Protein 3DED (pdb70)

Nearest PDB structures (foldseek):
  3ded-assembly2_C  TM=1.003E+00  e=7.741E-15  Chromobacterium violaceum
  3ded-assembly3_F  TM=9.986E-01  e=8.746E-15  Chromobacterium violaceum
  2pls-assembly1_A  TM=8.512E-01  e=6.417E-08  Chlorobaculum tepidum TLS
  3llb-assembly1_A  TM=8.630E-01  e=1.299E-05  Pseudomonas aeruginosa
  2nqw-assembly1_A  TM=8.214E-01  e=1.873E-05  Porphyromonas gingivalis W83

Secondary structure (DSSP, 8-state):
--EEE-TTS-EEEE--BHHHHHHHTT--SPPTTGGGT---BTTT--TTT-SS--TT-EEEETTEEEEE---TTS--EEEEEE--/--EEE-TTS-EEEE--BHHHHHHHHT--SPPTTGGGS---BTTT--TTT-SS--TT-EEEETTEEEEE---TTS--EEEEEE-/-----SEEE-TTS-EEEE--BHHHHHHHTT--SPPTTTTTS---BTTT--TTT-SS--TT-EEEETTEEEEE---TTS--EEEEEE--/--EEE-TTS-EEEE--BHHHHHHHHT--SPPTTGGGSS--BTTT--TTT-SS--TT-EEEETTEEEEE---TT---EEEEEE-/--EEE-TTS-EEEE--BHHHHHHHTT--SPPTTGGGS---BTTT--TTT-SS--TT-EEEETTEEEEE---TTS--EEEEEE--/--EEE-TTS-EEEE--BHHHHHHHHT--SPPTTTTTSS--BTTT--TTT-SS--TT-EEEETTEEEEE---TTS--EEEEEE-

Solvent-accessible surface area: 27146 Å² total

Organism: Chromobacterium violaceum (strain ATCC 12472 / DSM 30191 / JCM 1249 / CCUG 213 / NBRC 12614 / NCIMB 9131 / NCTC 9757 / MK) (NCBI:txid243365)

InterPro domains:
  IPR000644 CBS domain [PF00571] (214-269)
  IPR000644 CBS domain [PF00571] (281-330)
  IPR000644 CBS domain [PS51371] (215-274)
  IPR000644 CBS domain [PS51371] (279-335)
  IPR002550 CNNM, transmembrane domain [PF01595] (5-196)
  IPR002550 CNNM, transmembrane domain [PS51846] (1-196)
  IPR005170 Transporter-associated domain [PF03471] (345-425)
  IPR005170 Transporter-associated domain [SM01091] (344-427)
  IPR016169 FAD-binding, type PCMH, subdomain 2 [G3DSA:3.30.465.10] (345-426)
  IPR036318 FAD-binding, type PCMH-like superfamily [SSF56176] (342-425)
  IPR044751 Ion transporter-like, CBS domain [cd04590] (210-327)
  IPR046342 CBS domain superfamily [G3DSA:3.10.580.10] (192-344)
  IPR046342 CBS domain superfamily [SSF54631] (199-333)

Radius of gyration: 34.16 Å; Cα contacts (8 Å, |Δi|>4): 956; chains: 6; bounding box: 72×60×102 Å

Sequence (505 aa):
DEIVQREDGSWLVDDGVVSLDRFREFFELEAPLPGEAGGNIHTLAGVLYQLGRVPSVTDRFEWNGFSFEVVDDRTRVDKILVQRHHDEEIVQREDGSWLVDGVVSLDRFREFFELEAPLPGEAGGNIHTLAGVLYQLGRVPSVVTDRFEWNGFSFEVVDDRTRVDKILVQRHDGEEDEIVQREDGSWLVDGVSLDRFREFFELEAPLPGEAGGNIHTLAGVLYQLGRVPSVTDRFEWNGFSFEVVDDRTRVDKILVQRHHDEIVQREDGSWLVDGVSLDRFREFFELEAPLPGEAGGNIHTLAGVLYQLGRVPSVTDRFEWNGFSFEVVDDRTRVDKILVQRHDEIVQREDGSWLVDGVSLDRFREFFELEAPLPGEAGGNIHTLAGVLYQLGRRVPSVVTDRFEWNGFSFEVVDDRTRVDKILVQRHHDEIVQREEDGSWLVDGVSLDRFREFFELEAPLPGEAGGNIHTLAGVLYQLGRVPSVTDRFEWNGFSFEVVDDRTRVDKILVQRH

B-factor: mean 31.19, std 7.65, range [14.49, 78.08]

Foldseek 3Di:
DCWDADPVGKIKHFLAFQVVVCVVVVHDDRQVPVVVPPGTGNQRNCNVQPQAHDFQDWDDDDQKIWGQHDDVRTSTIITIDGHD/DQWDADPVGKIKHFQAFPVVVCVVVVHDDDQPPVVVVPDTGNQRSCNVAPQAHDFQDWDDDDQKIWTQHDDVRTSTIIIIGGD/DDDDQQWDADPVGKIKHFLGFQVRVCVVVVHDDRQPPCVVPPATGNQSSCNPQPQAHDFQDWDDDDQKIWGQHDPVRTSTIIIIHGHD/DQWDADPVGKIKHFLAFVVRVCVVVVHDDDQPPVVVVPDTGNQSSCNVQPQAHDFQDWDDDDQKIWGQHDDGRTSTIIIMDGD/DQWDADPVGKIKHFLDFPVVVCVVVVPPDDQQPCVVVPATGNQSSCNVAPQAHDFQDWDADPQKIWTQHDDVRGSTIIIIHGND/DQWDADPVGKIKHFLAFQVVVCVVVVPPDGQQCVVVPPDTGNQVSCNVQPQAHDAQDWDDDPQKIWGQNDDVRTRTIIIIHGD

CATH classification: 3.30.465.10

Structure (mmCIF, N/CA/C/O backbone):
data_3DED
#
_entry.id   3DED
#
_cell.length_a   66.144
_cell.length_b   55.312
_cell.length_c   93.734
_cell.angle_alpha   90.00
_cell.angle_beta   94.34
_cell.angle_gamma   90.00
#
_symmetry.space_group_name_H-M   'P 1 21 1'
#
loop_
_entity.id
_entity.type
_entity.pdbx_description
1 polymer 'Probable hemolysin'
2 non-polymer 'CALCIUM ION'
3 water water
#
loop_
_atom_site.group_PDB
_atom_site.id
_atom_site.type_symbol
_atom_site.label_atom_id
_atom_site.label_alt_id
_atom_site.label_comp_id
_atom_site.label_asym_id
_atom_site.label_entity_id
_atom_site.label_seq_id
_atom_site.pdbx_PDB_ins_code
_atom_site.Cartn_x
_atom_site.Cartn_y
_atom_site.Cartn_z
_atom_site.occupancy
_atom_site.B_iso_or_equiv
_atom_site.auth_seq_id
_atom_site.auth_comp_id
_atom_site.auth_asym_id
_atom_site.auth_atom_id
_atom_site.pdbx_PDB_model_num
ATOM 1 N N . ASP A 1 27 ? 11.119 32.201 -15.817 1.00 39.71 341 ASP A N 1
ATOM 2 C CA . ASP A 1 27 ? 11.590 30.967 -15.121 1.00 39.55 341 ASP A CA 1
ATOM 3 C C . ASP A 1 27 ? 13.060 30.750 -15.524 1.00 38.68 341 ASP A C 1
ATOM 4 O O . ASP A 1 27 ? 13.419 30.841 -16.693 1.00 38.19 341 ASP A O 1
ATOM 9 N N . GLU A 1 28 ? 13.915 30.490 -14.544 1.00 38.43 342 GLU A N 1
ATOM 10 C CA . GLU A 1 28 ? 15.237 29.928 -14.825 1.00 37.73 342 GLU A CA 1
ATOM 11 C C . GLU A 1 28 ? 15.124 28.419 -15.168 1.00 36.07 342 GLU A C 1
ATOM 12 O O . GLU A 1 28 ? 15.745 27.568 -14.504 1.00 35.10 342 GLU A O 1
ATOM 18 N N . ILE A 1 29 ? 14.301 28.119 -16.194 1.00 33.86 343 ILE A N 1
ATOM 19 C CA . ILE A 1 29 ? 14.016 26.744 -16.643 1.00 30.68 343 ILE A CA 1
ATOM 20 C C . ILE A 1 29 ? 13.860 26.634 -18.168 1.00 29.35 343 ILE A C 1
ATOM 21 O O . ILE A 1 29 ? 13.354 27.551 -18.828 1.00 27.65 343 ILE A O 1
ATOM 22 N N . VAL A 1 30 ? 14.306 25.511 -18.730 1.00 27.63 344 VAL A N 1
ATOM 23 C CA . VAL A 1 30 ? 14.258 25.302 -20.186 1.00 27.56 344 VAL A CA 1
ATOM 24 C C . VAL A 1 30 ? 13.586 23.973 -20.442 1.00 26.84 344 VAL A C 1
ATOM 25 O O . VAL A 1 30 ? 13.853 22.992 -19.718 1.00 25.14 344 VAL A O 1
ATOM 29 N N . GLN A 1 31 ? 12.716 23.944 -21.455 1.00 25.53 345 GLN A N 1
ATOM 30 C CA . GLN A 1 31 ? 11.915 22.764 -21.703 1.00 26.07 345 GLN A CA 1
ATOM 31 C C . GLN A 1 31 ? 12.612 21.825 -22.675 1.00 25.86 345 GLN A C 1
ATOM 32 O O . GLN A 1 31 ? 13.129 22.243 -23.705 1.00 25.87 345 GLN A O 1
ATOM 38 N N . ARG A 1 32 ? 12.645 20.550 -22.310 1.00 25.97 346 ARG A N 1
ATOM 39 C CA . ARG A 1 32 ? 13.206 19.511 -23.148 1.00 25.79 346 ARG A CA 1
ATOM 40 C C . ARG A 1 32 ? 12.171 19.072 -24.165 1.00 27.09 346 ARG A C 1
ATOM 41 O O . ARG A 1 32 ? 11.001 19.447 -24.078 1.00 26.14 346 ARG A O 1
ATOM 49 N N . GLU A 1 33 ? 12.635 18.270 -25.118 1.00 28.11 347 GLU A N 1
ATOM 50 C CA . GLU A 1 33 ? 11.846 17.753 -26.234 1.00 30.17 347 GLU A CA 1
ATOM 51 C C . GLU A 1 33 ? 10.627 16.942 -25.748 1.00 29.35 347 GLU A C 1
ATOM 52 O O . GLU A 1 33 ? 9.559 17.021 -26.339 1.00 29.31 347 GLU A O 1
ATOM 58 N N . ASP A 1 34 ? 10.771 16.205 -24.652 1.00 29.24 348 ASP A N 1
ATOM 59 C CA . ASP A 1 34 ? 9.640 15.408 -24.149 1.00 29.67 348 ASP A CA 1
ATOM 60 C C . ASP A 1 34 ? 8.679 16.204 -23.252 1.00 28.57 348 ASP A C 1
ATOM 61 O O . ASP A 1 34 ? 7.774 15.642 -22.656 1.00 28.57 348 ASP A O 1
ATOM 66 N N . GLY A 1 35 ? 8.889 17.515 -23.153 1.00 27.87 349 GLY A N 1
ATOM 67 C CA . GLY A 1 35 ? 8.011 18.361 -22.356 1.00 26.71 349 GLY A CA 1
ATOM 68 C C . GLY A 1 35 ? 8.471 18.543 -20.914 1.00 25.88 349 GLY A C 1
ATOM 69 O O . GLY A 1 35 ? 7.911 19.378 -20.204 1.00 26.39 349 GLY A O 1
ATOM 70 N N . SER A 1 36 ? 9.450 17.764 -20.453 1.00 25.11 350 SER A N 1
ATOM 71 C CA . SER A 1 36 ? 10.018 18.005 -19.107 1.00 25.62 350 SER A CA 1
ATOM 72 C C . SER A 1 36 ? 10.877 19.277 -19.090 1.00 25.51 350 SER A C 1
ATOM 73 O O . SER A 1 36 ? 11.268 19.796 -20.155 1.00 25.47 350 SER A O 1
ATOM 76 N N . TRP A 1 37 ? 11.211 19.741 -17.887 1.00 25.55 351 TRP A N 1
ATOM 77 C CA . TRP A 1 37 ? 11.934 20.993 -17.694 1.00 24.47 351 TRP A CA 1
ATOM 78 C C . TRP A 1 37 ? 13.203 20.812 -16.868 1.00 24.90 351 TRP A C 1
ATOM 79 O O . TRP A 1 37 ? 13.180 20.138 -15.815 1.00 25.29 351 TRP A O 1
ATOM 90 N N . LEU A 1 38 ? 14.294 21.433 -17.330 1.00 23.88 352 LEU A N 1
ATOM 91 C CA . LEU A 1 38 ? 15.518 21.560 -16.535 1.00 24.11 352 LEU A CA 1
ATOM 92 C C . LEU A 1 38 ? 15.492 22.904 -15.800 1.00 23.78 352 LEU A C 1
ATOM 93 O O . LEU A 1 38 ? 15.479 23.965 -16.420 1.00 23.84 352 LEU A O 1
ATOM 98 N N . VAL A 1 39 ? 15.472 22.839 -14.473 1.00 23.66 353 VAL A N 1
ATOM 99 C CA . VAL A 1 39 ? 15.251 24.005 -13.623 1.00 22.68 353 VAL A CA 1
ATOM 100 C C . VAL A 1 39 ? 16.383 24.124 -12.599 1.00 22.17 353 VAL A C 1
ATOM 101 O O . VAL A 1 39 ? 16.711 23.141 -11.898 1.00 22.73 353 VAL A O 1
ATOM 105 N N . ASP A 1 40 ? 16.931 25.337 -12.490 1.00 20.97 354 ASP A N 1
ATOM 106 C CA A ASP A 1 40 ? 17.961 25.675 -11.513 0.50 21.00 354 ASP A CA 1
ATOM 107 C CA B ASP A 1 40 ? 17.963 25.628 -11.512 0.50 20.72 354 ASP A CA 1
ATOM 108 C C . ASP A 1 40 ? 17.422 25.494 -10.082 1.00 20.87 354 ASP A C 1
ATOM 109 O O . ASP A 1 40 ? 16.305 25.905 -9.782 1.00 20.39 354 ASP A O 1
ATOM 118 N N . GLY A 1 41 ? 18.231 24.922 -9.195 1.00 21.40 355 GLY A N 1
ATOM 119 C CA . GLY A 1 41 ? 17.869 24.793 -7.789 1.00 22.14 355 GLY A CA 1
ATOM 120 C C . GLY A 1 41 ? 17.603 26.120 -7.124 1.00 23.42 355 GLY A C 1
ATOM 121 O O . GLY A 1 41 ? 16.859 26.186 -6.152 1.00 23.70 355 GLY A O 1
ATOM 130 N N . VAL A 1 43 ? 15.840 28.655 -8.243 1.00 25.93 357 VAL A N 1
ATOM 131 C CA A VAL A 1 43 ? 14.573 29.317 -8.578 0.50 26.62 357 VAL A CA 1
ATOM 132 C CA B VAL A 1 43 ? 14.595 29.365 -8.560 0.50 26.22 357 VAL A CA 1
ATOM 133 C C . VAL A 1 43 ? 13.760 29.468 -7.290 1.00 26.52 357 VAL A C 1
ATOM 134 O O . VAL A 1 43 ? 13.701 28.535 -6.502 1.00 26.45 357 VAL A O 1
ATOM 141 N N . SER A 1 44 ? 13.158 30.638 -7.074 1.00 26.28 358 SER A N 1
ATOM 142 C CA . SER A 1 44 ? 12.318 30.816 -5.900 1.00 26.67 358 SER A CA 1
ATOM 143 C C . SER A 1 44 ? 11.020 30.051 -6.111 1.00 27.19 358 SER A C 1
ATOM 144 O O . SER A 1 44 ? 10.594 29.805 -7.257 1.00 27.84 358 SER A O 1
ATOM 147 N N . LEU A 1 45 ? 10.391 29.663 -5.007 1.00 26.93 359 LEU A N 1
ATOM 148 C CA . LEU A 1 45 ? 9.164 28.895 -5.083 1.00 27.32 359 LEU A CA 1
ATOM 149 C C . LEU A 1 45 ? 8.021 29.765 -5.572 1.00 27.45 359 LEU A C 1
ATOM 150 O O . LEU A 1 45 ? 7.069 29.260 -6.160 1.00 27.34 359 LEU A O 1
ATOM 155 N N . ASP A 1 46 ? 8.133 31.069 -5.345 1.00 28.13 360 ASP A N 1
ATOM 156 C CA . ASP A 1 46 ? 7.155 32.005 -5.855 1.00 29.01 360 ASP A CA 1
ATOM 157 C C . ASP A 1 46 ? 7.099 31.953 -7.367 1.00 28.42 360 ASP A C 1
ATOM 158 O O . ASP A 1 46 ? 6.034 31.799 -7.960 1.00 26.67 360 ASP A O 1
ATOM 163 N N . ARG A 1 47 ? 8.277 32.079 -7.968 1.00 29.00 361 ARG A N 1
ATOM 164 C CA . ARG A 1 47 ? 8.419 32.119 -9.410 1.00 30.27 361 ARG A CA 1
ATOM 165 C C . ARG A 1 47 ? 8.081 30.771 -10.022 1.00 28.79 361 ARG A C 1
ATOM 166 O O . ARG A 1 47 ? 7.444 30.704 -11.068 1.00 27.89 361 ARG A O 1
ATOM 174 N N . PHE A 1 48 ? 8.497 29.698 -9.359 1.00 28.66 362 PHE A N 1
ATOM 175 C CA . PHE A 1 48 ? 8.139 28.357 -9.804 1.00 28.85 362 PHE A CA 1
ATOM 176 C C . PHE A 1 48 ? 6.609 28.177 -9.873 1.00 28.55 362 PHE A C 1
ATOM 177 O O . PHE A 1 48 ? 6.079 27.722 -10.896 1.00 27.69 362 PHE A O 1
ATOM 185 N N . ARG A 1 49 ? 5.923 28.527 -8.783 1.00 28.69 363 ARG A N 1
ATOM 186 C CA . ARG A 1 49 ? 4.459 28.417 -8.696 1.00 30.65 363 ARG A CA 1
ATOM 187 C C . ARG A 1 49 ? 3.744 29.378 -9.645 1.00 31.08 363 ARG A C 1
ATOM 188 O O . ARG A 1 49 ? 2.789 28.994 -10.289 1.00 31.35 363 ARG A O 1
ATOM 196 N N . GLU A 1 50 ? 4.222 30.615 -9.739 1.00 32.16 364 GLU A N 1
ATOM 197 C CA . GLU A 1 50 ? 3.772 31.544 -10.778 1.00 33.35 364 GLU A CA 1
ATOM 198 C C . GLU A 1 50 ? 3.875 30.930 -12.162 1.00 33.44 364 GLU A C 1
ATOM 199 O O . GLU A 1 50 ? 2.930 30.996 -12.936 1.00 33.00 364 GLU A O 1
ATOM 205 N N . PHE A 1 51 ? 5.049 30.380 -12.483 1.00 34.09 365 PHE A N 1
ATOM 206 C CA . PHE A 1 51 ? 5.309 29.854 -13.822 1.00 34.64 365 PHE A CA 1
ATOM 207 C C . PHE A 1 51 ? 4.421 28.661 -14.186 1.00 35.01 365 PHE A C 1
ATOM 208 O O . PHE A 1 51 ? 3.929 28.579 -15.303 1.00 34.42 365 PHE A O 1
ATOM 216 N N . PHE A 1 52 ? 4.241 27.731 -13.252 1.00 35.34 366 PHE A N 1
ATOM 217 C CA . PHE A 1 52 ? 3.425 26.542 -13.507 1.00 36.17 366 PHE A CA 1
ATOM 218 C C . PHE A 1 52 ? 1.978 26.746 -13.076 1.00 36.81 366 PHE A C 1
ATOM 219 O O . PHE A 1 52 ? 1.190 25.802 -13.092 1.00 36.81 366 PHE A O 1
ATOM 227 N N . GLU A 1 53 ? 1.651 27.997 -12.727 1.00 37.61 367 GLU A N 1
ATOM 228 C CA . GLU A 1 53 ? 0.352 28.405 -12.157 1.00 38.61 367 GLU A CA 1
ATOM 229 C C . GLU A 1 53 ? -0.212 27.433 -11.113 1.00 38.46 367 GLU A C 1
ATOM 230 O O . GLU A 1 53 ? -1.325 26.914 -11.233 1.00 38.24 367 GLU A O 1
ATOM 236 N N . LEU A 1 54 ? 0.583 27.224 -10.070 1.00 38.26 368 LEU A N 1
ATOM 237 C CA . LEU A 1 54 ? 0.253 26.279 -9.027 1.00 38.25 368 LEU A CA 1
ATOM 238 C C . LEU A 1 54 ? -0.334 26.991 -7.825 1.00 38.23 368 LEU A C 1
ATOM 239 O O . LEU A 1 54 ? 0.129 28.051 -7.407 1.00 38.12 368 LEU A O 1
ATOM 244 N N . GLU A 1 55 ? -1.363 26.387 -7.265 1.00 38.17 369 GLU A N 1
ATOM 245 C CA . GLU A 1 55 ? -2.016 26.968 -6.121 1.00 38.08 369 GLU A CA 1
ATOM 246 C C . GLU A 1 55 ? -1.562 26.289 -4.827 1.00 37.47 369 GLU A C 1
ATOM 247 O O . GLU A 1 55 ? -1.616 26.895 -3.761 1.00 38.78 369 GLU A O 1
ATOM 253 N N . ALA A 1 56 ? -1.101 25.044 -4.915 1.00 36.10 370 ALA A N 1
ATOM 254 C CA . ALA A 1 56 ? -0.680 24.290 -3.721 1.00 34.79 370 ALA A CA 1
ATOM 255 C C . ALA A 1 56 ? 0.795 24.547 -3.400 1.00 34.15 370 ALA A C 1
ATOM 256 O O . ALA A 1 56 ? 1.631 24.560 -4.303 1.00 34.07 370 ALA A O 1
ATOM 258 N N . PRO A 1 57 ? 1.122 24.785 -2.122 1.00 33.35 371 PRO A N 1
ATOM 259 C CA . PRO A 1 57 ? 2.529 24.899 -1.734 1.00 32.73 371 PRO A CA 1
ATOM 260 C C . PRO A 1 57 ? 3.273 23.583 -1.970 1.00 31.95 371 PRO A C 1
ATOM 261 O O . PRO A 1 57 ? 2.690 22.502 -1.803 1.00 32.04 371 PRO A O 1
ATOM 265 N N . LEU A 1 58 ? 4.539 23.672 -2.374 1.00 30.52 372 LEU A N 1
ATOM 266 C CA . LEU A 1 58 ? 5.345 22.479 -2.574 1.00 29.65 372 LEU A CA 1
ATOM 267 C C . LEU A 1 58 ? 5.654 21.819 -1.206 1.00 29.81 372 LEU A C 1
ATOM 268 O O . LEU A 1 58 ? 5.448 22.446 -0.164 1.00 29.59 372 LEU A O 1
ATOM 273 N N . PRO A 1 59 ? 6.127 20.553 -1.214 1.00 29.26 373 PRO A N 1
ATOM 274 C CA . PRO A 1 59 ? 6.496 19.875 0.034 1.00 29.06 373 PRO A CA 1
ATOM 275 C C . PRO A 1 59 ? 7.358 20.766 0.927 1.00 29.32 373 PRO A C 1
ATOM 276 O O . PRO A 1 59 ? 8.382 21.316 0.471 1.00 28.98 373 PRO A O 1
ATOM 280 N N . GLY A 1 60 ? 6.925 20.927 2.174 1.00 28.07 374 GLY A N 1
ATOM 281 C CA . GLY A 1 60 ? 7.682 21.699 3.154 1.00 29.31 374 GLY A CA 1
ATOM 282 C C . GLY A 1 60 ? 7.549 23.209 3.072 1.00 28.99 374 GLY A C 1
ATOM 283 O O . GLY A 1 60 ? 7.882 23.905 4.030 1.00 29.61 374 GLY A O 1
ATOM 284 N N . GLU A 1 61 ? 7.034 23.721 1.955 1.00 28.46 375 GLU A N 1
ATOM 285 C CA . GLU A 1 61 ? 6.830 25.178 1.812 1.00 28.19 375 GLU A CA 1
ATOM 286 C C . GLU A 1 61 ? 5.901 25.796 2.862 1.00 28.39 375 GLU A C 1
ATOM 287 O O . GLU A 1 61 ? 6.211 26.876 3.387 1.00 28.07 375 GLU A O 1
ATOM 293 N N . ALA A 1 62 ? 4.795 25.108 3.192 1.00 28.79 376 ALA A N 1
ATOM 294 C CA . ALA A 1 62 ? 3.780 25.641 4.117 1.00 29.20 376 ALA A CA 1
ATOM 295 C C . ALA A 1 62 ? 4.395 26.070 5.434 1.00 29.37 376 ALA A C 1
ATOM 296 O O . ALA A 1 62 ? 3.936 27.033 6.043 1.00 29.46 376 ALA A O 1
ATOM 298 N N . GLY A 1 63 ? 5.447 25.356 5.845 1.00 29.46 377 GLY A N 1
ATOM 299 C CA . GLY A 1 63 ? 6.118 25.572 7.123 1.00 29.50 377 GLY A CA 1
ATOM 300 C C . GLY A 1 63 ? 6.899 26.878 7.186 1.00 29.32 377 GLY A C 1
ATOM 301 O O . GLY A 1 63 ? 7.211 27.350 8.279 1.00 29.66 377 GLY A O 1
ATOM 302 N N . GLY A 1 64 ? 7.229 27.455 6.024 1.00 28.77 378 GLY A N 1
ATOM 303 C CA . GLY A 1 64 ? 7.819 28.807 5.973 1.00 28.69 378 GLY A CA 1
ATOM 304 C C . GLY A 1 64 ? 9.355 28.881 5.968 1.00 28.39 378 GLY A C 1
ATOM 305 O O . GLY A 1 64 ? 9.941 29.975 5.932 1.00 27.42 378 GLY A O 1
ATOM 306 N N . ASN A 1 65 ? 9.992 27.712 5.999 1.00 27.62 379 ASN A N 1
ATOM 307 C CA . ASN A 1 65 ? 11.440 27.600 6.041 1.00 27.23 379 ASN A CA 1
ATOM 308 C C . ASN A 1 65 ? 12.057 27.390 4.662 1.00 27.41 379 ASN A C 1
ATOM 309 O O . ASN A 1 65 ? 13.275 27.245 4.545 1.00 27.41 379 ASN A O 1
ATOM 314 N N . ILE A 1 66 ? 11.224 27.355 3.622 1.00 26.63 380 ILE A N 1
ATOM 315 C CA . ILE A 1 66 ? 11.703 26.926 2.306 1.00 27.26 380 ILE A CA 1
ATOM 316 C C . ILE A 1 66 ? 11.367 27.950 1.233 1.00 25.84 380 ILE A C 1
ATOM 317 O O . ILE A 1 66 ? 10.231 28.367 1.137 1.00 26.06 380 ILE A O 1
ATOM 322 N N . HIS A 1 67 ? 12.354 28.347 0.432 1.00 24.84 381 HIS A N 1
ATOM 323 C CA . HIS A 1 67 ? 12.185 29.512 -0.437 1.00 24.93 381 HIS A CA 1
ATOM 324 C C . HIS A 1 67 ? 12.616 29.266 -1.869 1.00 25.11 381 HIS A C 1
ATOM 325 O O . HIS A 1 67 ? 12.364 30.108 -2.740 1.00 25.12 381 HIS A O 1
ATOM 332 N N . THR A 1 68 ? 13.242 28.112 -2.119 1.00 24.41 382 THR A N 1
ATOM 333 C CA . THR A 1 68 ? 13.834 27.798 -3.447 1.00 23.98 382 THR A CA 1
ATOM 334 C C . THR A 1 68 ? 13.533 26.355 -3.786 1.00 23.20 382 THR A C 1
ATOM 335 O O . THR A 1 68 ? 13.237 25.579 -2.894 1.00 22.42 382 THR A O 1
ATOM 339 N N . LEU A 1 69 ? 13.576 26.007 -5.063 1.00 22.93 383 LEU A N 1
ATOM 340 C CA . LEU A 1 69 ? 13.368 24.609 -5.449 1.00 23.56 383 LEU A CA 1
ATOM 341 C C . LEU A 1 69 ? 14.407 23.684 -4.808 1.00 22.93 383 LEU A C 1
ATOM 342 O O . LEU A 1 69 ? 14.071 22.587 -4.383 1.00 23.85 383 LEU A O 1
ATOM 347 N N . ALA A 1 70 ? 15.659 24.131 -4.704 1.00 23.07 384 ALA A N 1
ATOM 348 C CA . ALA A 1 70 ? 16.702 23.311 -4.066 1.00 24.10 384 ALA A CA 1
ATOM 349 C C . ALA A 1 70 ? 16.293 22.960 -2.626 1.00 24.63 384 ALA A C 1
ATOM 350 O O . ALA A 1 70 ? 16.501 21.821 -2.172 1.00 24.98 384 ALA A O 1
ATOM 352 N N . GLY A 1 71 ? 15.722 23.941 -1.907 1.00 24.40 385 GLY A N 1
ATOM 353 C CA . GLY A 1 71 ? 15.264 23.711 -0.526 1.00 24.30 385 GLY A CA 1
ATOM 354 C C . GLY A 1 71 ? 14.198 22.632 -0.366 1.00 23.50 385 GLY A C 1
ATOM 355 O O . GLY A 1 71 ? 14.173 21.917 0.645 1.00 22.41 385 GLY A O 1
ATOM 356 N N . VAL A 1 72 ? 13.320 22.524 -1.358 1.00 23.16 386 VAL A N 1
ATOM 357 C CA . VAL A 1 72 ? 12.347 21.422 -1.423 1.00 23.48 386 VAL A CA 1
ATOM 358 C C . VAL A 1 72 ? 13.050 20.088 -1.609 1.00 23.46 386 VAL A C 1
ATOM 359 O O . VAL A 1 72 ? 12.698 19.094 -0.983 1.00 23.77 386 VAL A O 1
ATOM 371 N N . LEU A 1 74 ? 16.037 19.332 -0.643 1.00 24.20 388 LEU A N 1
ATOM 372 C CA . LEU A 1 74 ? 16.698 19.018 0.606 1.00 25.12 388 LEU A CA 1
ATOM 373 C C . LEU A 1 74 ? 15.708 18.597 1.716 1.00 24.86 388 LEU A C 1
ATOM 374 O O . LEU A 1 74 ? 15.970 17.664 2.467 1.00 25.00 388 LEU A O 1
ATOM 379 N N . TYR A 1 75 ? 14.591 19.307 1.819 1.00 24.67 389 TYR A N 1
ATOM 380 C CA . TYR A 1 75 ? 13.502 18.914 2.728 1.00 24.69 389 TYR A CA 1
ATOM 381 C C . TYR A 1 75 ? 13.029 17.475 2.471 1.00 24.84 389 TYR A C 1
ATOM 382 O O . TYR A 1 75 ? 12.899 16.667 3.394 1.00 25.13 389 TYR A O 1
ATOM 391 N N . GLN A 1 76 ? 12.790 17.172 1.205 1.00 24.80 390 GLN A N 1
ATOM 392 C CA . GLN A 1 76 ? 12.241 15.905 0.786 1.00 24.73 390 GLN A CA 1
ATOM 393 C C . GLN A 1 76 ? 13.279 14.793 0.760 1.00 24.40 390 GLN A C 1
ATOM 394 O O . GLN A 1 76 ? 13.013 13.665 1.207 1.00 23.77 390 GLN A O 1
ATOM 400 N N . LEU A 1 77 ? 14.470 15.104 0.254 1.00 24.22 391 LEU A N 1
ATOM 401 C CA . LEU A 1 77 ? 15.459 14.069 0.032 1.00 25.15 391 LEU A CA 1
ATOM 402 C C . LEU A 1 77 ? 16.585 13.991 1.065 1.00 25.87 391 LEU A C 1
ATOM 403 O O . LEU A 1 77 ? 17.328 13.012 1.054 1.00 25.44 391 LEU A O 1
ATOM 408 N N . GLY A 1 78 ? 16.688 14.982 1.963 1.00 25.92 392 GLY A N 1
ATOM 409 C CA . GLY A 1 78 ? 17.789 15.036 2.936 1.00 26.23 392 GLY A CA 1
ATOM 410 C C . GLY A 1 78 ? 18.874 16.018 2.561 1.00 26.99 392 GLY A C 1
ATOM 411 O O . GLY A 1 78 ? 18.899 16.515 1.424 1.00 26.55 392 GLY A O 1
ATOM 412 N N . ARG A 1 79 ? 19.776 16.303 3.496 1.00 27.92 393 ARG A N 1
ATOM 413 C CA . ARG A 1 79 ? 20.806 17.347 3.291 1.00 29.81 393 ARG A CA 1
ATOM 414 C C . ARG A 1 79 ? 21.792 17.078 2.149 1.00 31.11 393 ARG A C 1
ATOM 415 O O . ARG A 1 79 ? 22.296 18.015 1.535 1.00 31.24 393 ARG A O 1
ATOM 423 N N . VAL A 1 80 ? 22.098 15.812 1.880 1.00 32.86 394 VAL A N 1
ATOM 424 C CA . VAL A 1 80 ? 22.962 15.516 0.725 1.00 34.14 394 VAL A CA 1
ATOM 425 C C . VAL A 1 80 ? 22.309 14.421 -0.129 1.00 33.70 394 VAL A C 1
ATOM 426 O O . VAL A 1 80 ? 22.533 13.220 0.082 1.00 34.99 394 VAL A O 1
ATOM 430 N N . PRO A 1 81 ? 21.432 14.843 -1.036 1.00 32.82 395 PRO A N 1
ATOM 431 C CA . PRO A 1 81 ? 20.780 13.918 -1.958 1.00 32.25 395 PRO A CA 1
ATOM 432 C C . PRO A 1 81 ? 21.784 13.557 -3.051 1.00 31.75 395 PRO A C 1
ATOM 433 O O . PRO A 1 81 ? 22.861 14.144 -3.112 1.00 32.35 395 PRO A O 1
ATOM 437 N N . SER A 1 82 ? 21.454 12.565 -3.860 1.00 30.46 396 SER A N 1
ATOM 438 C CA . SER A 1 82 ? 22.341 12.121 -4.903 1.00 29.12 396 SER A CA 1
ATOM 439 C C . SER A 1 82 ? 21.669 12.386 -6.217 1.00 28.31 396 SER A C 1
ATOM 440 O O . SER A 1 82 ? 20.442 12.409 -6.312 1.00 27.00 396 SER A O 1
ATOM 443 N N . VAL A 1 83 ? 22.479 12.550 -7.243 1.00 28.72 397 VAL A N 1
ATOM 444 C CA . VAL A 1 83 ? 21.985 12.568 -8.621 1.00 29.24 397 VAL A CA 1
ATOM 445 C C . VAL A 1 83 ? 21.076 11.337 -8.850 1.00 28.51 397 VAL A C 1
ATOM 446 O O . VAL A 1 83 ? 21.393 10.234 -8.413 1.00 28.67 397 VAL A O 1
ATOM 450 N N . THR A 1 84 ? 19.938 11.564 -9.502 1.00 28.08 398 THR A N 1
ATOM 451 C CA . THR A 1 84 ? 18.861 10.593 -9.728 1.00 28.03 398 THR A CA 1
ATOM 452 C C . THR A 1 84 ? 17.826 10.458 -8.591 1.00 28.63 398 THR A C 1
ATOM 453 O O . THR A 1 84 ? 16.754 9.932 -8.844 1.00 28.66 398 THR A O 1
ATOM 457 N N . ASP A 1 85 ? 18.112 10.903 -7.363 1.00 28.29 399 ASP A N 1
ATOM 458 C CA . ASP A 1 85 ? 17.051 10.898 -6.332 1.00 28.54 399 ASP A CA 1
ATOM 459 C C . ASP A 1 85 ? 15.827 11.632 -6.923 1.00 28.98 399 ASP A C 1
ATOM 460 O O . ASP A 1 85 ? 15.955 12.695 -7.553 1.00 28.89 399 ASP A O 1
ATOM 465 N N . ARG A 1 86 ? 14.656 11.076 -6.702 1.00 29.30 400 ARG A N 1
ATOM 466 C CA . ARG A 1 86 ? 13.436 11.515 -7.379 1.00 30.28 400 ARG A CA 1
ATOM 467 C C . ARG A 1 86 ? 12.300 11.380 -6.395 1.00 29.61 400 ARG A C 1
ATOM 468 O O . ARG A 1 86 ? 12.330 10.513 -5.517 1.00 28.64 400 ARG A O 1
ATOM 476 N N . PHE A 1 87 ? 11.294 12.241 -6.539 1.00 29.03 401 PHE A N 1
ATOM 477 C CA . PHE A 1 87 ? 10.023 12.039 -5.875 1.00 27.42 401 PHE A CA 1
ATOM 478 C C . PHE A 1 87 ? 8.920 12.648 -6.714 1.00 27.32 401 PHE A C 1
ATOM 479 O O . PHE A 1 87 ? 9.165 13.321 -7.708 1.00 25.06 401 PHE A O 1
ATOM 487 N N . GLU A 1 88 ? 7.688 12.383 -6.294 1.00 27.41 402 GLU A N 1
ATOM 488 C CA . GLU A 1 88 ? 6.522 12.858 -7.006 1.00 28.39 402 GLU A CA 1
ATOM 489 C C . GLU A 1 88 ? 5.687 13.642 -6.050 1.00 28.36 402 GLU A C 1
ATOM 490 O O . GLU A 1 88 ? 5.701 13.378 -4.841 1.00 28.65 402 GLU A O 1
ATOM 496 N N . TRP A 1 89 ? 4.946 14.602 -6.589 1.00 28.68 403 TRP A N 1
ATOM 497 C CA . TRP A 1 89 ? 4.091 15.464 -5.779 1.00 28.95 403 TRP A CA 1
ATOM 498 C C . TRP A 1 89 ? 3.079 16.102 -6.693 1.00 29.02 403 TRP A C 1
ATOM 499 O O . TRP A 1 89 ? 3.461 16.753 -7.666 1.00 29.00 403 TRP A O 1
ATOM 510 N N . ASN A 1 90 ? 1.795 15.874 -6.414 1.00 29.93 404 ASN A N 1
ATOM 511 C CA . ASN A 1 90 ? 0.714 16.605 -7.075 1.00 30.79 404 ASN A CA 1
ATOM 512 C C . ASN A 1 90 ? 0.816 16.599 -8.607 1.00 30.50 404 ASN A C 1
ATOM 513 O O . ASN A 1 90 ? 0.639 17.641 -9.258 1.00 30.67 404 ASN A O 1
ATOM 518 N N . GLY A 1 91 ? 1.162 15.451 -9.185 1.00 29.41 405 GLY A N 1
ATOM 519 C CA . GLY A 1 91 ? 1.248 15.351 -10.641 1.00 29.33 405 GLY A CA 1
ATOM 520 C C . GLY A 1 91 ? 2.549 15.799 -11.288 1.00 29.73 405 GLY A C 1
ATOM 521 O O . GLY A 1 91 ? 2.624 15.876 -12.519 1.00 30.74 405 GLY A O 1
ATOM 522 N N . PHE A 1 92 ? 3.558 16.100 -10.462 1.00 28.85 406 PHE A N 1
ATOM 523 C CA . PHE A 1 92 ? 4.911 16.415 -10.902 1.00 28.42 406 PHE A CA 1
ATOM 524 C C . PHE A 1 92 ? 5.906 15.382 -10.384 1.00 28.05 406 PHE A C 1
ATOM 525 O O . PHE A 1 92 ? 5.722 14.790 -9.303 1.00 27.67 406 PHE A O 1
ATOM 533 N N . SER A 1 93 ? 6.976 15.184 -11.139 1.00 27.20 407 SER A N 1
ATOM 534 C CA . SER A 1 93 ? 8.154 14.522 -10.607 1.00 27.04 407 SER A CA 1
ATOM 535 C C . SER A 1 93 ? 9.291 15.539 -10.564 1.00 27.92 407 SER A C 1
ATOM 536 O O . SER A 1 93 ? 9.293 16.507 -11.345 1.00 28.44 407 SER A O 1
ATOM 539 N N . PHE A 1 94 ? 10.222 15.315 -9.634 1.00 27.08 408 PHE A N 1
ATOM 540 C CA . PHE A 1 94 ? 11.399 16.121 -9.432 1.00 27.69 408 PHE A CA 1
ATOM 541 C C . PHE A 1 94 ? 12.554 15.149 -9.267 1.00 27.96 408 PHE A C 1
ATOM 542 O O . PHE A 1 94 ? 12.535 14.291 -8.366 1.00 28.97 408 PHE A O 1
ATOM 550 N N . GLU A 1 95 ? 13.542 15.278 -10.133 1.00 27.69 409 GLU A N 1
ATOM 551 C CA . GLU A 1 95 ? 14.719 14.441 -10.095 1.00 28.27 409 GLU A CA 1
ATOM 552 C C . GLU A 1 95 ? 15.969 15.320 -10.072 1.00 28.37 409 GLU A C 1
ATOM 553 O O . GLU A 1 95 ? 16.097 16.258 -10.886 1.00 26.73 409 GLU A O 1
ATOM 559 N N . VAL A 1 96 ? 16.872 15.020 -9.125 1.00 27.40 410 VAL A N 1
ATOM 560 C CA . VAL A 1 96 ? 18.161 15.705 -9.022 1.00 25.90 410 VAL A CA 1
ATOM 561 C C . VAL A 1 96 ? 19.044 15.302 -10.192 1.00 26.07 410 VAL A C 1
ATOM 562 O O . VAL A 1 96 ? 19.325 14.131 -10.363 1.00 25.78 410 VAL A O 1
ATOM 566 N N . VAL A 1 97 ? 19.439 16.258 -11.031 1.00 25.35 411 VAL A N 1
ATOM 567 C CA . VAL A 1 97 ? 20.252 15.887 -12.190 1.00 25.57 411 VAL A CA 1
ATOM 568 C C . VAL A 1 97 ? 21.696 16.409 -12.102 1.00 23.55 411 VAL A C 1
ATOM 569 O O . VAL A 1 97 ? 22.580 15.925 -12.799 1.00 22.33 411 VAL A O 1
ATOM 573 N N . ASP A 1 98 ? 21.900 17.412 -11.260 1.00 22.30 412 ASP A N 1
ATOM 574 C CA . ASP A 1 98 ? 23.241 17.871 -10.954 1.00 22.22 412 ASP A CA 1
ATOM 575 C C . ASP A 1 98 ? 23.370 18.426 -9.582 1.00 22.32 412 ASP A C 1
ATOM 576 O O . ASP A 1 98 ? 22.568 19.247 -9.153 1.00 22.53 412 ASP A O 1
ATOM 589 N N . ASP A 1 100 ? 26.490 20.338 -7.228 1.00 23.97 414 ASP A N 1
ATOM 590 C CA . ASP A 1 100 ? 27.800 20.946 -7.229 1.00 24.85 414 ASP A CA 1
ATOM 591 C C . ASP A 1 100 ? 28.251 20.969 -5.781 1.00 25.76 414 ASP A C 1
ATOM 592 O O . ASP A 1 100 ? 27.847 21.834 -5.003 1.00 24.56 414 ASP A O 1
ATOM 597 N N . ARG A 1 101 ? 29.062 19.974 -5.429 1.00 26.76 415 ARG A N 1
ATOM 598 C CA . ARG A 1 101 ? 29.352 19.653 -4.029 1.00 27.94 415 ARG A CA 1
ATOM 599 C C . ARG A 1 101 ? 28.037 19.471 -3.262 1.00 27.34 415 ARG A C 1
ATOM 600 O O . ARG A 1 101 ? 27.241 18.632 -3.642 1.00 27.79 415 ARG A O 1
ATOM 608 N N . THR A 1 102 ? 27.785 20.271 -2.227 1.00 27.89 416 THR A N 1
ATOM 609 C CA . THR A 1 102 ? 26.555 20.109 -1.437 1.00 28.29 416 THR A CA 1
ATOM 610 C C . THR A 1 102 ? 25.322 20.779 -2.054 1.00 28.42 416 THR A C 1
ATOM 611 O O . THR A 1 102 ? 24.232 20.603 -1.532 1.00 28.54 416 THR A O 1
ATOM 615 N N . ARG A 1 103 ? 25.486 21.549 -3.134 1.00 27.98 417 ARG A N 1
ATOM 616 C CA . ARG A 1 103 ? 24.369 22.318 -3.689 1.00 28.52 417 ARG A CA 1
ATOM 617 C C . ARG A 1 103 ? 23.601 21.515 -4.737 1.00 27.56 417 ARG A C 1
ATOM 618 O O . ARG A 1 103 ? 24.207 20.908 -5.628 1.00 27.09 417 ARG A O 1
ATOM 626 N N . VAL A 1 104 ? 22.269 21.505 -4.617 1.00 26.94 418 VAL A N 1
ATOM 627 C CA . VAL A 1 104 ? 21.406 20.938 -5.641 1.00 26.45 418 VAL A CA 1
ATOM 628 C C . VAL A 1 104 ? 21.339 21.994 -6.758 1.00 26.91 418 VAL A C 1
ATOM 629 O O . VAL A 1 104 ? 20.677 23.033 -6.609 1.00 27.26 418 VAL A O 1
ATOM 633 N N . ASP A 1 105 ? 22.037 21.736 -7.864 1.00 25.83 419 ASP A N 1
ATOM 634 C CA . ASP A 1 105 ? 22.233 22.757 -8.891 1.00 24.98 419 ASP A CA 1
ATOM 635 C C . ASP A 1 105 ? 21.223 22.672 -10.032 1.00 25.02 419 ASP A C 1
ATOM 636 O O . ASP A 1 105 ? 20.868 23.677 -10.614 1.00 25.35 419 ASP A O 1
ATOM 641 N N . LYS A 1 106 ? 20.761 21.475 -10.371 1.00 25.55 420 LYS A N 1
ATOM 642 C CA . LYS A 1 106 ? 19.775 21.337 -11.449 1.00 24.86 420 LYS A CA 1
ATOM 643 C C . LYS A 1 106 ? 18.771 20.232 -11.139 1.00 25.26 420 LYS A C 1
ATOM 644 O O . LYS A 1 106 ? 19.134 19.162 -10.612 1.00 25.08 420 LYS A O 1
ATOM 650 N N . ILE A 1 107 ? 17.503 20.516 -11.435 1.00 25.56 421 ILE A N 1
ATOM 651 C CA . ILE A 1 107 ? 16.398 19.591 -11.176 1.00 25.80 421 ILE A CA 1
ATOM 652 C C . ILE A 1 107 ? 15.622 19.367 -12.485 1.00 26.97 421 ILE A C 1
ATOM 653 O O . ILE A 1 107 ? 15.389 20.325 -13.246 1.00 26.05 421 ILE A O 1
ATOM 658 N N . LEU A 1 108 ? 15.325 18.095 -12.779 1.00 27.64 422 LEU A N 1
ATOM 659 C CA . LEU A 1 108 ? 14.439 17.711 -13.871 1.00 28.41 422 LEU A CA 1
ATOM 660 C C . LEU A 1 108 ? 13.007 17.713 -13.300 1.00 29.46 422 LEU A C 1
ATOM 661 O O . LEU A 1 108 ? 12.684 16.976 -12.366 1.00 30.33 422 LEU A O 1
ATOM 666 N N . VAL A 1 109 ? 12.174 18.596 -13.829 1.00 29.35 423 VAL A N 1
ATOM 667 C CA . VAL A 1 109 ? 10.810 18.729 -13.375 1.00 29.43 423 VAL A CA 1
ATOM 668 C C . VAL A 1 109 ? 9.910 18.246 -14.513 1.00 29.68 423 VAL A C 1
ATOM 669 O O . VAL A 1 109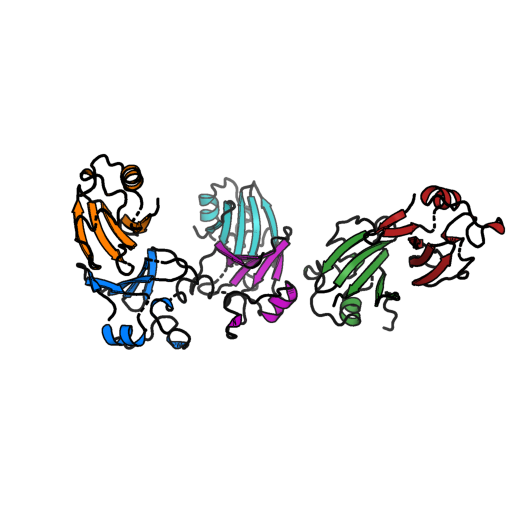 ? 10.114 18.601 -15.659 1.00 30.25 423 VAL A O 1
ATOM 673 N N . GLN A 1 110 ? 8.925 17.425 -14.200 1.00 29.81 424 GLN A N 1
ATOM 674 C CA . GLN A 1 110 ? 8.035 16.953 -15.245 1.00 30.59 424 GLN A CA 1
ATOM 675 C C . GLN A 1 110 ? 6.634 16.796 -14.709 1.00 30.29 424 GLN A C 1
ATOM 676 O O . GLN A 1 110 ? 6.446 16.321 -13.592 1.00 28.86 424 GLN A O 1
ATOM 682 N N . ARG A 1 111 ? 5.677 17.247 -15.517 1.00 29.96 425 ARG A N 1
ATOM 683 C CA . ARG A 1 111 ? 4.273 17.087 -15.236 1.00 30.03 425 ARG A CA 1
ATOM 684 C C . ARG A 1 111 ? 3.799 15.760 -15.831 1.00 28.81 425 ARG A C 1
ATOM 685 O O . ARG A 1 111 ? 4.180 15.400 -16.933 1.00 29.53 425 ARG A O 1
ATOM 693 N N . HIS A 1 112 ? 2.993 15.028 -15.079 1.00 27.89 426 HIS A N 1
ATOM 694 C CA . HIS A 1 112 ? 2.488 13.719 -15.501 1.00 27.69 426 HIS A CA 1
ATOM 695 C C . HIS A 1 112 ? 0.957 13.697 -15.593 1.00 26.93 426 HIS A C 1
ATOM 696 O O . HIS A 1 112 ? 0.297 14.159 -14.692 1.00 27.59 426 HIS A O 1
ATOM 703 N N . HIS A 1 113 ? 0.399 13.151 -16.666 1.00 26.95 427 HIS A N 1
ATOM 704 C CA . HIS A 1 113 ? -1.062 12.958 -16.749 1.00 26.97 427 HIS A CA 1
ATOM 705 C C . HIS A 1 113 ? -1.674 11.946 -15.757 1.00 26.18 427 HIS A C 1
ATOM 706 O O . HIS A 1 113 ? -2.883 11.990 -15.518 1.00 25.33 427 HIS A O 1
ATOM 714 N N . ASP B 1 27 ? 33.779 5.342 -12.593 1.00 42.88 341 ASP B N 1
ATOM 715 C CA . ASP B 1 27 ? 33.131 6.184 -13.653 1.00 41.90 341 ASP B CA 1
ATOM 716 C C . ASP B 1 27 ? 32.430 7.396 -13.036 1.00 40.77 341 ASP B C 1
ATOM 717 O O . ASP B 1 27 ? 31.657 7.279 -12.085 1.00 40.39 341 ASP B O 1
ATOM 722 N N . GLU B 1 28 ? 32.724 8.563 -13.601 1.00 39.83 342 GLU B N 1
ATOM 723 C CA A GLU B 1 28 ? 32.134 9.818 -13.123 0.50 38.99 342 GLU B CA 1
ATOM 724 C CA B GLU B 1 28 ? 32.166 9.831 -13.179 0.50 38.98 342 GLU B CA 1
ATOM 725 C C . GLU B 1 28 ? 30.706 10.005 -13.690 1.00 38.63 342 GLU B C 1
ATOM 726 O O . GLU B 1 28 ? 30.316 11.107 -14.143 1.00 37.88 342 GLU B O 1
ATOM 737 N N . ILE B 1 29 ? 29.911 8.918 -13.629 1.00 37.27 343 ILE B N 1
ATOM 738 C CA . ILE B 1 29 ? 28.558 8.859 -14.242 1.00 35.35 343 ILE B CA 1
ATOM 739 C C . ILE B 1 29 ? 27.526 8.009 -13.496 1.00 33.42 343 ILE B C 1
ATOM 740 O O . ILE B 1 29 ? 27.868 6.986 -12.893 1.00 34.60 343 ILE B O 1
ATOM 741 N N . VAL B 1 30 ? 26.261 8.419 -13.523 1.00 31.09 344 VAL B N 1
ATOM 742 C CA . VAL B 1 30 ? 25.230 7.726 -12.721 1.00 29.44 344 VAL B CA 1
ATOM 743 C C . VAL B 1 30 ? 24.032 7.346 -13.574 1.00 27.65 344 VAL B C 1
ATOM 744 O O . VAL B 1 30 ? 23.541 8.166 -14.346 1.00 26.17 344 VAL B O 1
ATOM 748 N N . GLN B 1 31 ? 23.527 6.124 -13.391 1.00 25.95 345 GLN B N 1
ATOM 749 C CA . GLN B 1 31 ? 22.505 5.599 -14.273 1.00 24.33 345 GLN B CA 1
ATOM 750 C C . GLN B 1 31 ? 21.091 5.905 -13.762 1.00 24.61 345 GLN B C 1
ATOM 751 O O . GLN B 1 31 ? 20.756 5.633 -12.605 1.00 23.89 345 GLN B O 1
ATOM 757 N N . ARG B 1 32 ? 20.280 6.474 -14.657 1.00 24.76 346 ARG B N 1
ATOM 758 C CA . ARG B 1 32 ? 18.867 6.770 -14.414 1.00 24.98 346 ARG B CA 1
ATOM 759 C C . ARG B 1 32 ? 17.983 5.530 -14.622 1.00 26.40 346 ARG B C 1
ATOM 760 O O . ARG B 1 32 ? 18.438 4.531 -15.187 1.00 25.35 346 ARG B O 1
ATOM 768 N N . GLU B 1 33 ? 16.726 5.621 -14.160 1.00 27.98 347 GLU B N 1
ATOM 769 C CA . GLU B 1 33 ? 15.743 4.532 -14.228 1.00 30.19 347 GLU B CA 1
ATOM 770 C C . GLU B 1 33 ? 15.510 4.059 -15.676 1.00 29.29 347 GLU B C 1
ATOM 771 O O . GLU B 1 33 ? 15.248 2.881 -15.906 1.00 29.51 347 GLU B O 1
ATOM 777 N N . ASP B 1 34 ? 15.648 4.961 -16.653 1.00 29.05 348 ASP B N 1
ATOM 778 C CA . ASP B 1 34 ? 15.401 4.591 -18.060 1.00 28.37 348 ASP B CA 1
ATOM 779 C C . ASP B 1 34 ? 16.649 4.090 -18.809 1.00 27.61 348 ASP B C 1
ATOM 780 O O . ASP B 1 34 ? 16.620 3.892 -20.020 1.00 28.07 348 ASP B O 1
ATOM 785 N N . GLY B 1 35 ? 17.753 3.919 -18.085 1.00 26.83 349 GLY B N 1
ATOM 786 C CA . GLY B 1 35 ? 18.966 3.371 -18.643 1.00 25.54 349 GLY B CA 1
ATOM 787 C C . GLY B 1 35 ? 19.998 4.410 -19.033 1.00 25.06 349 GLY B C 1
ATOM 788 O O . GLY B 1 35 ? 21.153 4.067 -19.228 1.00 24.48 349 GLY B O 1
ATOM 789 N N . SER B 1 36 ? 19.578 5.668 -19.156 1.00 24.86 350 SER B N 1
ATOM 790 C CA . SER B 1 36 ? 20.478 6.774 -19.531 1.00 24.87 350 SER B CA 1
ATOM 791 C C . SER B 1 36 ? 21.402 7.137 -18.363 1.00 24.69 350 SER B C 1
ATOM 792 O O . SER B 1 36 ? 21.184 6.703 -17.226 1.00 24.79 350 SER B O 1
ATOM 795 N N . TRP B 1 37 ? 22.430 7.926 -18.658 1.00 24.45 351 TRP B N 1
ATOM 796 C CA . TRP B 1 37 ? 23.470 8.265 -17.680 1.00 24.26 351 TRP B CA 1
ATOM 797 C C . TRP B 1 37 ? 23.634 9.768 -17.573 1.00 23.93 351 TRP B C 1
ATOM 798 O O . TRP B 1 37 ? 23.673 10.457 -18.583 1.00 23.51 351 TRP B O 1
ATOM 809 N N . LEU B 1 38 ? 23.708 10.270 -16.344 1.00 24.56 352 LEU B N 1
ATOM 810 C CA . LEU B 1 38 ? 24.160 11.642 -16.092 1.00 24.34 352 LEU B CA 1
ATOM 811 C C . LEU B 1 38 ? 25.661 11.625 -15.871 1.00 24.82 352 LEU B C 1
ATOM 812 O O . LEU B 1 38 ? 26.167 11.053 -14.875 1.00 24.66 352 LEU B O 1
ATOM 817 N N . VAL B 1 39 ? 26.371 12.240 -16.815 1.00 23.84 353 VAL B N 1
ATOM 818 C CA . VAL B 1 39 ? 27.806 12.149 -16.875 1.00 22.47 353 VAL B CA 1
ATOM 819 C C . VAL B 1 39 ? 28.432 13.528 -16.730 1.00 22.43 353 VAL B C 1
ATOM 820 O O . VAL B 1 39 ? 28.051 14.480 -17.397 1.00 20.22 353 VAL B O 1
ATOM 824 N N . ASP B 1 40 ? 29.389 13.608 -15.817 1.00 22.44 354 ASP B N 1
ATOM 825 C CA . ASP B 1 40 ? 30.155 14.829 -15.608 1.00 23.09 354 ASP B CA 1
ATOM 826 C C . ASP B 1 40 ? 30.981 15.132 -16.868 1.00 22.76 354 ASP B C 1
ATOM 827 O O . ASP B 1 40 ? 31.571 14.229 -17.480 1.00 22.95 354 ASP B O 1
ATOM 832 N N . GLY B 1 41 ? 31.026 16.385 -17.278 1.00 22.84 355 GLY B N 1
ATOM 833 C CA . GLY B 1 41 ? 31.816 16.732 -18.451 1.00 22.65 355 GLY B CA 1
ATOM 834 C C . GLY B 1 41 ? 33.313 16.564 -18.316 1.00 22.90 355 GLY B C 1
ATOM 835 O O . GLY B 1 41 ? 34.008 16.503 -19.324 1.00 23.28 355 GLY B O 1
ATOM 844 N N . VAL B 1 43 ? 34.763 13.914 -17.339 1.00 22.10 357 VAL B N 1
ATOM 845 C CA A VAL B 1 43 ? 35.099 12.510 -17.592 0.50 22.62 357 VAL B CA 1
ATOM 846 C CA B VAL B 1 43 ? 35.069 12.511 -17.609 0.50 22.38 357 VAL B CA 1
ATOM 847 C C . VAL B 1 43 ? 36.006 12.427 -18.813 1.00 22.97 357 VAL B C 1
ATOM 848 O O . VAL B 1 43 ? 35.764 13.077 -19.840 1.00 23.40 357 VAL B O 1
ATOM 855 N N . SER B 1 44 ? 37.083 11.658 -18.683 1.00 23.16 358 SER B N 1
ATOM 856 C CA . SER B 1 44 ? 37.976 11.499 -19.809 1.00 24.02 358 SER B CA 1
ATOM 857 C C . SER B 1 44 ? 37.332 10.608 -20.880 1.00 24.00 358 SER B C 1
ATOM 858 O O . SER B 1 44 ? 36.585 9.691 -20.565 1.00 23.53 358 SER B O 1
ATOM 861 N N . LEU B 1 45 ? 37.658 10.876 -22.144 1.00 24.02 359 LEU B N 1
ATOM 862 C CA . LEU B 1 45 ? 37.197 10.052 -23.266 1.00 23.98 359 LEU B CA 1
ATOM 863 C C . LEU B 1 45 ? 37.737 8.611 -23.207 1.00 23.65 359 LEU B C 1
ATOM 864 O O . LEU B 1 45 ? 37.004 7.682 -23.507 1.00 23.50 359 LEU B O 1
ATOM 869 N N . ASP B 1 46 ? 38.998 8.434 -22.802 1.00 23.42 360 ASP B N 1
ATOM 870 C CA . ASP B 1 46 ? 39.577 7.089 -22.603 1.00 23.39 360 ASP B CA 1
ATOM 871 C C . ASP B 1 46 ? 38.687 6.285 -21.643 1.00 23.50 360 ASP B C 1
ATOM 872 O O . ASP B 1 46 ? 38.341 5.149 -21.911 1.00 21.67 360 ASP B O 1
ATOM 877 N N . ARG B 1 47 ? 38.323 6.894 -20.513 1.00 24.26 361 ARG B N 1
ATOM 878 C CA . ARG B 1 47 ? 37.476 6.220 -19.537 1.00 25.74 361 ARG B CA 1
ATOM 879 C C . ARG B 1 47 ? 36.042 6.016 -20.047 1.00 25.44 361 ARG B C 1
ATOM 880 O O . ARG B 1 47 ? 35.430 4.960 -19.811 1.00 25.48 361 ARG B O 1
ATOM 888 N N . PHE B 1 48 ? 35.515 7.021 -20.734 1.00 25.35 362 PHE B N 1
ATOM 889 C CA . PHE B 1 48 ? 34.208 6.925 -21.376 1.00 26.85 362 PHE B CA 1
ATOM 890 C C . PHE B 1 48 ? 34.149 5.723 -22.340 1.00 27.31 362 PHE B C 1
ATOM 891 O O . PHE B 1 48 ? 33.206 4.942 -22.299 1.00 26.68 362 PHE B O 1
ATOM 899 N N . ARG B 1 49 ? 35.158 5.599 -23.201 1.00 28.69 363 ARG B N 1
ATOM 900 C CA . ARG B 1 49 ? 35.220 4.514 -24.195 1.00 31.25 363 ARG B CA 1
ATOM 901 C C . ARG B 1 49 ? 35.424 3.145 -23.525 1.00 32.11 363 ARG B C 1
ATOM 902 O O . ARG B 1 49 ? 34.788 2.169 -23.885 1.00 31.91 363 ARG B O 1
ATOM 910 N N . GLU B 1 50 ? 36.263 3.094 -22.502 1.00 33.67 364 GLU B N 1
ATOM 911 C CA . GLU B 1 50 ? 36.419 1.888 -21.694 1.00 35.45 364 GLU B CA 1
ATOM 912 C C . GLU B 1 50 ? 35.108 1.442 -21.002 1.00 35.77 364 GLU B C 1
ATOM 913 O O . GLU B 1 50 ? 34.763 0.257 -21.005 1.00 35.64 364 GLU B O 1
ATOM 919 N N . PHE B 1 51 ? 34.381 2.391 -20.422 1.00 36.59 365 PHE B N 1
ATOM 920 C CA . PHE B 1 51 ? 33.098 2.097 -19.793 1.00 37.24 365 PHE B CA 1
ATOM 921 C C . PHE B 1 51 ? 32.093 1.518 -20.797 1.00 37.34 365 PHE B C 1
ATOM 922 O O . PHE B 1 51 ? 31.556 0.422 -20.590 1.00 37.67 365 PHE B O 1
ATOM 930 N N . PHE B 1 52 ? 31.865 2.230 -21.895 1.00 37.39 366 PHE B N 1
ATOM 931 C CA . PHE B 1 52 ? 30.841 1.828 -22.861 1.00 37.52 366 PHE B CA 1
ATOM 932 C C . PHE B 1 52 ? 31.338 0.835 -23.907 1.00 37.96 366 PHE B C 1
ATOM 933 O O . PHE B 1 52 ? 30.590 0.440 -24.812 1.00 37.29 366 PHE B O 1
ATOM 941 N N . GLU B 1 53 ? 32.594 0.419 -23.742 1.00 38.49 367 GLU B N 1
ATOM 942 C CA . GLU B 1 53 ? 33.235 -0.560 -24.612 1.00 39.45 367 GLU B CA 1
ATOM 943 C C . GLU B 1 53 ? 33.181 -0.096 -26.068 1.00 39.20 367 GLU B C 1
ATOM 944 O O . GLU B 1 53 ? 32.564 -0.732 -26.925 1.00 39.43 367 GLU B O 1
ATOM 950 N N . LEU B 1 54 ? 33.819 1.043 -26.315 1.00 38.83 368 LEU B N 1
ATOM 951 C CA . LEU B 1 54 ? 33.947 1.615 -27.655 1.00 38.71 368 LEU B CA 1
ATOM 952 C C . LEU B 1 54 ? 35.415 1.750 -28.050 1.00 38.65 368 LEU B C 1
ATOM 953 O O . LEU B 1 54 ? 36.311 1.658 -27.207 1.00 38.26 368 LEU B O 1
ATOM 958 N N . GLU B 1 55 ? 35.639 1.962 -29.343 1.00 38.85 369 GLU B N 1
ATOM 959 C CA . GLU B 1 55 ? 36.981 2.120 -29.910 1.00 38.94 369 GLU B CA 1
ATOM 960 C C . GLU B 1 55 ? 37.076 3.426 -30.686 1.00 38.24 369 GLU B C 1
ATOM 961 O O . GLU B 1 55 ? 38.096 4.110 -30.625 1.00 38.72 369 GLU B O 1
ATOM 967 N N . ALA B 1 56 ? 35.993 3.749 -31.398 1.00 37.20 370 ALA B N 1
ATOM 968 C CA . ALA B 1 56 ? 35.849 4.961 -32.200 1.00 36.12 370 ALA B CA 1
ATOM 969 C C . ALA B 1 56 ? 36.126 6.257 -31.434 1.00 35.19 370 ALA B C 1
ATOM 970 O O . ALA B 1 56 ? 35.627 6.448 -30.323 1.00 35.70 370 ALA B O 1
ATOM 972 N N . PRO B 1 57 ? 36.925 7.173 -32.027 1.00 34.05 371 PRO B N 1
ATOM 973 C CA . PRO B 1 57 ? 37.085 8.470 -31.346 1.00 32.26 371 PRO B CA 1
ATOM 974 C C . PRO B 1 57 ? 35.766 9.271 -31.349 1.00 30.91 371 PRO B C 1
ATOM 975 O O . PRO B 1 57 ? 35.012 9.193 -32.304 1.00 30.29 371 PRO B O 1
ATOM 979 N N . LEU B 1 58 ? 35.486 10.016 -30.278 1.00 29.62 372 LEU B N 1
ATOM 980 C CA . LEU B 1 58 ? 34.314 10.902 -30.261 1.00 28.56 372 LEU B CA 1
ATOM 981 C C . LEU B 1 58 ? 34.571 12.134 -31.150 1.00 28.11 372 LEU B C 1
ATOM 982 O O . LEU B 1 58 ? 35.723 12.428 -31.479 1.00 27.18 372 LEU B O 1
ATOM 987 N N . PRO B 1 59 ? 33.496 12.839 -31.574 1.00 27.98 373 PRO B N 1
ATOM 988 C CA . PRO B 1 59 ? 33.696 14.012 -32.452 1.00 27.60 373 PRO B CA 1
ATOM 989 C C . PRO B 1 59 ? 34.732 15.008 -31.903 1.00 27.44 373 PRO B C 1
ATOM 990 O O . PRO B 1 59 ? 34.673 15.421 -30.743 1.00 26.91 373 PRO B O 1
ATOM 994 N N . GLY B 1 60 ? 35.691 15.369 -32.743 1.00 27.35 374 GLY B N 1
ATOM 995 C CA . GLY B 1 60 ? 36.681 16.367 -32.383 1.00 27.52 374 GLY B CA 1
ATOM 996 C C . GLY B 1 60 ? 37.932 15.808 -31.731 1.00 28.02 374 GLY B C 1
ATOM 997 O O . GLY B 1 60 ? 38.963 16.481 -31.671 1.00 27.26 374 GLY B O 1
ATOM 998 N N . GLU B 1 61 ? 37.853 14.574 -31.255 1.00 28.38 375 GLU B N 1
ATOM 999 C CA . GLU B 1 61 ? 39.003 13.929 -30.642 1.00 30.05 375 GLU B CA 1
ATOM 1000 C C . GLU B 1 61 ? 40.230 13.757 -31.582 1.00 30.98 375 GLU B C 1
ATOM 1001 O O . GLU B 1 61 ? 41.368 13.880 -31.124 1.00 31.21 375 GLU B O 1
ATOM 1007 N N . ALA B 1 62 ? 39.998 13.504 -32.877 1.00 31.44 376 ALA B N 1
ATOM 1008 C CA . ALA B 1 62 ? 41.072 13.429 -33.892 1.00 32.96 376 ALA B CA 1
ATOM 1009 C C . ALA B 1 62 ? 41.925 14.691 -34.033 1.00 33.61 376 ALA B C 1
ATOM 1010 O O . ALA B 1 62 ? 43.112 14.604 -34.309 1.00 34.23 376 ALA B O 1
ATOM 1012 N N . GLY B 1 63 ? 41.318 15.858 -33.845 1.00 35.13 377 GLY B N 1
ATOM 1013 C CA . GLY B 1 63 ? 42.040 17.144 -33.844 1.00 36.43 377 GLY B CA 1
ATOM 1014 C C . GLY B 1 63 ? 43.195 17.201 -32.848 1.00 37.22 377 GLY B C 1
ATOM 1015 O O . GLY B 1 63 ? 44.119 17.984 -33.013 1.00 37.67 377 GLY B O 1
ATOM 1016 N N . GLY B 1 64 ? 43.127 16.368 -31.811 1.00 37.78 378 GLY B N 1
ATOM 1017 C CA . GLY B 1 64 ? 44.239 16.171 -30.874 1.00 38.19 378 GLY B CA 1
ATOM 1018 C C . GLY B 1 64 ? 44.209 17.030 -29.622 1.00 37.70 378 GLY B C 1
ATOM 1019 O O . GLY B 1 64 ? 44.976 16.794 -28.695 1.00 38.98 378 GLY B O 1
ATOM 1020 N N . ASN B 1 65 ? 43.318 18.015 -29.610 1.00 36.79 379 ASN B N 1
ATOM 1021 C CA . ASN B 1 65 ? 43.160 18.982 -28.533 1.00 35.50 379 ASN B CA 1
ATOM 1022 C C . ASN B 1 65 ? 42.164 18.574 -27.411 1.00 33.57 379 ASN B C 1
ATOM 1023 O O . ASN B 1 65 ? 42.115 19.213 -26.353 1.00 33.30 379 ASN B O 1
ATOM 1028 N N . ILE B 1 66 ? 41.388 17.513 -27.628 1.00 30.72 380 ILE B N 1
ATOM 1029 C CA . ILE B 1 66 ? 40.247 17.206 -26.764 1.00 29.04 380 ILE B CA 1
ATOM 1030 C C . ILE B 1 66 ? 40.362 15.872 -26.009 1.00 27.65 380 ILE B C 1
ATOM 1031 O O . ILE B 1 66 ? 40.612 14.837 -26.614 1.00 27.35 380 ILE B O 1
ATOM 1036 N N . HIS B 1 67 ? 40.121 15.896 -24.692 1.00 26.08 381 HIS B N 1
ATOM 1037 C CA . HIS B 1 67 ? 40.332 14.721 -23.847 1.00 24.19 381 HIS B CA 1
ATOM 1038 C C . HIS B 1 67 ? 39.181 14.367 -22.919 1.00 24.16 381 HIS B C 1
ATOM 1039 O O . HIS B 1 67 ? 39.227 13.333 -22.236 1.00 23.32 381 HIS B O 1
ATOM 1046 N N . THR B 1 68 ? 38.169 15.243 -22.886 1.00 23.69 382 THR B N 1
ATOM 1047 C CA . THR B 1 68 ? 37.035 15.123 -21.988 1.00 22.43 382 THR B CA 1
ATOM 1048 C C . THR B 1 68 ? 35.697 15.159 -22.738 1.00 23.15 382 THR B C 1
ATOM 1049 O O . THR B 1 68 ? 35.626 15.550 -23.912 1.00 23.32 382 THR B O 1
ATOM 1053 N N . LEU B 1 69 ? 34.637 14.720 -22.067 1.00 23.27 383 LEU B N 1
ATOM 1054 C CA . LEU B 1 69 ? 33.307 14.769 -22.645 1.00 23.77 383 LEU B CA 1
ATOM 1055 C C . LEU B 1 69 ? 32.868 16.205 -22.891 1.00 23.31 383 LEU B C 1
ATOM 1056 O O . LEU B 1 69 ? 32.307 16.501 -23.954 1.00 23.06 383 LEU B O 1
ATOM 1061 N N . ALA B 1 70 ? 33.108 17.101 -21.929 1.00 23.19 384 ALA B N 1
ATOM 1062 C CA . ALA B 1 70 ? 32.750 18.540 -22.131 1.00 23.84 384 ALA B CA 1
ATOM 1063 C C . ALA B 1 70 ? 33.442 19.096 -23.370 1.00 23.66 384 ALA B C 1
ATOM 1064 O O . ALA B 1 70 ? 32.848 19.869 -24.095 1.00 25.25 384 ALA B O 1
ATOM 1066 N N . GLY B 1 71 ? 34.696 18.695 -23.613 1.00 23.26 385 GLY B N 1
ATOM 1067 C CA . GLY B 1 71 ? 35.451 19.169 -24.765 1.00 23.96 385 GLY B CA 1
ATOM 1068 C C . GLY B 1 71 ? 34.785 18.807 -26.069 1.00 23.53 385 GLY B C 1
ATOM 1069 O O . GLY B 1 71 ? 34.758 19.592 -27.018 1.00 23.93 385 GLY B O 1
ATOM 1070 N N . VAL B 1 72 ? 34.262 17.594 -26.113 1.00 24.18 386 VAL B N 1
ATOM 1071 C CA . VAL B 1 72 ? 33.514 17.116 -27.246 1.00 24.47 386 VAL B CA 1
ATOM 1072 C C . VAL B 1 72 ? 32.216 17.915 -27.434 1.00 25.04 386 VAL B C 1
ATOM 1073 O O . VAL B 1 72 ? 31.838 18.225 -28.568 1.00 24.62 386 VAL B O 1
ATOM 1085 N N . LEU B 1 74 ? 31.593 21.050 -26.716 1.00 26.67 388 LEU B N 1
ATOM 1086 C CA . LEU B 1 74 ? 31.901 22.374 -27.222 1.00 26.11 388 LEU B CA 1
ATOM 1087 C C . LEU B 1 74 ? 32.344 22.310 -28.690 1.00 26.44 388 LEU B C 1
ATOM 1088 O O . LEU B 1 74 ? 32.032 23.186 -29.482 1.00 26.76 388 LEU B O 1
ATOM 1093 N N . TYR B 1 75 ? 33.052 21.252 -29.049 1.00 26.55 389 TYR B N 1
ATOM 1094 C CA . TYR B 1 75 ? 33.428 21.016 -30.439 1.00 26.21 389 TYR B CA 1
ATOM 1095 C C . TYR B 1 75 ? 32.167 20.798 -31.275 1.00 25.67 389 TYR B C 1
ATOM 1096 O O . TYR B 1 75 ? 31.995 21.376 -32.349 1.00 25.07 389 TYR B O 1
ATOM 1105 N N . GLN B 1 76 ? 31.272 19.963 -30.774 1.00 25.72 390 GLN B N 1
ATOM 1106 C CA . GLN B 1 76 ? 30.109 19.569 -31.567 1.00 24.49 390 GLN B CA 1
ATOM 1107 C C . GLN B 1 76 ? 29.029 20.638 -31.574 1.00 24.35 390 GLN B C 1
ATOM 1108 O O . GLN B 1 76 ? 28.337 20.808 -32.560 1.00 25.23 390 GLN B O 1
ATOM 1114 N N . LEU B 1 77 ? 28.891 21.360 -30.469 1.00 24.59 391 LEU B N 1
ATOM 1115 C CA . LEU B 1 77 ? 27.783 22.267 -30.284 1.00 23.60 391 LEU B CA 1
ATOM 1116 C C . LEU B 1 77 ? 28.177 23.731 -30.182 1.00 23.78 391 LEU B C 1
ATOM 1117 O O . LEU B 1 77 ? 27.302 24.593 -30.057 1.00 23.19 391 LEU B O 1
ATOM 1122 N N . GLY B 1 78 ? 29.468 24.046 -30.266 1.00 23.86 392 GLY B N 1
ATOM 1123 C CA . GLY B 1 78 ? 29.878 25.454 -30.211 1.00 24.75 392 GLY B CA 1
ATOM 1124 C C . GLY B 1 78 ? 30.348 25.890 -28.838 1.00 25.87 392 GLY B C 1
ATOM 1125 O O . GLY B 1 78 ? 30.178 25.132 -27.858 1.00 25.97 392 GLY B O 1
ATOM 1126 N N . ARG B 1 79 ? 30.968 27.082 -28.756 1.00 26.14 393 ARG B N 1
ATOM 1127 C CA . ARG B 1 79 ? 31.725 27.481 -27.537 1.00 27.31 393 ARG B CA 1
ATOM 1128 C C . ARG B 1 79 ? 30.859 27.779 -26.321 1.00 28.26 393 ARG B C 1
ATOM 1129 O O . ARG B 1 79 ? 31.287 27.584 -25.169 1.00 29.84 393 ARG B O 1
ATOM 1137 N N . VAL B 1 80 ? 29.660 28.275 -26.540 1.00 28.37 394 VAL B N 1
ATOM 1138 C CA . VAL B 1 80 ? 28.731 28.301 -25.429 1.00 29.93 394 VAL B CA 1
ATOM 1139 C C . VAL B 1 80 ? 27.397 27.595 -25.797 1.00 28.65 394 VAL B C 1
ATOM 1140 O O . VAL B 1 80 ? 26.459 28.204 -26.274 1.00 29.55 394 VAL B O 1
ATOM 1144 N N . PRO B 1 81 ? 27.335 26.289 -25.586 1.00 28.10 395 PRO B N 1
ATOM 1145 C CA . PRO B 1 81 ? 26.064 25.593 -25.841 1.00 27.84 395 PRO B CA 1
ATOM 1146 C C . PRO B 1 81 ? 25.006 25.972 -24.793 1.00 27.53 395 PRO B C 1
ATOM 1147 O O . PRO B 1 81 ? 25.329 26.628 -23.770 1.00 26.65 395 PRO B O 1
ATOM 1151 N N . SER B 1 82 ? 23.768 25.538 -25.047 1.00 27.01 396 SER B N 1
ATOM 1152 C CA . SER B 1 82 ? 22.653 25.805 -24.174 1.00 26.71 396 SER B CA 1
ATOM 1153 C C . SER B 1 82 ? 22.161 24.470 -23.681 1.00 26.25 396 SER B C 1
ATOM 1154 O O . SER B 1 82 ? 22.270 23.478 -24.380 1.00 25.88 396 SER B O 1
ATOM 1157 N N . VAL B 1 83 ? 21.631 24.471 -22.459 1.00 25.91 397 VAL B N 1
ATOM 1158 C CA A VAL B 1 83 ? 20.895 23.350 -21.873 0.50 25.60 397 VAL B CA 1
ATOM 1159 C CA B VAL B 1 83 ? 20.942 23.314 -21.902 0.50 25.63 397 VAL B CA 1
ATOM 1160 C C . VAL B 1 83 ? 19.855 22.833 -22.888 1.00 25.61 397 VAL B C 1
ATOM 1161 O O . VAL B 1 83 ? 19.155 23.632 -23.491 1.00 25.30 397 VAL B O 1
ATOM 1168 N N . THR B 1 84 ? 19.782 21.513 -23.074 1.00 25.48 398 THR B N 1
ATOM 1169 C CA . THR B 1 84 ? 18.904 20.784 -24.045 1.00 25.11 398 THR B CA 1
ATOM 1170 C C . THR B 1 84 ? 19.526 20.611 -25.439 1.00 25.10 398 THR B C 1
ATOM 1171 O O . THR B 1 84 ? 19.033 19.823 -26.246 1.00 25.02 398 THR B O 1
ATOM 1175 N N . ASP B 1 85 ? 20.595 21.349 -25.728 1.00 25.45 399 ASP B N 1
ATOM 1176 C CA . ASP B 1 85 ? 21.334 21.146 -26.975 1.00 25.89 399 ASP B CA 1
ATOM 1177 C C . ASP B 1 85 ? 21.802 19.686 -26.965 1.00 26.29 399 ASP B C 1
ATOM 1178 O O . ASP B 1 85 ? 22.299 19.203 -25.950 1.00 25.51 399 ASP B O 1
ATOM 1183 N N . ARG B 1 86 ? 21.699 19.020 -28.112 1.00 26.84 400 ARG B N 1
ATOM 1184 C CA . ARG B 1 86 ? 21.713 17.555 -28.173 1.00 28.15 400 ARG B CA 1
ATOM 1185 C C . ARG B 1 86 ? 22.260 17.130 -29.526 1.00 26.92 400 ARG B C 1
ATOM 1186 O O . ARG B 1 86 ? 22.039 17.815 -30.518 1.00 26.90 400 ARG B O 1
ATOM 1194 N N . PHE B 1 87 ? 22.963 16.007 -29.574 1.00 26.80 401 PHE B N 1
ATOM 1195 C CA . PHE B 1 87 ? 23.274 15.347 -30.857 1.00 26.84 401 PHE B CA 1
ATOM 1196 C C . PHE B 1 87 ? 23.401 13.834 -30.709 1.00 27.04 401 PHE B C 1
ATOM 1197 O O . PHE B 1 87 ? 23.397 13.299 -29.596 1.00 26.50 401 PHE B O 1
ATOM 1205 N N . GLU B 1 88 ? 23.525 13.163 -31.848 1.00 27.04 402 GLU B N 1
ATOM 1206 C CA . GLU B 1 88 ? 23.705 11.729 -31.920 1.00 28.34 402 GLU B CA 1
ATOM 1207 C C . GLU B 1 88 ? 25.096 11.408 -32.451 1.00 27.24 402 GLU B C 1
ATOM 1208 O O . GLU B 1 88 ? 25.618 12.100 -33.337 1.00 26.39 402 GLU B O 1
ATOM 1214 N N . TRP B 1 89 ? 25.668 10.334 -31.926 1.00 26.96 403 TRP B N 1
ATOM 1215 C CA . TRP B 1 89 ? 26.962 9.864 -32.362 1.00 26.83 403 TRP B CA 1
ATOM 1216 C C . TRP B 1 89 ? 27.054 8.387 -32.067 1.00 27.18 403 TRP B C 1
ATOM 1217 O O . TRP B 1 89 ? 26.909 7.989 -30.907 1.00 27.46 403 TRP B O 1
ATOM 1228 N N . ASN B 1 90 ? 27.307 7.589 -33.113 1.00 27.09 404 ASN B N 1
ATOM 1229 C CA . ASN B 1 90 ? 27.682 6.193 -32.976 1.00 26.79 404 ASN B CA 1
ATOM 1230 C C . ASN B 1 90 ? 26.705 5.452 -32.071 1.00 26.95 404 ASN B C 1
ATOM 1231 O O . ASN B 1 90 ? 27.129 4.736 -31.171 1.00 27.82 404 ASN B O 1
ATOM 1236 N N . GLY B 1 91 ? 25.403 5.648 -32.287 1.00 26.53 405 GLY B N 1
ATOM 1237 C CA . GLY B 1 91 ? 24.374 4.926 -31.532 1.00 25.87 405 GLY B CA 1
ATOM 1238 C C . GLY B 1 91 ? 24.097 5.472 -30.137 1.00 26.04 405 GLY B C 1
ATOM 1239 O O . GLY B 1 91 ? 23.375 4.848 -29.368 1.00 25.10 405 GLY B O 1
ATOM 1240 N N . PHE B 1 92 ? 24.666 6.645 -29.816 1.00 26.10 406 PHE B N 1
ATOM 1241 C CA . PHE B 1 92 ? 24.445 7.315 -28.526 1.00 26.55 406 PHE B CA 1
ATOM 1242 C C . PHE B 1 92 ? 23.802 8.697 -28.741 1.00 26.39 406 PHE B C 1
ATOM 1243 O O . PHE B 1 92 ? 24.062 9.361 -29.754 1.00 25.63 406 PHE B O 1
ATOM 1251 N N . SER B 1 93 ? 22.998 9.154 -27.789 1.00 25.94 407 SER B N 1
ATOM 1252 C CA . SER B 1 93 ? 22.641 10.573 -27.787 1.00 26.42 407 SER B CA 1
ATOM 1253 C C . SER B 1 93 ? 23.311 11.282 -26.629 1.00 26.58 407 SER B C 1
ATOM 1254 O O . SER B 1 93 ? 23.494 10.667 -25.576 1.00 26.56 407 SER B O 1
ATOM 1257 N N . PHE B 1 94 ? 23.695 12.549 -26.844 1.00 26.29 408 PHE B N 1
ATOM 1258 C CA . PHE B 1 94 ? 24.343 13.401 -25.831 1.00 27.19 408 PHE B CA 1
ATOM 1259 C C . PHE B 1 94 ? 23.566 14.690 -25.745 1.00 27.69 408 PHE B C 1
ATOM 1260 O O . PHE B 1 94 ? 23.385 15.357 -26.778 1.00 28.35 408 PHE B O 1
ATOM 1268 N N . GLU B 1 95 ? 23.125 15.043 -24.533 1.00 26.93 409 GLU B N 1
ATOM 1269 C CA . GLU B 1 95 ? 22.355 16.256 -24.310 1.00 27.00 409 GLU B CA 1
ATOM 1270 C C . GLU B 1 95 ? 22.944 17.052 -23.151 1.00 26.98 409 GLU B C 1
ATOM 1271 O O . GLU B 1 95 ? 23.233 16.495 -22.072 1.00 28.09 409 GLU B O 1
ATOM 1277 N N . VAL B 1 96 ? 23.078 18.356 -23.361 1.00 26.22 410 VAL B N 1
ATOM 1278 C CA . VAL B 1 96 ? 23.505 19.274 -22.287 1.00 25.91 410 VAL B CA 1
ATOM 1279 C C . VAL B 1 96 ? 22.387 19.426 -21.263 1.00 25.23 410 VAL B C 1
ATOM 1280 O O . VAL B 1 96 ? 21.278 19.880 -21.592 1.00 25.87 410 VAL B O 1
ATOM 1284 N N . VAL B 1 97 ? 22.649 19.003 -20.028 1.00 24.73 411 VAL B N 1
ATOM 1285 C CA . VAL B 1 97 ? 21.618 19.181 -19.017 1.00 24.83 411 VAL B CA 1
ATOM 1286 C C . VAL B 1 97 ? 21.980 20.177 -17.941 1.00 23.73 41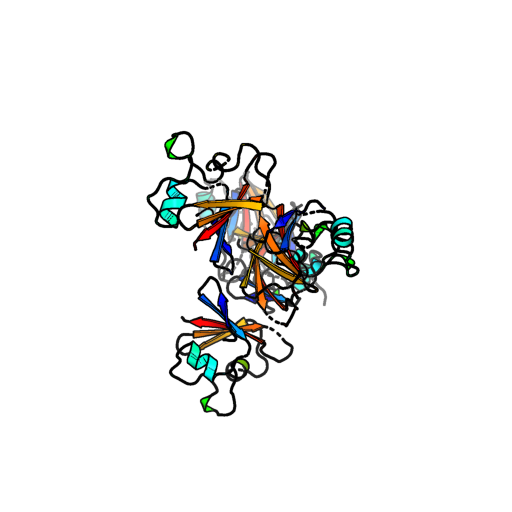1 VAL B C 1
ATOM 1287 O O . VAL B 1 97 ? 21.113 20.633 -17.214 1.00 23.01 411 VAL B O 1
ATOM 1291 N N . ASP B 1 98 ? 23.260 20.535 -17.864 1.00 23.37 412 ASP B N 1
ATOM 1292 C CA . ASP B 1 98 ? 23.677 21.608 -16.988 1.00 23.45 412 ASP B CA 1
ATOM 1293 C C . ASP B 1 98 ? 24.957 22.335 -17.439 1.00 22.96 412 ASP B C 1
ATOM 1294 O O . ASP B 1 98 ? 25.947 21.720 -17.815 1.00 22.26 412 ASP B O 1
ATOM 1307 N N . ASP B 1 100 ? 27.540 25.398 -16.064 1.00 22.05 414 ASP B N 1
ATOM 1308 C CA . ASP B 1 100 ? 27.977 26.285 -14.992 1.00 21.95 414 ASP B CA 1
ATOM 1309 C C . ASP B 1 100 ? 28.800 27.409 -15.599 1.00 21.97 414 ASP B C 1
ATOM 1310 O O . ASP B 1 100 ? 30.001 27.226 -15.878 1.00 21.39 414 ASP B O 1
ATOM 1315 N N . ARG B 1 101 ? 28.153 28.554 -15.833 1.00 21.62 415 ARG B N 1
ATOM 1316 C CA . ARG B 1 101 ? 28.724 29.572 -16.718 1.00 22.37 415 ARG B CA 1
ATOM 1317 C C . ARG B 1 101 ? 29.119 28.954 -18.081 1.00 21.75 415 ARG B C 1
ATOM 1318 O O . ARG B 1 101 ? 28.244 28.493 -18.799 1.00 22.67 415 ARG B O 1
ATOM 1326 N N . THR B 1 102 ? 30.407 28.937 -18.445 1.00 21.60 416 THR B N 1
ATOM 1327 C CA . THR B 1 102 ? 30.833 28.344 -19.732 1.00 20.65 416 THR B CA 1
ATOM 1328 C C . THR B 1 102 ? 31.195 26.856 -19.624 1.00 20.29 416 THR B C 1
ATOM 1329 O O . THR B 1 102 ? 31.570 26.225 -20.615 1.00 20.70 416 THR B O 1
ATOM 1333 N N . ARG B 1 103 ? 31.127 26.296 -18.434 1.00 19.25 417 ARG B N 1
ATOM 1334 C CA . ARG B 1 103 ? 31.474 24.895 -18.285 1.00 20.70 417 ARG B CA 1
ATOM 1335 C C . ARG B 1 103 ? 30.264 24.015 -18.604 1.00 21.56 417 ARG B C 1
ATOM 1336 O O . ARG B 1 103 ? 29.151 24.247 -18.097 1.00 21.57 417 ARG B O 1
ATOM 1344 N N . VAL B 1 104 ? 30.498 23.011 -19.449 1.00 21.68 418 VAL B N 1
ATOM 1345 C CA . VAL B 1 104 ? 29.503 21.997 -19.746 1.00 21.94 418 VAL B CA 1
ATOM 1346 C C . VAL B 1 104 ? 29.602 21.003 -18.584 1.00 22.25 418 VAL B C 1
ATOM 1347 O O . VAL B 1 104 ? 30.414 20.075 -18.595 1.00 21.77 418 VAL B O 1
ATOM 1351 N N . ASP B 1 105 ? 28.785 21.221 -17.566 1.00 22.63 419 ASP B N 1
ATOM 1352 C CA . ASP B 1 105 ? 28.945 20.513 -16.297 1.00 22.70 419 ASP B CA 1
ATOM 1353 C C . ASP B 1 105 ? 28.303 19.097 -16.249 1.00 23.17 419 ASP B C 1
ATOM 1354 O O . ASP B 1 105 ? 28.813 18.165 -15.602 1.00 22.32 419 ASP B O 1
ATOM 1359 N N . LYS B 1 106 ? 27.169 18.914 -16.893 1.00 23.29 420 LYS B N 1
ATOM 1360 C CA . LYS B 1 106 ? 26.554 17.582 -16.799 1.00 23.41 420 LYS B CA 1
ATOM 1361 C C . LYS B 1 106 ? 25.946 17.275 -18.142 1.00 23.47 420 LYS B C 1
ATOM 1362 O O . LYS B 1 106 ? 25.315 18.140 -18.745 1.00 23.12 420 LYS B O 1
ATOM 1368 N N . ILE B 1 107 ? 26.174 16.048 -18.618 1.00 24.07 421 ILE B N 1
ATOM 1369 C CA . ILE B 1 107 ? 25.642 15.588 -19.906 1.00 24.40 421 ILE B CA 1
ATOM 1370 C C . ILE B 1 107 ? 24.738 14.387 -19.669 1.00 25.70 421 ILE B C 1
ATOM 1371 O O . ILE B 1 107 ? 25.101 13.486 -18.900 1.00 26.32 421 ILE B O 1
ATOM 1376 N N . LEU B 1 108 ? 23.571 14.379 -20.324 1.00 25.08 422 LEU B N 1
ATOM 1377 C CA . LEU B 1 108 ? 22.744 13.186 -20.378 1.00 25.25 422 LEU B CA 1
ATOM 1378 C C . LEU B 1 108 ? 23.179 12.304 -21.558 1.00 25.35 422 LEU B C 1
ATOM 1379 O O . LEU B 1 108 ? 23.151 12.745 -22.717 1.00 24.95 422 LEU B O 1
ATOM 1384 N N . VAL B 1 109 ? 23.606 11.073 -21.248 1.00 24.62 423 VAL B N 1
ATOM 1385 C CA . VAL B 1 109 ? 24.112 10.124 -22.240 1.00 24.27 423 VAL B CA 1
ATOM 1386 C C . VAL B 1 109 ? 23.141 8.936 -22.289 1.00 25.41 423 VAL B C 1
ATOM 1387 O O . VAL B 1 109 ? 22.679 8.460 -21.241 1.00 25.83 423 VAL B O 1
ATOM 1391 N N . GLN B 1 110 ? 22.820 8.487 -23.500 1.00 25.94 424 GLN B N 1
ATOM 1392 C CA . GLN B 1 110 ? 21.836 7.438 -23.727 1.00 27.33 424 GLN B CA 1
ATOM 1393 C C . GLN B 1 110 ? 22.260 6.567 -24.909 1.00 27.39 424 GLN B C 1
ATOM 1394 O O . GLN B 1 110 ? 22.456 7.049 -26.011 1.00 27.26 424 GLN B O 1
ATOM 1400 N N . ARG B 1 111 ? 22.419 5.283 -24.658 1.00 28.12 425 ARG B N 1
ATOM 1401 C CA . ARG B 1 111 ? 22.733 4.331 -25.703 1.00 29.62 425 ARG B CA 1
ATOM 1402 C C . ARG B 1 111 ? 21.427 3.825 -26.312 1.00 30.14 425 ARG B C 1
ATOM 1403 O O . ARG B 1 111 ? 20.563 3.356 -25.571 1.00 29.55 425 ARG B O 1
ATOM 1411 N N . HIS B 1 112 ? 21.256 3.942 -27.632 1.00 32.01 426 HIS B N 1
ATOM 1412 C CA . HIS B 1 112 ? 20.143 3.224 -28.308 1.00 34.52 426 HIS B CA 1
ATOM 1413 C C . HIS B 1 112 ? 20.672 1.933 -28.891 1.00 35.00 426 HIS B C 1
ATOM 1414 O O . HIS B 1 112 ? 20.233 0.854 -28.510 1.00 36.89 426 HIS B O 1
ATOM 1421 N N . ASP C 1 23 ? 17.289 9.667 56.973 1.00 55.25 337 ASP C N 1
ATOM 1422 C CA . ASP C 1 23 ? 18.369 8.675 56.629 1.00 55.63 337 ASP C CA 1
ATOM 1423 C C . ASP C 1 23 ? 19.676 9.098 57.270 1.00 55.46 337 ASP C C 1
ATOM 1424 O O . ASP C 1 23 ? 20.292 8.329 58.007 1.00 55.52 337 ASP C O 1
ATOM 1426 N N . GLY C 1 24 ? 20.103 10.330 57.007 1.00 55.32 338 GLY C N 1
ATOM 1427 C CA . GLY C 1 24 ? 21.250 10.840 57.735 1.00 55.02 338 GLY C CA 1
ATOM 1428 C C . GLY C 1 24 ? 21.864 12.102 57.200 1.00 54.66 338 GLY C C 1
ATOM 1429 O O . GLY C 1 24 ? 21.206 13.162 57.224 1.00 54.83 338 GLY C O 1
ATOM 1430 N N . GLU C 1 25 ? 23.123 12.013 56.737 1.00 53.65 339 GLU C N 1
ATOM 1431 C CA . GLU C 1 25 ? 23.963 10.775 56.736 1.00 52.39 339 GLU C CA 1
ATOM 1432 C C . GLU C 1 25 ? 25.189 10.859 55.802 1.00 51.16 339 GLU C C 1
ATOM 1433 O O . GLU C 1 25 ? 25.031 11.056 54.591 1.00 50.65 339 GLU C O 1
ATOM 1439 N N . GLU C 1 26 ? 26.376 10.626 56.376 1.00 49.31 340 GLU C N 1
ATOM 1440 C CA . GLU C 1 26 ? 27.687 10.889 55.751 1.00 47.69 340 GLU C CA 1
ATOM 1441 C C . GLU C 1 26 ? 27.897 10.387 54.310 1.00 46.24 340 GLU C C 1
ATOM 1442 O O . GLU C 1 26 ? 27.874 9.182 54.042 1.00 45.22 340 GLU C O 1
ATOM 1448 N N . ASP C 1 27 ? 28.099 11.337 53.400 1.00 45.01 341 ASP C N 1
ATOM 1449 C CA . ASP C 1 27 ? 28.634 11.047 52.072 1.00 44.15 341 ASP C CA 1
ATOM 1450 C C . ASP C 1 27 ? 30.119 10.681 52.249 1.00 42.88 341 ASP C C 1
ATOM 1451 O O . ASP C 1 27 ? 30.929 11.472 52.753 1.00 42.20 341 ASP C O 1
ATOM 1456 N N . GLU C 1 28 ? 30.461 9.461 51.864 1.00 41.82 342 GLU C N 1
ATOM 1457 C CA . GLU C 1 28 ? 31.821 8.955 52.023 1.00 41.24 342 GLU C CA 1
ATOM 1458 C C . GLU C 1 28 ? 32.816 9.588 51.041 1.00 39.80 342 GLU C C 1
ATOM 1459 O O . GLU C 1 28 ? 33.403 8.885 50.206 1.00 38.53 342 GLU C O 1
ATOM 1465 N N . ILE C 1 29 ? 32.998 10.910 51.154 1.00 38.43 343 ILE C N 1
ATOM 1466 C CA . ILE C 1 29 ? 33.932 11.664 50.297 1.00 36.85 343 ILE C CA 1
ATOM 1467 C C . ILE C 1 29 ? 34.598 12.823 51.031 1.00 36.23 343 ILE C C 1
ATOM 1468 O O . ILE C 1 29 ? 33.930 13.587 51.717 1.00 35.30 343 ILE C O 1
ATOM 1469 N N . VAL C 1 30 ? 35.919 12.928 50.893 1.00 35.31 344 VAL C N 1
ATOM 1470 C CA . VAL C 1 30 ? 36.722 13.968 51.555 1.00 35.12 344 VAL C CA 1
ATOM 1471 C C . VAL C 1 30 ? 37.494 14.778 50.508 1.00 34.15 344 VAL C C 1
ATOM 1472 O O . VAL C 1 30 ? 38.167 14.223 49.657 1.00 33.28 344 VAL C O 1
ATOM 1476 N N . GLN C 1 31 ? 37.397 16.095 50.585 1.00 33.72 345 GLN C N 1
ATOM 1477 C CA . GLN C 1 31 ? 38.034 16.948 49.596 1.00 32.95 345 GLN C CA 1
ATOM 1478 C C . GLN C 1 31 ? 39.506 17.220 49.909 1.00 33.04 345 GLN C C 1
ATOM 1479 O O . GLN C 1 31 ? 39.893 17.442 51.058 1.00 31.18 345 GLN C O 1
ATOM 1485 N N . ARG C 1 32 ? 40.323 17.176 48.859 1.00 33.44 346 ARG C N 1
ATOM 1486 C CA . ARG C 1 32 ? 41.747 17.443 48.988 1.00 33.79 346 ARG C CA 1
ATOM 1487 C C . ARG C 1 32 ? 42.019 18.928 48.801 1.00 34.20 346 ARG C C 1
ATOM 1488 O O . ARG C 1 32 ? 41.146 19.642 48.308 1.00 33.74 346 ARG C O 1
ATOM 1496 N N . GLU C 1 33 ? 43.225 19.364 49.180 1.00 34.99 347 GLU C N 1
ATOM 1497 C CA . GLU C 1 33 ? 43.675 20.758 49.051 1.00 36.67 347 GLU C CA 1
ATOM 1498 C C . GLU C 1 33 ? 43.383 21.354 47.679 1.00 36.48 347 GLU C C 1
ATOM 1499 O O . GLU C 1 33 ? 43.072 22.547 47.567 1.00 36.37 347 GLU C O 1
ATOM 1505 N N . ASP C 1 34 ? 43.503 20.518 46.647 1.00 36.49 348 ASP C N 1
ATOM 1506 C CA . ASP C 1 34 ? 43.439 20.957 45.251 1.00 36.10 348 ASP C CA 1
ATOM 1507 C C . ASP C 1 34 ? 42.015 20.899 44.683 1.00 35.72 348 ASP C C 1
ATOM 1508 O O . ASP C 1 34 ? 41.795 21.166 43.494 1.00 35.81 348 ASP C O 1
ATOM 1513 N N . GLY C 1 35 ? 41.058 20.525 45.529 1.00 35.07 349 GLY C N 1
ATOM 1514 C CA . GLY C 1 35 ? 39.650 20.530 45.157 1.00 34.27 349 GLY C CA 1
ATOM 1515 C C . GLY C 1 35 ? 39.123 19.174 44.734 1.00 33.87 349 GLY C C 1
ATOM 1516 O O . GLY C 1 35 ? 37.913 18.984 44.641 1.00 33.24 349 GLY C O 1
ATOM 1517 N N . SER C 1 36 ? 40.024 18.217 44.489 1.00 33.50 350 SER C N 1
ATOM 1518 C CA . SER C 1 36 ? 39.595 16.863 44.166 1.00 32.27 350 SER C CA 1
ATOM 1519 C C . SER C 1 36 ? 38.980 16.213 45.416 1.00 31.91 350 SER C C 1
ATOM 1520 O O . SER C 1 36 ? 39.106 16.741 46.528 1.00 31.58 350 SER C O 1
ATOM 1523 N N . TRP C 1 37 ? 38.324 15.074 45.219 1.00 31.29 351 TRP C N 1
ATOM 1524 C CA . TRP C 1 37 ? 37.618 14.350 46.279 1.00 31.25 351 TRP C CA 1
ATOM 1525 C C . TRP C 1 37 ? 38.065 12.909 46.317 1.00 30.55 351 TRP C C 1
ATOM 1526 O O . TRP C 1 37 ? 38.193 12.274 45.264 1.00 29.87 351 TRP C O 1
ATOM 1537 N N . LEU C 1 38 ? 38.284 12.392 47.526 1.00 29.74 352 LEU C N 1
ATOM 1538 C CA . LEU C 1 38 ? 38.553 10.962 47.707 1.00 29.78 352 LEU C CA 1
ATOM 1539 C C . LEU C 1 38 ? 37.254 10.321 48.133 1.00 28.82 352 LEU C C 1
ATOM 1540 O O . LEU C 1 38 ? 36.714 10.629 49.184 1.00 27.77 352 LEU C O 1
ATOM 1545 N N . VAL C 1 39 ? 36.753 9.435 47.277 1.00 29.23 353 VAL C N 1
ATOM 1546 C CA . VAL C 1 39 ? 35.413 8.898 47.423 1.00 28.42 353 VAL C CA 1
ATOM 1547 C C . VAL C 1 39 ? 35.492 7.384 47.544 1.00 28.57 353 VAL C C 1
ATOM 1548 O O . VAL C 1 39 ? 36.121 6.709 46.715 1.00 28.84 353 VAL C O 1
ATOM 1552 N N . ASP C 1 40 ? 34.815 6.861 48.549 1.00 27.37 354 ASP C N 1
ATOM 1553 C CA . ASP C 1 40 ? 34.642 5.431 48.716 1.00 28.76 354 ASP C CA 1
ATOM 1554 C C . ASP C 1 40 ? 33.851 4.777 47.566 1.00 28.23 354 ASP C C 1
ATOM 1555 O O . ASP C 1 40 ? 32.830 5.307 47.113 1.00 27.25 354 ASP C O 1
ATOM 1560 N N . GLY C 1 41 ? 34.312 3.611 47.129 1.00 28.69 355 GLY C N 1
ATOM 1561 C CA . GLY C 1 41 ? 33.638 2.839 46.066 1.00 28.61 355 GLY C CA 1
ATOM 1562 C C . GLY C 1 41 ? 32.179 2.537 46.348 1.00 28.58 355 GLY C C 1
ATOM 1563 O O . GLY C 1 41 ? 31.390 2.442 45.418 1.00 27.33 355 GLY C O 1
ATOM 1572 N N . VAL C 1 43 ? 29.839 4.452 47.860 1.00 31.78 357 VAL C N 1
ATOM 1573 C CA . VAL C 1 43 ? 28.874 5.544 47.783 1.00 32.71 357 VAL C CA 1
ATOM 1574 C C . VAL C 1 43 ? 27.810 5.246 46.689 1.00 32.82 357 VAL C C 1
ATOM 1575 O O . VAL C 1 43 ? 28.149 4.820 45.564 1.00 33.36 357 VAL C O 1
ATOM 1579 N N . SER C 1 44 ? 26.530 5.418 47.023 1.00 32.43 358 SER C N 1
ATOM 1580 C CA . SER C 1 44 ? 25.479 5.174 46.048 1.00 32.26 358 SER C CA 1
ATOM 1581 C C . SER C 1 44 ? 25.547 6.208 44.926 1.00 32.13 358 SER C C 1
ATOM 1582 O O . SER C 1 44 ? 26.119 7.293 45.094 1.00 31.70 358 SER C O 1
ATOM 1585 N N . LEU C 1 45 ? 24.996 5.854 43.768 1.00 31.95 359 LEU C N 1
ATOM 1586 C CA . LEU C 1 45 ? 25.017 6.764 42.624 1.00 31.55 359 LEU C CA 1
ATOM 1587 C C . LEU C 1 45 ? 24.003 7.919 42.777 1.00 31.66 359 LEU C C 1
ATOM 1588 O O . LEU C 1 45 ? 24.194 8.999 42.208 1.00 31.35 359 LEU C O 1
ATOM 1593 N N . ASP C 1 46 ? 22.946 7.686 43.558 1.00 31.56 360 ASP C N 1
ATOM 1594 C CA . ASP C 1 46 ? 21.975 8.740 43.916 1.00 32.21 360 ASP C CA 1
ATOM 1595 C C . ASP C 1 46 ? 22.640 9.825 44.775 1.00 31.93 360 ASP C C 1
ATOM 1596 O O . ASP C 1 46 ? 22.494 11.018 44.520 1.00 31.55 360 ASP C O 1
ATOM 1601 N N . ARG C 1 47 ? 23.388 9.389 45.783 1.00 32.68 361 ARG C N 1
ATOM 1602 C CA . ARG C 1 47 ? 24.175 10.280 46.641 1.00 33.21 361 ARG C CA 1
ATOM 1603 C C . ARG C 1 47 ? 25.205 11.086 45.863 1.00 33.29 361 ARG C C 1
ATOM 1604 O O . ARG C 1 47 ? 25.390 12.276 46.114 1.00 33.22 361 ARG C O 1
ATOM 1612 N N . PHE C 1 48 ? 25.879 10.414 44.935 1.00 33.70 362 PHE C N 1
ATOM 1613 C CA . PHE C 1 48 ? 26.895 11.024 44.096 1.00 34.25 362 PHE C CA 1
ATOM 1614 C C . PHE C 1 48 ? 26.286 12.152 43.257 1.00 34.93 362 PHE C C 1
ATOM 1615 O O . PHE C 1 48 ? 26.777 13.286 43.269 1.00 33.96 362 PHE C O 1
ATOM 1623 N N . ARG C 1 49 ? 25.219 11.820 42.529 1.00 36.00 363 ARG C N 1
ATOM 1624 C CA . ARG C 1 49 ? 24.570 12.772 41.640 1.00 37.73 363 ARG C CA 1
ATOM 1625 C C . ARG C 1 49 ? 23.971 13.911 42.439 1.00 38.18 363 ARG C C 1
ATOM 1626 O O . ARG C 1 49 ? 24.004 15.049 41.991 1.00 38.57 363 ARG C O 1
ATOM 1634 N N . GLU C 1 50 ? 23.464 13.604 43.635 1.00 38.52 364 GLU C N 1
ATOM 1635 C CA . GLU C 1 50 ? 23.018 14.630 44.564 1.00 38.92 364 GLU C CA 1
ATOM 1636 C C . GLU C 1 50 ? 24.184 15.520 45.010 1.00 39.09 364 GLU C C 1
ATOM 1637 O O . GLU C 1 50 ? 24.130 16.740 44.816 1.00 39.07 364 GLU C O 1
ATOM 1643 N N . PHE C 1 51 ? 25.227 14.907 45.589 1.00 38.97 365 PHE C N 1
ATOM 1644 C CA . PHE C 1 51 ? 26.351 15.645 46.186 1.00 38.68 365 PHE C CA 1
ATOM 1645 C C . PHE C 1 51 ? 27.025 16.570 45.179 1.00 38.26 365 PHE C C 1
ATOM 1646 O O . PHE C 1 51 ? 27.347 17.717 45.505 1.00 37.78 365 PHE C O 1
ATOM 1654 N N . PHE C 1 52 ? 27.221 16.068 43.960 1.00 37.63 366 PHE C N 1
ATOM 1655 C CA . PHE C 1 52 ? 27.837 16.849 42.896 1.00 37.45 366 PHE C CA 1
ATOM 1656 C C . PHE C 1 52 ? 26.833 17.608 42.018 1.00 37.79 366 PHE C C 1
ATOM 1657 O O . PHE C 1 52 ? 27.207 18.140 40.970 1.00 37.62 366 PHE C O 1
ATOM 1665 N N . GLU C 1 53 ? 25.581 17.683 42.484 1.00 38.90 367 GLU C N 1
ATOM 1666 C CA . GLU C 1 53 ? 24.449 18.257 41.731 1.00 39.69 367 GLU C CA 1
ATOM 1667 C C . GLU C 1 53 ? 24.533 17.900 40.234 1.00 40.36 367 GLU C C 1
ATOM 1668 O O . GLU C 1 53 ? 24.790 18.755 39.379 1.00 40.26 367 GLU C O 1
ATOM 1674 N N . LEU C 1 54 ? 24.357 16.605 39.950 1.00 41.27 368 LEU C N 1
ATOM 1675 C CA . LEU C 1 54 ? 24.421 16.040 38.600 1.00 41.85 368 LEU C CA 1
ATOM 1676 C C . LEU C 1 54 ? 23.034 15.589 38.159 1.00 42.17 368 LEU C C 1
ATOM 1677 O O . LEU C 1 54 ? 22.115 15.492 38.976 1.00 42.61 368 LEU C O 1
ATOM 1682 N N . GLU C 1 55 ? 22.881 15.313 36.869 1.00 42.07 369 GLU C N 1
ATOM 1683 C CA . GLU C 1 55 ? 21.576 14.947 36.336 1.00 42.14 369 GLU C CA 1
ATOM 1684 C C . GLU C 1 55 ? 21.648 13.682 35.488 1.00 41.39 369 GLU C C 1
ATOM 1685 O O . GLU C 1 55 ? 20.735 12.856 35.530 1.00 41.58 369 GLU C O 1
ATOM 1691 N N . ALA C 1 56 ? 22.736 13.535 34.731 1.00 39.82 370 ALA C N 1
ATOM 1692 C CA . ALA C 1 56 ? 22.873 12.434 33.801 1.00 38.41 370 ALA C CA 1
ATOM 1693 C C . ALA C 1 56 ? 23.292 11.195 34.590 1.00 37.25 370 ALA C C 1
ATOM 1694 O O . ALA C 1 56 ? 23.983 11.316 35.593 1.00 37.72 370 ALA C O 1
ATOM 1696 N N . PRO C 1 57 ? 22.829 10.003 34.176 1.00 36.05 371 PRO C N 1
ATOM 1697 C CA . PRO C 1 57 ? 23.295 8.797 34.841 1.00 34.84 371 PRO C CA 1
ATOM 1698 C C . PRO C 1 57 ? 24.764 8.578 34.501 1.00 33.98 371 PRO C C 1
ATOM 1699 O O . PRO C 1 57 ? 25.231 9.015 33.440 1.00 33.63 371 PRO C O 1
ATOM 1703 N N . LEU C 1 58 ? 25.494 7.913 35.390 1.00 33.45 372 LEU C N 1
ATOM 1704 C CA . LEU C 1 58 ? 26.902 7.659 35.145 1.00 32.78 372 LEU C CA 1
ATOM 1705 C C . LEU C 1 58 ? 27.053 6.470 34.200 1.00 32.86 372 LEU C C 1
ATOM 1706 O O . LEU C 1 58 ? 26.102 5.690 34.029 1.00 32.78 372 LEU C O 1
ATOM 1711 N N . PRO C 1 59 ? 28.242 6.332 33.569 1.00 32.59 373 PRO C N 1
ATOM 1712 C CA . PRO C 1 59 ? 28.480 5.241 32.628 1.00 32.18 373 PRO C CA 1
ATOM 1713 C C . PRO C 1 59 ? 28.044 3.890 33.206 1.00 31.94 373 PRO C C 1
ATOM 1714 O O . PRO C 1 59 ? 28.397 3.547 34.343 1.00 30.89 373 PRO C O 1
ATOM 1718 N N . GLY C 1 60 ? 27.238 3.170 32.430 1.00 31.26 374 GLY C N 1
ATOM 1719 C CA . GLY C 1 60 ? 26.715 1.864 32.824 1.00 31.68 374 GLY C CA 1
ATOM 1720 C C . GLY C 1 60 ? 25.509 1.863 33.747 1.00 31.92 374 GLY C C 1
ATOM 1721 O O . GLY C 1 60 ? 24.926 0.811 33.991 1.00 31.87 374 GLY C O 1
ATOM 1722 N N . GLU C 1 61 ? 25.140 3.027 34.280 1.00 32.71 375 GLU C N 1
ATOM 1723 C CA . GLU C 1 61 ? 24.011 3.113 35.211 1.00 33.61 375 GLU C CA 1
ATOM 1724 C C . GLU C 1 61 ? 22.638 2.965 34.514 1.00 34.21 375 GLU C C 1
ATOM 1725 O O . GLU C 1 61 ? 21.713 2.387 35.094 1.00 34.34 375 GLU C O 1
ATOM 1731 N N . ALA C 1 62 ? 22.519 3.446 33.270 1.00 34.62 376 ALA C N 1
ATOM 1732 C CA . ALA C 1 62 ? 21.255 3.361 32.501 1.00 35.04 376 ALA C CA 1
ATOM 1733 C C . ALA C 1 62 ? 20.696 1.940 32.391 1.00 35.82 376 ALA C C 1
ATOM 1734 O O . ALA C 1 62 ? 19.476 1.746 32.419 1.00 35.82 376 ALA C O 1
ATOM 1736 N N . GLY C 1 63 ? 21.595 0.960 32.274 1.00 37.01 377 GLY C N 1
ATOM 1737 C CA . GLY C 1 63 ? 21.256 -0.473 32.342 1.00 38.34 377 GLY C CA 1
ATOM 1738 C C . GLY C 1 63 ? 20.316 -0.859 33.476 1.00 39.32 377 GLY C C 1
ATOM 1739 O O . GLY C 1 63 ? 19.360 -1.611 33.272 1.00 40.21 377 GLY C O 1
ATOM 1740 N N . GLY C 1 64 ? 20.563 -0.336 34.670 1.00 40.07 378 GLY C N 1
ATOM 1741 C CA . GLY C 1 64 ? 19.649 -0.546 35.796 1.00 40.27 378 GLY C CA 1
ATOM 1742 C C . GLY C 1 64 ? 20.225 -1.464 36.864 1.00 40.54 378 GLY C C 1
ATOM 1743 O O . GLY C 1 64 ? 19.576 -1.703 37.891 1.00 40.52 378 GLY C O 1
ATOM 1744 N N . ASN C 1 65 ? 21.445 -1.957 36.639 1.00 40.23 379 ASN C N 1
ATOM 1745 C CA . ASN C 1 65 ? 22.035 -2.973 37.513 1.00 40.36 379 ASN C CA 1
ATOM 1746 C C . ASN C 1 65 ? 23.252 -2.516 38.319 1.00 39.65 379 ASN C C 1
ATOM 1747 O O . ASN C 1 65 ? 23.921 -3.318 38.967 1.00 39.87 379 ASN C O 1
ATOM 1752 N N . ILE C 1 66 ? 23.522 -1.219 38.285 1.00 38.82 380 ILE C N 1
ATOM 1753 C CA . ILE C 1 66 ? 24.717 -0.640 38.909 1.00 38.01 380 ILE C CA 1
ATOM 1754 C C . ILE C 1 66 ? 24.246 0.502 39.799 1.00 37.18 380 ILE C C 1
ATOM 1755 O O . ILE C 1 66 ? 23.537 1.403 39.344 1.00 36.25 380 ILE C O 1
ATOM 1760 N N . HIS C 1 67 ? 24.611 0.442 41.079 1.00 36.35 381 HIS C N 1
ATOM 1761 C CA . HIS C 1 67 ? 24.081 1.380 42.059 1.00 35.75 381 HIS C CA 1
ATOM 1762 C C . HIS C 1 67 ? 25.150 2.064 42.923 1.00 35.09 381 HIS C C 1
ATOM 1763 O O . HIS C 1 67 ? 24.830 2.897 43.779 1.00 34.79 381 HIS C O 1
ATOM 1770 N N . THR C 1 68 ? 26.417 1.723 42.690 1.00 34.11 382 THR C N 1
ATOM 1771 C CA . THR C 1 68 ? 27.523 2.328 43.437 1.00 32.99 382 THR C CA 1
ATOM 1772 C C . THR C 1 68 ? 28.553 2.879 42.464 1.00 33.50 382 THR C C 1
ATOM 1773 O O . THR C 1 68 ? 28.585 2.469 41.285 1.00 32.34 382 THR C O 1
ATOM 1777 N N . LEU C 1 69 ? 29.379 3.809 42.956 1.00 32.26 383 LEU C N 1
ATOM 1778 C CA . LEU C 1 69 ? 30.485 4.325 42.171 1.00 32.44 383 LEU C CA 1
ATOM 1779 C C . LEU C 1 69 ? 31.455 3.201 41.737 1.00 32.20 383 LEU C C 1
ATOM 1780 O O . LEU C 1 69 ? 31.906 3.178 40.601 1.00 32.39 383 LEU C O 1
ATOM 1785 N N . ALA C 1 70 ? 31.782 2.285 42.642 1.00 31.56 384 ALA C N 1
ATOM 1786 C CA . ALA C 1 70 ? 32.624 1.116 42.306 1.00 31.61 384 ALA C CA 1
ATOM 1787 C C . ALA C 1 70 ? 32.071 0.355 41.087 1.00 31.29 384 ALA C C 1
ATOM 1788 O O . ALA C 1 70 ? 32.831 -0.078 40.206 1.00 32.54 384 ALA C O 1
ATOM 1790 N N . GLY C 1 71 ? 30.740 0.224 41.032 1.00 31.04 385 GLY C N 1
ATOM 1791 C CA . GLY C 1 71 ? 30.033 -0.387 39.895 1.00 29.86 385 GLY C CA 1
ATOM 1792 C C . GLY C 1 71 ? 30.291 0.314 38.575 1.00 30.23 385 GLY C C 1
ATOM 1793 O O . GLY C 1 71 ? 30.441 -0.346 37.518 1.00 29.84 385 GLY C O 1
ATOM 1794 N N . VAL C 1 72 ? 30.312 1.648 38.614 1.00 29.44 386 VAL C N 1
ATOM 1795 C CA . VAL C 1 72 ? 30.639 2.427 37.443 1.00 29.02 386 VAL C CA 1
ATOM 1796 C C . VAL C 1 72 ? 32.082 2.155 37.040 1.00 29.71 386 VAL C C 1
ATOM 1797 O O . VAL C 1 72 ? 32.362 2.016 35.854 1.00 29.68 386 VAL C O 1
ATOM 1809 N N . LEU C 1 74 ? 33.954 -0.549 37.494 1.00 28.83 388 LEU C N 1
ATOM 1810 C CA . LEU C 1 74 ? 34.074 -1.886 36.912 1.00 29.92 388 LEU C CA 1
ATOM 1811 C C . LEU C 1 74 ? 33.457 -1.932 35.521 1.00 29.18 388 LEU C C 1
ATOM 1812 O O . LEU C 1 74 ? 33.968 -2.601 34.627 1.00 29.68 388 LEU C O 1
ATOM 1817 N N . TYR C 1 75 ? 32.355 -1.215 35.335 1.00 28.75 389 TYR C N 1
ATOM 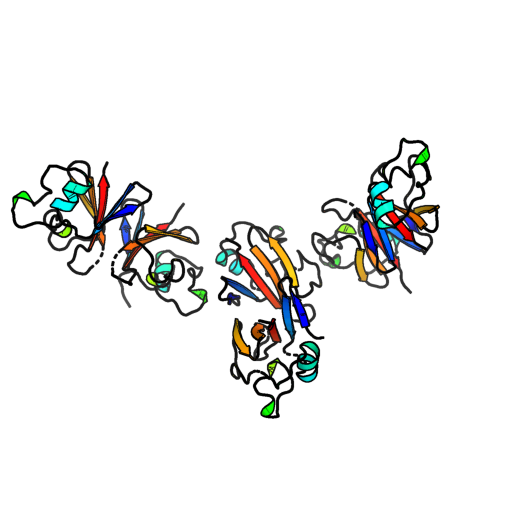1818 C CA . TYR C 1 75 ? 31.731 -1.171 34.025 1.00 28.30 389 TYR C CA 1
ATOM 1819 C C . TYR C 1 75 ? 32.689 -0.479 33.042 1.00 27.75 389 TYR C C 1
ATOM 1820 O O . TYR C 1 75 ? 32.914 -0.957 31.945 1.00 26.79 389 TYR C O 1
ATOM 1829 N N . GLN C 1 76 ? 33.264 0.644 33.470 1.00 28.15 390 GLN C N 1
ATOM 1830 C CA . GLN C 1 76 ? 34.136 1.428 32.593 1.00 28.25 390 GLN C CA 1
ATOM 1831 C C . GLN C 1 76 ? 35.514 0.814 32.361 1.00 27.63 390 GLN C C 1
ATOM 1832 O O . GLN C 1 76 ? 35.994 0.809 31.227 1.00 27.99 390 GLN C O 1
ATOM 1838 N N . LEU C 1 77 ? 36.142 0.310 33.428 1.00 27.03 391 LEU C N 1
ATOM 1839 C CA . LEU C 1 77 ? 37.565 -0.103 33.406 1.00 26.37 391 LEU C CA 1
ATOM 1840 C C . LEU C 1 77 ? 37.834 -1.626 33.441 1.00 26.34 391 LEU C C 1
ATOM 1841 O O . LEU C 1 77 ? 38.991 -2.051 33.366 1.00 27.79 391 LEU C O 1
ATOM 1846 N N . GLY C 1 78 ? 36.781 -2.437 33.524 1.00 25.95 392 GLY C N 1
ATOM 1847 C CA . GLY C 1 78 ? 36.927 -3.886 33.602 1.00 25.85 392 GLY C CA 1
ATOM 1848 C C . GLY C 1 78 ? 36.728 -4.395 35.030 1.00 26.34 392 GLY C C 1
ATOM 1849 O O . GLY C 1 78 ? 36.692 -3.616 35.987 1.00 26.04 392 GLY C O 1
ATOM 1850 N N . ARG C 1 79 ? 36.634 -5.709 35.169 1.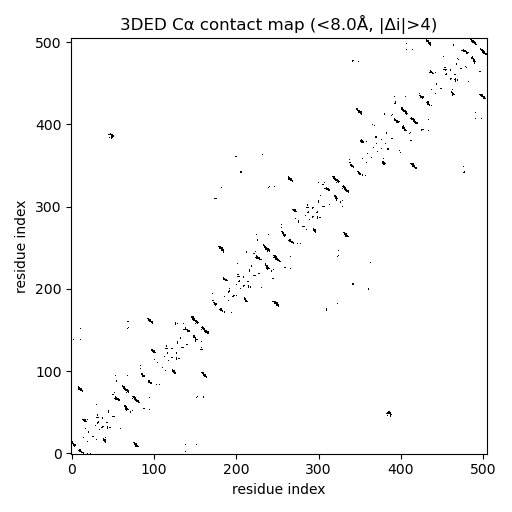00 26.75 393 ARG C N 1
ATOM 1851 C CA . ARG C 1 79 ? 36.409 -6.347 36.455 1.00 27.25 393 ARG C CA 1
ATOM 1852 C C . ARG C 1 79 ? 37.556 -6.202 37.435 1.00 28.62 393 ARG C C 1
ATOM 1853 O O . ARG C 1 79 ? 37.329 -6.087 38.649 1.00 29.19 393 ARG C O 1
ATOM 1861 N N . VAL C 1 80 ? 38.792 -6.179 36.946 1.00 28.66 394 VAL C N 1
ATOM 1862 C CA . VAL C 1 80 ? 39.852 -5.847 37.891 1.00 29.13 394 VAL C CA 1
ATOM 1863 C C . VAL C 1 80 ? 40.716 -4.685 37.420 1.00 28.79 394 VAL C C 1
ATOM 1864 O O . VAL C 1 80 ? 41.774 -4.858 36.844 1.00 28.38 394 VAL C O 1
ATOM 1868 N N . PRO C 1 81 ? 40.230 -3.465 37.660 1.00 29.16 395 PRO C N 1
ATOM 1869 C CA . PRO C 1 81 ? 40.963 -2.268 37.278 1.00 29.19 395 PRO C CA 1
ATOM 1870 C C . PRO C 1 81 ? 42.281 -2.235 38.045 1.00 29.61 395 PRO C C 1
ATOM 1871 O O . PRO C 1 81 ? 42.443 -2.943 39.044 1.00 28.97 395 PRO C O 1
ATOM 1875 N N . SER C 1 82 ? 43.205 -1.412 37.576 1.00 29.80 396 SER C N 1
ATOM 1876 C CA . SER C 1 82 ? 44.438 -1.193 38.284 1.00 30.48 396 SER C CA 1
ATOM 1877 C C . SER C 1 82 ? 44.414 0.195 38.931 1.00 30.72 396 SER C C 1
ATOM 1878 O O . SER C 1 82 ? 43.700 1.092 38.469 1.00 30.57 396 SER C O 1
ATOM 1881 N N . VAL C 1 83 ? 45.178 0.356 40.008 1.00 30.20 397 VAL C N 1
ATOM 1882 C CA . VAL C 1 83 ? 45.370 1.658 40.618 1.00 30.00 397 VAL C CA 1
ATOM 1883 C C . VAL C 1 83 ? 45.977 2.568 39.554 1.00 29.76 397 VAL C C 1
ATOM 1884 O O . VAL C 1 83 ? 46.863 2.135 38.799 1.00 30.35 397 VAL C O 1
ATOM 1888 N N . THR C 1 84 ? 45.473 3.806 39.483 1.00 29.03 398 THR C N 1
ATOM 1889 C CA . THR C 1 84 ? 45.769 4.802 38.416 1.00 28.33 398 THR C CA 1
ATOM 1890 C C . THR C 1 84 ? 44.914 4.699 37.135 1.00 28.73 398 THR C C 1
ATOM 1891 O O . THR C 1 84 ? 44.885 5.657 36.361 1.00 28.62 398 THR C O 1
ATOM 1895 N N . ASP C 1 85 ? 44.223 3.573 36.906 1.00 29.01 399 ASP C N 1
ATOM 1896 C CA . ASP C 1 85 ? 43.201 3.508 35.824 1.00 29.66 399 ASP C CA 1
ATOM 1897 C C . ASP C 1 85 ? 42.228 4.660 36.048 1.00 30.19 399 ASP C C 1
ATOM 1898 O O . ASP C 1 85 ? 41.801 4.915 37.181 1.00 30.15 399 ASP C O 1
ATOM 1903 N N . ARG C 1 86 ? 41.919 5.377 34.974 1.00 30.61 400 ARG C N 1
ATOM 1904 C CA . ARG C 1 86 ? 41.109 6.579 35.061 1.00 31.56 400 ARG C CA 1
ATOM 1905 C C . ARG C 1 86 ? 40.354 6.842 33.767 1.00 31.32 400 ARG C C 1
ATOM 1906 O O . ARG C 1 86 ? 40.735 6.371 32.708 1.00 31.00 400 ARG C O 1
ATOM 1914 N N . PHE C 1 87 ? 39.309 7.655 33.857 1.00 31.21 401 PHE C N 1
ATOM 1915 C CA . PHE C 1 87 ? 38.576 8.090 32.680 1.00 30.32 401 PHE C CA 1
ATOM 1916 C C . PHE C 1 87 ? 37.911 9.423 32.977 1.00 30.58 401 PHE C C 1
ATOM 1917 O O . PHE C 1 87 ? 37.867 9.870 34.135 1.00 30.13 401 PHE C O 1
ATOM 1925 N N . GLU C 1 88 ? 37.404 10.054 31.930 1.00 30.44 402 GLU C N 1
ATOM 1926 C CA . GLU C 1 88 ? 36.686 11.298 32.066 1.00 31.53 402 GLU C CA 1
ATOM 1927 C C . GLU C 1 88 ? 35.250 11.101 31.634 1.00 31.63 402 GLU C C 1
ATOM 1928 O O . GLU C 1 88 ? 34.959 10.394 30.663 1.00 31.42 402 GLU C O 1
ATOM 1934 N N . TRP C 1 89 ? 34.342 11.664 32.413 1.00 31.99 403 TRP C N 1
ATOM 1935 C CA . TRP C 1 89 ? 32.936 11.606 32.074 1.00 32.56 403 TRP C CA 1
ATOM 1936 C C . TRP C 1 89 ? 32.262 12.878 32.520 1.00 32.29 403 TRP C C 1
ATOM 1937 O O . TRP C 1 89 ? 32.413 13.278 33.659 1.00 32.25 403 TRP C O 1
ATOM 1948 N N . ASN C 1 90 ? 31.514 13.503 31.608 1.00 32.95 404 ASN C N 1
ATOM 1949 C CA . ASN C 1 90 ? 30.652 14.660 31.930 1.00 32.81 404 ASN C CA 1
ATOM 1950 C C . ASN C 1 90 ? 31.304 15.712 32.840 1.00 32.09 404 ASN C C 1
ATOM 1951 O O . ASN C 1 90 ? 30.672 16.199 33.776 1.00 32.17 404 ASN C O 1
ATOM 1956 N N . GLY C 1 91 ? 32.568 16.043 32.561 1.00 31.66 405 GLY C N 1
ATOM 1957 C CA . GLY C 1 91 ? 33.258 17.161 33.224 1.00 31.13 405 GLY C CA 1
ATOM 1958 C C . GLY C 1 91 ? 34.072 16.781 34.446 1.00 31.39 405 GLY C C 1
ATOM 1959 O O . GLY C 1 91 ? 34.618 17.660 35.138 1.00 31.39 405 GLY C O 1
ATOM 1960 N N . PHE C 1 92 ? 34.136 15.474 34.714 1.00 30.65 406 PHE C N 1
ATOM 1961 C CA . PHE C 1 92 ? 34.854 14.913 35.849 1.00 30.59 406 PHE C CA 1
ATOM 1962 C C . PHE C 1 92 ? 35.858 13.896 35.376 1.00 30.66 406 PHE C C 1
ATOM 1963 O O . PHE C 1 92 ? 35.662 13.228 34.337 1.00 29.73 406 PHE C O 1
ATOM 1971 N N . SER C 1 93 ? 36.912 13.744 36.169 1.00 30.54 407 SER C N 1
ATOM 1972 C CA . SER C 1 93 ? 37.765 12.580 36.048 1.00 31.00 407 SER C CA 1
ATOM 1973 C C . SER C 1 93 ? 37.572 11.661 37.263 1.00 31.04 407 SER C C 1
ATOM 1974 O O . SER C 1 93 ? 37.249 12.125 38.373 1.00 31.47 407 SER C O 1
ATOM 1977 N N . PHE C 1 94 ? 37.747 10.365 37.013 1.00 30.37 408 PHE C N 1
ATOM 1978 C CA . PHE C 1 94 ? 37.639 9.305 37.988 1.00 29.99 408 PHE C CA 1
ATOM 1979 C C . PHE C 1 94 ? 38.920 8.487 37.889 1.00 30.14 408 PHE C C 1
ATOM 1980 O O . PHE C 1 94 ? 39.270 7.997 36.801 1.00 29.73 408 PHE C O 1
ATOM 1988 N N . GLU C 1 95 ? 39.617 8.340 39.013 1.00 29.76 409 GLU C N 1
ATOM 1989 C CA . GLU C 1 95 ? 40.855 7.546 39.051 1.00 30.06 409 GLU C CA 1
ATOM 1990 C C . GLU C 1 95 ? 40.857 6.578 40.233 1.00 30.03 409 GLU C C 1
ATOM 1991 O O . GLU C 1 95 ? 40.602 6.971 41.380 1.00 29.80 409 GLU C O 1
ATOM 1997 N N . VAL C 1 96 ? 41.168 5.318 39.944 1.00 29.64 410 VAL C N 1
ATOM 1998 C CA . VAL C 1 96 ? 41.261 4.287 40.980 1.00 29.79 410 VAL C CA 1
ATOM 1999 C C . VAL C 1 96 ? 42.516 4.561 41.805 1.00 29.95 410 VAL C C 1
ATOM 2000 O O . VAL C 1 96 ? 43.624 4.490 41.283 1.00 30.22 410 VAL C O 1
ATOM 2004 N N . VAL C 1 97 ? 42.348 4.884 43.082 1.00 30.09 411 VAL C N 1
ATOM 2005 C CA . VAL C 1 97 ? 43.511 5.112 43.918 1.00 30.70 411 VAL C CA 1
ATOM 2006 C C . VAL C 1 97 ? 43.769 4.009 44.941 1.00 29.74 411 VAL C C 1
ATOM 2007 O O . VAL C 1 97 ? 44.843 3.949 45.499 1.00 29.86 411 VAL C O 1
ATOM 2011 N N . ASP C 1 98 ? 42.789 3.137 45.162 1.00 28.68 412 ASP C N 1
ATOM 2012 C CA . ASP C 1 98 ? 42.978 1.954 45.999 1.00 28.77 412 ASP C CA 1
ATOM 2013 C C . ASP C 1 98 ? 42.029 0.828 45.651 1.00 28.73 412 ASP C C 1
ATOM 2014 O O . ASP C 1 98 ? 40.801 1.033 45.519 1.00 27.97 412 ASP C O 1
ATOM 2027 N N . ASP C 1 100 ? 41.125 -3.185 47.005 1.00 29.51 414 ASP C N 1
ATOM 2028 C CA . ASP C 1 100 ? 41.333 -4.188 48.054 1.00 29.98 414 ASP C CA 1
ATOM 2029 C C . ASP C 1 100 ? 40.970 -5.520 47.422 1.00 30.48 414 ASP C C 1
ATOM 2030 O O . ASP C 1 100 ? 39.796 -5.899 47.364 1.00 29.45 414 ASP C O 1
ATOM 2035 N N . ARG C 1 101 ? 42.006 -6.191 46.924 1.00 31.65 415 ARG C N 1
ATOM 2036 C CA . ARG C 1 101 ? 41.871 -7.340 46.008 1.00 33.42 415 ARG C CA 1
ATOM 2037 C C . ARG C 1 101 ? 41.010 -6.932 44.827 1.00 33.40 415 ARG C C 1
ATOM 2038 O O . ARG C 1 101 ? 41.451 -6.099 44.024 1.00 34.43 415 ARG C O 1
ATOM 2046 N N . THR C 1 102 ? 39.788 -7.459 44.731 1.00 33.53 416 THR C N 1
ATOM 2047 C CA . THR C 1 102 ? 38.915 -7.186 43.576 1.00 34.14 416 THR C CA 1
ATOM 2048 C C . THR C 1 102 ? 38.029 -5.959 43.741 1.00 34.32 416 THR C C 1
ATOM 2049 O O . THR C 1 102 ? 37.493 -5.440 42.748 1.00 35.40 416 THR C O 1
ATOM 2053 N N . ARG C 1 103 ? 37.876 -5.505 44.985 1.00 34.12 417 ARG C N 1
ATOM 2054 C CA . ARG C 1 103 ? 37.055 -4.346 45.321 1.00 33.12 417 ARG C CA 1
ATOM 2055 C C . ARG C 1 103 ? 37.771 -3.024 45.045 1.00 31.89 417 ARG C C 1
ATOM 2056 O O . ARG C 1 103 ? 38.910 -2.804 45.486 1.00 31.58 417 ARG C O 1
ATOM 2064 N N . VAL C 1 104 ? 37.090 -2.152 44.306 1.00 31.39 418 VAL C N 1
ATOM 2065 C CA . VAL C 1 104 ? 37.535 -0.779 44.072 1.00 30.26 418 VAL C CA 1
ATOM 2066 C C . VAL C 1 104 ? 37.167 0.031 45.322 1.00 29.91 418 VAL C C 1
ATOM 2067 O O . VAL C 1 104 ? 36.014 0.419 45.515 1.00 30.06 418 VAL C O 1
ATOM 2071 N N . ASP C 1 105 ? 38.145 0.259 46.182 1.00 28.64 419 ASP C N 1
ATOM 2072 C CA . ASP C 1 105 ? 37.871 0.794 47.508 1.00 28.20 419 ASP C CA 1
ATOM 2073 C C . ASP C 1 105 ? 37.848 2.348 47.591 1.00 27.88 419 ASP C C 1
ATOM 2074 O O . ASP C 1 105 ? 37.140 2.933 48.389 1.00 28.68 419 ASP C O 1
ATOM 2079 N N . LYS C 1 106 ? 38.647 3.010 46.781 1.00 28.10 420 LYS C N 1
ATOM 2080 C CA . LYS C 1 106 ? 38.738 4.455 46.833 1.00 28.00 420 LYS C CA 1
ATOM 2081 C C . LYS C 1 106 ? 39.019 4.991 45.443 1.00 29.40 420 LYS C C 1
ATOM 2082 O O . LYS C 1 106 ? 39.858 4.438 44.702 1.00 28.32 420 LYS C O 1
ATOM 2088 N N . ILE C 1 107 ? 38.285 6.049 45.082 1.00 29.88 421 ILE C N 1
ATOM 2089 C CA . ILE C 1 107 ? 38.391 6.683 43.752 1.00 30.37 421 ILE C CA 1
ATOM 2090 C C . ILE C 1 107 ? 38.714 8.137 43.983 1.00 31.30 421 ILE C C 1
ATOM 2091 O O . ILE C 1 107 ? 38.175 8.728 44.899 1.00 31.40 421 ILE C O 1
ATOM 2096 N N . LEU C 1 108 ? 39.606 8.705 43.169 1.00 32.77 422 LEU C N 1
ATOM 2097 C CA . LEU C 1 108 ? 39.846 10.169 43.129 1.00 33.37 422 LEU C CA 1
ATOM 2098 C C . LEU C 1 108 ? 38.968 10.820 42.046 1.00 34.91 422 LEU C C 1
ATOM 2099 O O . LEU C 1 108 ? 39.090 10.507 40.844 1.00 34.48 422 LEU C O 1
ATOM 2104 N N . VAL C 1 109 ? 38.105 11.733 42.493 1.00 35.90 423 VAL C N 1
ATOM 2105 C CA . VAL C 1 109 ? 37.107 12.389 41.667 1.00 36.63 423 VAL C CA 1
ATOM 2106 C C . VAL C 1 109 ? 37.428 13.872 41.634 1.00 37.86 423 VAL C C 1
ATOM 2107 O O . VAL C 1 109 ? 37.621 14.510 42.672 1.00 38.14 423 VAL C O 1
ATOM 2111 N N . GLN C 1 110 ? 37.512 14.416 40.432 1.00 39.00 424 GLN C N 1
ATOM 2112 C CA . GLN C 1 110 ? 37.795 15.825 40.271 1.00 40.38 424 GLN C CA 1
ATOM 2113 C C . GLN C 1 110 ? 36.943 16.449 39.181 1.00 40.80 424 GLN C C 1
ATOM 2114 O O . GLN C 1 110 ? 36.906 15.969 38.056 1.00 40.76 424 GLN C O 1
ATOM 2120 N N . ARG C 1 111 ? 36.248 17.514 39.541 1.00 41.99 425 ARG C N 1
ATOM 2121 C CA . ARG C 1 111 ? 35.447 18.274 38.604 1.00 43.23 425 ARG C CA 1
ATOM 2122 C C . ARG C 1 111 ? 36.385 19.232 37.898 1.00 44.13 425 ARG C C 1
ATOM 2123 O O . ARG C 1 111 ? 37.062 20.008 38.559 1.00 44.50 425 ARG C O 1
ATOM 2131 N N . HIS C 1 112 ? 36.460 19.150 36.567 1.00 45.58 426 HIS C N 1
ATOM 2132 C CA . HIS C 1 112 ? 37.301 20.067 35.782 1.00 47.16 426 HIS C CA 1
ATOM 2133 C C . HIS C 1 112 ? 36.562 21.345 35.389 1.00 47.88 426 HIS C C 1
ATOM 2134 O O . HIS C 1 112 ? 35.356 21.312 35.124 1.00 48.23 426 HIS C O 1
ATOM 2141 N N . HIS C 1 113 ? 37.287 22.465 35.361 1.00 48.65 427 HIS C N 1
ATOM 2142 C CA . HIS C 1 113 ? 36.727 23.750 34.912 1.00 49.16 427 HIS C CA 1
ATOM 2143 C C . HIS C 1 113 ? 36.685 23.867 33.382 1.00 49.50 427 HIS C C 1
ATOM 2144 O O . HIS C 1 113 ? 36.225 22.952 32.680 1.00 49.75 427 HIS C O 1
ATOM 2146 N N . ASP D 1 27 ? 58.587 -3.072 44.801 1.00 45.97 341 ASP D N 1
ATOM 2147 C CA . ASP D 1 27 ? 57.881 -1.938 45.478 1.00 45.63 341 ASP D CA 1
ATOM 2148 C C . ASP D 1 27 ? 56.367 -2.118 45.324 1.00 44.75 341 ASP D C 1
ATOM 2149 O O . ASP D 1 27 ? 55.862 -2.306 44.217 1.00 44.23 341 ASP D O 1
ATOM 2154 N N . GLU D 1 28 ? 55.663 -2.089 46.456 1.00 43.92 342 GLU D N 1
ATOM 2155 C CA . GLU D 1 28 ? 54.196 -2.150 46.516 1.00 43.14 342 GLU D CA 1
ATOM 2156 C C . GLU D 1 28 ? 53.613 -0.744 46.263 1.00 41.81 342 GLU D C 1
ATOM 2157 O O . GLU D 1 28 ? 52.856 -0.189 47.088 1.00 41.00 342 GLU D O 1
ATOM 2163 N N . ILE D 1 29 ? 53.989 -0.165 45.121 1.00 40.16 343 ILE D N 1
ATOM 2164 C CA . ILE D 1 29 ? 53.614 1.216 44.801 1.00 37.92 343 ILE D CA 1
ATOM 2165 C C . ILE D 1 29 ? 53.512 1.483 43.314 1.00 36.09 343 ILE D C 1
ATOM 2166 O O . ILE D 1 29 ? 54.275 0.923 42.524 1.00 35.73 343 ILE D O 1
ATOM 2167 N N . VAL D 1 30 ? 52.575 2.350 42.939 1.00 34.26 344 VAL D N 1
ATOM 2168 C CA . VAL D 1 30 ? 52.307 2.644 41.529 1.00 32.92 344 VAL D CA 1
ATOM 2169 C C . VAL D 1 30 ? 52.356 4.151 41.316 1.00 31.90 344 VAL D C 1
ATOM 2170 O O . VAL D 1 30 ? 51.781 4.913 42.096 1.00 30.56 344 VAL D O 1
ATOM 2174 N N . GLN D 1 31 ? 53.052 4.565 40.258 1.00 30.99 345 GLN D N 1
ATOM 2175 C CA . GLN D 1 31 ? 53.213 5.975 39.941 1.00 30.40 345 GLN D CA 1
ATOM 2176 C C . GLN D 1 31 ? 52.032 6.511 39.152 1.00 30.00 345 GLN D C 1
ATOM 2177 O O . GLN D 1 31 ? 51.539 5.877 38.206 1.00 29.04 345 GLN D O 1
ATOM 2183 N N . ARG D 1 32 ? 51.593 7.693 39.564 1.00 29.68 346 ARG D N 1
ATOM 2184 C CA . ARG D 1 32 ? 50.581 8.451 38.854 1.00 29.68 346 ARG D CA 1
ATOM 2185 C C . ARG D 1 32 ? 51.221 9.377 37.796 1.00 29.97 346 ARG D C 1
ATOM 2186 O O . ARG D 1 32 ? 52.446 9.525 37.768 1.00 29.35 346 ARG D O 1
ATOM 2194 N N . GLU D 1 33 ? 50.381 10.022 36.979 1.00 30.77 347 GLU D N 1
ATOM 2195 C CA . GLU D 1 33 ? 50.816 10.866 35.857 1.00 32.41 347 GLU D CA 1
ATOM 2196 C C . GLU D 1 33 ? 51.629 12.068 36.303 1.00 32.40 347 GLU D C 1
ATOM 2197 O O . GLU D 1 33 ? 52.551 12.479 35.608 1.00 32.01 347 GLU D O 1
ATOM 2203 N N . ASP D 1 34 ? 51.286 12.637 37.456 1.00 32.14 348 ASP D N 1
ATOM 2204 C CA . ASP D 1 34 ? 52.031 13.793 37.961 1.00 32.32 348 ASP D CA 1
ATOM 2205 C C . ASP D 1 34 ? 53.348 13.400 38.639 1.00 31.92 348 ASP D C 1
ATOM 2206 O O . ASP D 1 34 ? 54.040 14.252 39.186 1.00 32.28 348 ASP D O 1
ATOM 2211 N N . GLY D 1 35 ? 53.675 12.110 38.611 1.00 31.60 349 GLY D N 1
ATOM 2212 C CA . GLY D 1 35 ? 54.924 11.617 39.165 1.00 30.75 349 GLY D CA 1
ATOM 2213 C C . GLY D 1 35 ? 54.820 11.146 40.604 1.00 30.53 349 GLY D C 1
ATOM 2214 O O . GLY D 1 35 ? 55.752 10.508 41.116 1.00 30.52 349 GLY D O 1
ATOM 2215 N N . SER D 1 36 ? 53.710 11.468 41.270 1.00 29.81 350 SER D N 1
ATOM 2216 C CA . SER D 1 36 ? 53.473 10.975 42.613 1.00 29.42 350 SER D CA 1
ATOM 2217 C C . SER D 1 36 ? 53.188 9.480 42.574 1.00 29.46 350 SER D C 1
ATOM 2218 O O . SER D 1 36 ? 52.947 8.900 41.497 1.00 29.25 350 SER D O 1
ATOM 2221 N N . TRP D 1 37 ? 53.204 8.884 43.766 1.00 28.98 351 TRP D N 1
ATOM 2222 C CA . TRP D 1 37 ? 53.148 7.453 43.966 1.00 28.97 351 TRP D CA 1
ATOM 2223 C C . TRP D 1 37 ? 52.055 7.060 44.939 1.00 28.74 351 TRP D C 1
ATOM 2224 O O . TRP D 1 37 ? 51.977 7.588 46.063 1.00 28.47 351 TRP D O 1
ATOM 2235 N N . LEU D 1 38 ? 51.252 6.086 44.536 1.00 27.91 352 LEU D N 1
ATOM 2236 C CA . LEU D 1 38 ? 50.271 5.487 45.439 1.00 27.79 352 LEU D CA 1
ATOM 2237 C C . LEU D 1 38 ? 50.911 4.269 46.129 1.00 27.75 352 LEU D C 1
ATOM 2238 O O . LEU D 1 38 ? 51.197 3.276 45.484 1.00 26.98 352 LEU D O 1
ATOM 2243 N N . VAL D 1 39 ? 51.147 4.375 47.438 1.00 28.14 353 VAL D N 1
ATOM 2244 C CA . VAL D 1 39 ? 51.964 3.385 48.156 1.00 27.46 353 VAL D CA 1
ATOM 2245 C C . VAL D 1 39 ? 51.179 2.698 49.261 1.00 26.97 353 VAL D C 1
ATOM 2246 O O . VAL D 1 39 ? 50.568 3.366 50.062 1.00 26.18 353 VAL D O 1
ATOM 2250 N N . ASP D 1 40 ? 51.236 1.369 49.302 1.00 26.68 354 ASP D N 1
ATOM 2251 C CA . ASP D 1 40 ? 50.599 0.570 50.353 1.00 27.81 354 ASP D CA 1
ATOM 2252 C C . ASP D 1 40 ? 51.246 0.817 51.706 1.00 27.57 354 ASP D C 1
ATOM 2253 O O . ASP D 1 40 ? 52.485 0.863 51.817 1.00 27.04 354 ASP D O 1
ATOM 2258 N N . GLY D 1 41 ? 50.390 0.910 52.725 1.00 27.88 355 GLY D N 1
ATOM 2259 C CA . GLY D 1 41 ? 50.804 1.042 54.124 1.00 28.27 355 GLY D CA 1
ATOM 2260 C C . GLY D 1 41 ? 51.770 -0.031 54.582 1.00 28.86 355 GLY D C 1
ATOM 2261 O O . GLY D 1 41 ? 52.644 0.248 55.407 1.00 29.12 355 GLY D O 1
ATOM 2270 N N . VAL D 1 43 ? 54.202 -1.556 52.949 1.00 30.41 357 VAL D N 1
ATOM 2271 C CA . VAL D 1 43 ? 55.551 -1.493 52.402 1.00 31.06 357 VAL D CA 1
ATOM 2272 C C . VAL D 1 43 ? 56.570 -1.294 53.554 1.00 30.81 357 VAL D C 1
ATOM 2273 O O . VAL D 1 43 ? 56.368 -0.457 54.451 1.00 32.38 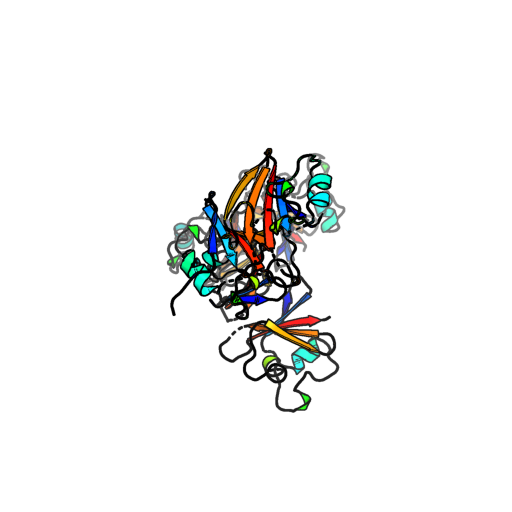357 VAL D O 1
ATOM 2277 N N . SER D 1 44 ? 57.638 -2.082 53.568 1.00 30.92 358 SER D N 1
ATOM 2278 C CA . SER D 1 44 ? 58.634 -1.963 54.627 1.00 30.63 358 SER D CA 1
ATOM 2279 C C . SER D 1 44 ? 59.494 -0.726 54.405 1.00 30.57 358 SER D C 1
ATOM 2280 O O . SER D 1 44 ? 59.599 -0.218 53.286 1.00 29.74 358 SER D O 1
ATOM 2283 N N . LEU D 1 45 ? 60.079 -0.224 55.487 1.00 30.79 359 LEU D N 1
ATOM 2284 C CA . LEU D 1 45 ? 60.810 1.035 55.424 1.00 31.37 359 LEU D CA 1
ATOM 2285 C C . LEU D 1 45 ? 62.168 0.855 54.722 1.00 31.53 359 LEU D C 1
ATOM 2286 O O . LEU D 1 45 ? 62.651 1.766 54.051 1.00 31.20 359 LEU D O 1
ATOM 2291 N N . ASP D 1 46 ? 62.752 -0.333 54.874 1.00 32.14 360 ASP D N 1
ATOM 2292 C CA . ASP D 1 46 ? 63.926 -0.741 54.115 1.00 32.50 360 ASP D CA 1
ATOM 2293 C C . ASP D 1 46 ? 63.649 -0.714 52.612 1.00 32.83 360 ASP D C 1
ATOM 2294 O O . ASP D 1 46 ? 64.422 -0.133 51.851 1.00 32.32 360 ASP D O 1
ATOM 2299 N N . ARG D 1 47 ? 62.541 -1.333 52.194 1.00 33.14 361 ARG D N 1
ATOM 2300 C CA . ARG D 1 47 ? 62.155 -1.340 50.779 1.00 34.08 361 ARG D CA 1
ATOM 2301 C C . ARG D 1 47 ? 61.804 0.063 50.273 1.00 33.53 361 ARG D C 1
ATOM 2302 O O . ARG D 1 47 ? 62.142 0.411 49.150 1.00 33.68 361 ARG D O 1
ATOM 2310 N N . PHE D 1 48 ? 61.157 0.867 51.114 1.00 33.04 362 PHE D N 1
ATOM 2311 C CA . PHE D 1 48 ? 60.920 2.284 50.818 1.00 33.03 362 PHE D CA 1
ATOM 2312 C C . PHE D 1 48 ? 62.220 3.057 50.584 1.00 33.41 362 PHE D C 1
ATOM 2313 O O . PHE D 1 48 ? 62.372 3.737 49.564 1.00 32.73 362 PHE D O 1
ATOM 2321 N N . ARG D 1 49 ? 63.138 2.981 51.543 1.00 34.21 363 ARG D N 1
ATOM 2322 C CA . ARG D 1 49 ? 64.446 3.647 51.379 1.00 35.88 363 ARG D CA 1
ATOM 2323 C C . ARG D 1 49 ? 65.196 3.162 50.140 1.00 36.07 363 ARG D C 1
ATOM 2324 O O . ARG D 1 49 ? 65.729 3.972 49.385 1.00 36.44 363 ARG D O 1
ATOM 2332 N N . GLU D 1 50 ? 65.195 1.853 49.906 1.00 36.42 364 GLU D N 1
ATOM 2333 C CA . GLU D 1 50 ? 65.844 1.301 48.730 1.00 37.36 364 GLU D CA 1
ATOM 2334 C C . GLU D 1 50 ? 65.270 1.862 47.424 1.00 37.24 364 GLU D C 1
ATOM 2335 O O . GLU D 1 50 ? 66.022 2.257 46.541 1.00 37.63 364 GLU D O 1
ATOM 2341 N N . PHE D 1 51 ? 63.945 1.898 47.308 1.00 37.30 365 PHE D N 1
ATOM 2342 C CA . PHE D 1 51 ? 63.290 2.343 46.068 1.00 37.29 365 PHE D CA 1
ATOM 2343 C C . PHE D 1 51 ? 63.590 3.805 45.694 1.00 37.03 365 PHE D C 1
ATOM 2344 O O . PHE D 1 51 ? 63.880 4.110 44.536 1.00 36.84 365 PHE D O 1
ATOM 2352 N N . PHE D 1 52 ? 63.502 4.688 46.687 1.00 36.85 366 PHE D N 1
ATOM 2353 C CA . PHE D 1 52 ? 63.679 6.126 46.513 1.00 36.64 366 PHE D CA 1
ATOM 2354 C C . PHE D 1 52 ? 65.114 6.527 46.810 1.00 36.53 366 PHE D C 1
ATOM 2355 O O . PHE D 1 52 ? 65.454 7.711 46.800 1.00 36.41 366 PHE D O 1
ATOM 2363 N N . GLU D 1 53 ? 65.951 5.527 47.078 1.00 36.55 367 GLU D N 1
ATOM 2364 C CA . GLU D 1 53 ? 67.370 5.731 47.388 1.00 36.77 367 GLU D CA 1
ATOM 2365 C C . GLU D 1 53 ? 67.562 6.820 48.434 1.00 36.48 367 GLU D C 1
ATOM 2366 O O . GLU D 1 53 ? 68.217 7.844 48.196 1.00 36.29 367 GLU D O 1
ATOM 2372 N N . LEU D 1 54 ? 66.951 6.592 49.588 1.00 36.28 368 LEU D N 1
ATOM 2373 C CA . LEU D 1 54 ? 67.125 7.453 50.737 1.00 36.31 368 LEU D CA 1
ATOM 2374 C C . LEU D 1 54 ? 68.055 6.716 51.671 1.00 36.44 368 LEU D C 1
ATOM 2375 O O . LEU D 1 54 ? 68.277 5.505 51.508 1.00 36.40 368 LEU D O 1
ATOM 2380 N N . GLU D 1 55 ? 68.627 7.448 52.623 1.00 36.33 369 GLU D N 1
ATOM 2381 C CA . GLU D 1 55 ? 69.560 6.852 53.572 1.00 36.71 369 GLU D CA 1
ATOM 2382 C C . GLU D 1 55 ? 69.020 7.069 54.967 1.00 36.24 369 GLU D C 1
ATOM 2383 O O . GLU D 1 55 ? 69.256 6.256 55.861 1.00 36.49 369 GLU D O 1
ATOM 2389 N N . ALA D 1 56 ? 68.271 8.158 55.127 1.00 35.59 370 ALA D N 1
ATOM 2390 C CA . ALA D 1 56 ? 67.755 8.587 56.420 1.00 35.22 370 ALA D CA 1
ATOM 2391 C C . ALA D 1 56 ? 66.576 7.750 56.899 1.00 34.58 370 ALA D C 1
ATOM 2392 O O . ALA D 1 56 ? 65.714 7.387 56.107 1.00 34.89 370 ALA D O 1
ATOM 2394 N N . PRO D 1 57 ? 66.545 7.439 58.208 1.00 34.02 371 PRO D N 1
ATOM 2395 C CA . PRO D 1 57 ? 65.376 6.882 58.897 1.00 33.05 371 PRO D CA 1
ATOM 2396 C C . PRO D 1 57 ? 64.128 7.777 58.773 1.00 32.50 371 PRO D C 1
ATOM 2397 O O . PRO D 1 57 ? 64.222 9.007 58.847 1.00 32.13 371 PRO D O 1
ATOM 2401 N N . LEU D 1 58 ? 62.966 7.159 58.576 1.00 31.99 372 LEU D N 1
ATOM 2402 C CA . LEU D 1 58 ? 61.718 7.904 58.483 1.00 30.72 372 LEU D CA 1
ATOM 2403 C C . LEU D 1 58 ? 61.250 8.362 59.892 1.00 30.78 372 LEU D C 1
ATOM 2404 O O . LEU D 1 58 ? 61.748 7.863 60.900 1.00 30.53 372 LEU D O 1
ATOM 2409 N N . PRO D 1 59 ? 60.330 9.342 59.972 1.00 30.51 373 PRO D N 1
ATOM 2410 C CA . PRO D 1 59 ? 59.926 9.770 61.326 1.00 30.93 373 PRO D CA 1
ATOM 2411 C C . PRO D 1 59 ? 59.395 8.620 62.168 1.00 31.02 373 PRO D C 1
ATOM 2412 O O . PRO D 1 59 ? 58.590 7.843 61.697 1.00 30.92 373 PRO D O 1
ATOM 2416 N N . GLY D 1 60 ? 59.897 8.494 63.396 1.00 31.65 374 GLY D N 1
ATOM 2417 C CA . GLY D 1 60 ? 59.486 7.426 64.310 1.00 31.86 374 GLY D CA 1
ATOM 2418 C C . GLY D 1 60 ? 60.340 6.172 64.250 1.00 31.95 374 GLY D C 1
ATOM 2419 O O . GLY D 1 60 ? 60.348 5.365 65.184 1.00 31.32 374 GLY D O 1
ATOM 2420 N N . GLU D 1 61 ? 61.057 6.011 63.144 1.00 32.30 375 GLU D N 1
ATOM 2421 C CA . GLU D 1 61 ? 61.823 4.799 62.895 1.00 33.21 375 GLU D CA 1
ATOM 2422 C C . GLU D 1 61 ? 62.923 4.597 63.941 1.00 33.38 375 GLU D C 1
ATOM 2423 O O . GLU D 1 61 ? 63.132 3.473 64.401 1.00 33.49 375 GLU D O 1
ATOM 2429 N N . ALA D 1 62 ? 63.576 5.687 64.351 1.00 33.89 376 ALA D N 1
ATOM 2430 C CA . ALA D 1 62 ? 64.596 5.645 65.424 1.00 35.22 376 ALA D CA 1
ATOM 2431 C C . ALA D 1 62 ? 64.100 5.034 66.750 1.00 35.86 376 ALA D C 1
ATOM 2432 O O . ALA D 1 62 ? 64.894 4.512 67.543 1.00 35.57 376 ALA D O 1
ATOM 2434 N N . GLY D 1 63 ? 62.788 5.084 66.974 1.00 36.97 377 GLY D N 1
ATOM 2435 C CA . GLY D 1 63 ? 62.151 4.385 68.101 1.00 38.26 377 GLY D CA 1
ATOM 2436 C C . GLY D 1 63 ? 62.332 2.868 68.153 1.00 38.99 377 GLY D C 1
ATOM 2437 O O . GLY D 1 63 ? 62.239 2.272 69.230 1.00 38.83 377 GLY D O 1
ATOM 2438 N N . GLY D 1 64 ? 62.572 2.247 66.992 1.00 39.92 378 GLY D N 1
ATOM 2439 C CA . GLY D 1 64 ? 62.844 0.799 66.890 1.00 40.56 378 GLY D CA 1
ATOM 2440 C C . GLY D 1 64 ? 61.627 -0.103 66.698 1.00 41.00 378 GLY D C 1
ATOM 2441 O O . GLY D 1 64 ? 61.762 -1.275 66.311 1.00 41.55 378 GLY D O 1
ATOM 2442 N N . ASN D 1 65 ? 60.445 0.438 66.979 1.00 40.93 379 ASN D N 1
ATOM 2443 C CA . ASN D 1 65 ? 59.205 -0.326 66.966 1.00 41.13 379 ASN D CA 1
ATOM 2444 C C . ASN D 1 65 ? 58.521 -0.349 65.580 1.00 40.72 379 ASN D C 1
ATOM 2445 O O . ASN D 1 65 ? 57.640 -1.178 65.341 1.00 41.16 379 ASN D O 1
ATOM 2450 N N . ILE D 1 66 ? 58.947 0.549 64.685 1.00 39.89 380 ILE D N 1
ATOM 2451 C CA . ILE D 1 66 ? 58.242 0.881 63.436 1.00 38.95 380 ILE D CA 1
ATOM 2452 C C . ILE D 1 66 ? 59.002 0.396 62.181 1.00 38.31 380 ILE D C 1
ATOM 2453 O O . ILE D 1 66 ? 60.162 0.738 61.989 1.00 38.84 380 ILE D O 1
ATOM 2458 N N . HIS D 1 67 ? 58.345 -0.401 61.334 1.00 36.95 381 HIS D N 1
ATOM 2459 C CA . HIS D 1 67 ? 59.014 -1.038 60.185 1.00 35.44 381 HIS D CA 1
ATOM 2460 C C . HIS D 1 67 ? 58.198 -1.026 58.883 1.00 34.31 381 HIS D C 1
ATOM 2461 O O . HIS D 1 67 ? 58.588 -1.656 57.893 1.00 33.83 381 HIS D O 1
ATOM 2468 N N . THR D 1 68 ? 57.055 -0.340 58.904 1.00 33.12 382 THR D N 1
ATOM 2469 C CA . THR D 1 68 ? 56.201 -0.172 57.723 1.00 31.57 382 THR D CA 1
ATOM 2470 C C . THR D 1 68 ? 55.878 1.299 57.568 1.00 31.46 382 THR D C 1
ATOM 2471 O O . THR D 1 68 ? 55.948 2.070 58.540 1.00 31.05 382 THR D O 1
ATOM 2475 N N . LEU D 1 69 ? 55.526 1.686 56.346 1.00 30.80 383 LEU D N 1
ATOM 2476 C CA . LEU D 1 69 ? 55.075 3.047 56.073 1.00 30.54 383 LEU D CA 1
ATOM 2477 C C . LEU D 1 69 ? 53.856 3.483 56.906 1.00 30.25 383 LEU D C 1
ATOM 2478 O O . LEU D 1 69 ? 53.830 4.622 57.375 1.00 30.68 383 LEU D O 1
ATOM 2483 N N . ALA D 1 70 ? 52.870 2.591 57.052 1.00 28.96 384 ALA D N 1
ATOM 2484 C CA . ALA D 1 70 ? 51.680 2.827 57.887 1.00 29.35 384 ALA D CA 1
ATOM 2485 C C . ALA D 1 70 ? 52.104 3.250 59.307 1.00 29.36 384 ALA D C 1
ATOM 2486 O O . ALA D 1 70 ? 51.595 4.223 59.838 1.00 29.31 384 ALA D O 1
ATOM 2488 N N . GLY D 1 71 ? 53.049 2.504 59.883 1.00 29.61 385 GLY D N 1
ATOM 2489 C CA . GLY D 1 71 ? 53.691 2.807 61.173 1.00 29.67 385 GLY D CA 1
ATOM 2490 C C . GLY D 1 71 ? 54.261 4.206 61.272 1.00 29.81 385 GLY D C 1
ATOM 2491 O O . GLY D 1 71 ? 54.088 4.891 62.286 1.00 29.99 385 GLY D O 1
ATOM 2492 N N . VAL D 1 72 ? 54.921 4.659 60.214 1.00 29.66 386 VAL D N 1
ATOM 2493 C CA . VAL D 1 72 ? 55.389 6.038 60.176 1.00 29.23 386 VAL D CA 1
ATOM 2494 C C . VAL D 1 72 ? 54.213 7.033 60.252 1.00 29.65 386 VAL D C 1
ATOM 2495 O O . VAL D 1 72 ? 54.278 8.000 61.018 1.00 30.00 386 VAL D O 1
ATOM 2507 N N . LEU D 1 74 ? 51.205 6.663 61.489 1.00 27.92 388 LEU D N 1
ATOM 2508 C CA . LEU D 1 74 ? 50.614 6.640 62.832 1.00 28.29 388 LEU D CA 1
ATOM 2509 C C . LEU D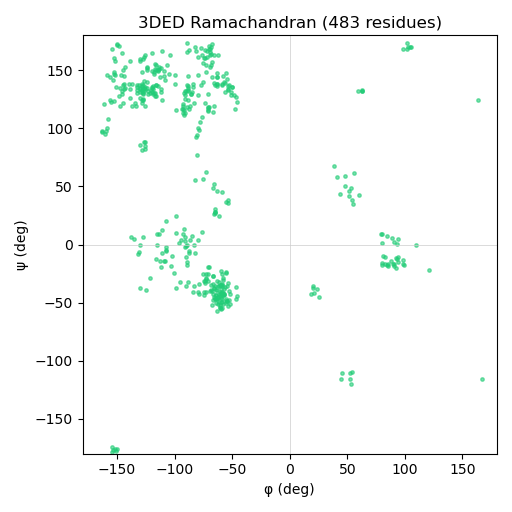 1 74 ? 51.485 7.381 63.831 1.00 27.34 388 LEU D C 1
ATOM 2510 O O . LEU D 1 74 ? 50.990 8.081 64.705 1.00 27.60 388 LEU D O 1
ATOM 2515 N N . TYR D 1 75 ? 52.794 7.232 63.692 1.00 27.64 389 TYR D N 1
ATOM 2516 C CA . TYR D 1 75 ? 53.727 7.957 64.552 1.00 27.07 389 TYR D CA 1
ATOM 2517 C C . TYR D 1 75 ? 53.550 9.460 64.350 1.00 27.03 389 TYR D C 1
ATOM 2518 O O . TYR D 1 75 ? 53.396 10.208 65.309 1.00 26.94 389 TYR D O 1
ATOM 2527 N N . GLN D 1 76 ? 53.546 9.882 63.087 1.00 27.00 390 GLN D N 1
ATOM 2528 C CA . GLN D 1 76 ? 53.472 11.301 62.734 1.00 26.77 390 GLN D CA 1
ATOM 2529 C C . GLN D 1 76 ? 52.090 11.944 62.913 1.00 26.45 390 GLN D C 1
ATOM 2530 O O . GLN D 1 76 ? 51.973 13.081 63.403 1.00 27.46 390 GLN D O 1
ATOM 2536 N N . LEU D 1 77 ? 51.053 11.210 62.537 1.00 26.39 391 LEU D N 1
ATOM 2537 C CA . LEU D 1 77 ? 49.684 11.732 62.439 1.00 26.29 391 LEU D CA 1
ATOM 2538 C C . LEU D 1 77 ? 48.714 11.275 63.520 1.00 26.52 391 LEU D C 1
ATOM 2539 O O . LEU D 1 77 ? 47.578 11.766 63.602 1.00 27.63 391 LEU D O 1
ATOM 2544 N N . GLY D 1 78 ? 49.157 10.358 64.376 1.00 27.16 392 GLY D N 1
ATOM 2545 C CA . GLY D 1 78 ? 48.316 9.837 65.459 1.00 25.59 392 GLY D CA 1
ATOM 2546 C C . GLY D 1 78 ? 47.756 8.466 65.108 1.00 25.91 392 GLY D C 1
ATOM 2547 O O . GLY D 1 78 ? 47.874 8.012 63.963 1.00 25.27 392 GLY D O 1
ATOM 2548 N N . ARG D 1 79 ? 47.094 7.832 66.072 1.00 26.06 393 ARG D N 1
ATOM 2549 C CA . ARG D 1 79 ? 46.660 6.427 65.934 1.00 27.01 393 ARG D CA 1
ATOM 2550 C C . ARG D 1 79 ? 45.503 6.250 64.970 1.00 28.12 393 ARG D C 1
ATOM 2551 O O . ARG D 1 79 ? 45.343 5.175 64.337 1.00 27.93 393 ARG D O 1
ATOM 2559 N N . VAL D 1 80 ? 44.667 7.279 64.864 1.00 29.33 394 VAL D N 1
ATOM 2560 C CA . VAL D 1 80 ? 43.625 7.216 63.841 1.00 30.49 394 VAL D CA 1
ATOM 2561 C C . VAL D 1 80 ? 43.727 8.466 62.975 1.00 29.77 394 VAL D C 1
ATOM 2562 O O . VAL D 1 80 ? 43.047 9.450 63.219 1.00 29.10 394 VAL D O 1
ATOM 2566 N N . PRO D 1 81 ? 44.598 8.418 61.960 1.00 29.60 395 PRO D N 1
ATOM 2567 C CA . PRO D 1 81 ? 44.649 9.511 61.019 1.00 29.94 395 PRO D CA 1
ATOM 2568 C C . PRO D 1 81 ? 43.360 9.537 60.202 1.00 30.55 395 PRO D C 1
ATOM 2569 O O . PRO D 1 81 ? 42.603 8.542 60.191 1.00 30.52 395 PRO D O 1
ATOM 2573 N N . SER D 1 82 ? 43.128 10.667 59.541 1.00 29.86 396 SER D N 1
ATOM 2574 C CA . SER D 1 82 ? 42.032 10.852 58.638 1.00 30.29 396 SER D CA 1
ATOM 2575 C C . SER D 1 82 ? 42.608 10.982 57.223 1.00 29.87 396 SER D C 1
ATOM 2576 O O . SER D 1 82 ? 43.752 11.390 57.041 1.00 29.47 396 SER D O 1
ATOM 2579 N N . VAL D 1 83 ? 41.808 10.580 56.250 1.00 29.30 397 VAL D N 1
ATOM 2580 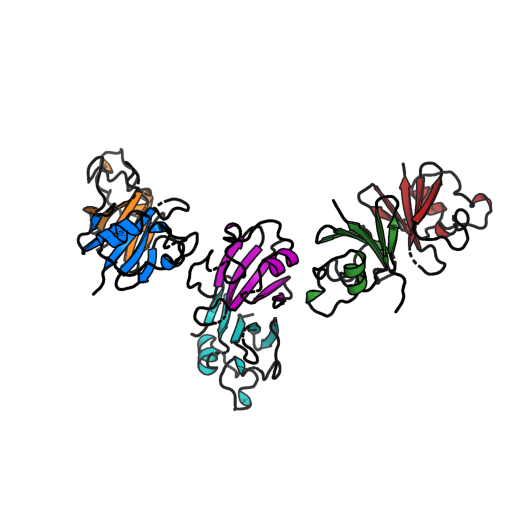C CA . VAL D 1 83 ? 42.099 10.734 54.834 1.00 29.48 397 VAL D CA 1
ATOM 2581 C C . VAL D 1 83 ? 42.348 12.229 54.607 1.00 29.24 397 VAL D C 1
ATOM 2582 O O . VAL D 1 83 ? 41.648 13.064 55.168 1.00 28.71 397 VAL D O 1
ATOM 2586 N N . THR D 1 84 ? 43.352 12.523 53.783 1.00 29.12 398 THR D N 1
ATOM 2587 C CA . THR D 1 84 ? 43.909 13.858 53.483 1.00 28.57 398 THR D CA 1
ATOM 2588 C C . THR D 1 84 ? 44.928 14.359 54.494 1.00 29.03 398 THR D C 1
ATOM 2589 O O . THR D 1 84 ? 45.643 15.291 54.158 1.00 29.31 398 THR D O 1
ATOM 2593 N N . ASP D 1 85 ? 45.003 13.767 55.701 1.00 28.59 399 ASP D N 1
ATOM 2594 C CA . ASP D 1 85 ? 46.077 14.126 56.640 1.00 28.87 399 ASP D CA 1
ATOM 2595 C C . ASP D 1 85 ? 47.407 13.938 55.931 1.00 29.69 399 ASP D C 1
ATOM 2596 O O . ASP D 1 85 ? 47.610 12.947 55.203 1.00 28.50 399 ASP D O 1
ATOM 2601 N N . ARG D 1 86 ? 48.330 14.846 56.210 1.00 30.37 400 ARG D N 1
ATOM 2602 C CA . ARG D 1 86 ? 49.468 15.063 55.338 1.00 31.47 400 ARG D CA 1
ATOM 2603 C C . ARG D 1 86 ? 50.641 15.677 56.123 1.00 31.14 400 ARG D C 1
ATOM 2604 O O . ARG D 1 86 ? 50.434 16.514 57.007 1.00 29.96 400 ARG D O 1
ATOM 2612 N N . PHE D 1 87 ? 51.866 15.287 55.786 1.00 30.37 401 PHE D N 1
ATOM 2613 C CA . PHE D 1 87 ? 53.029 15.992 56.300 1.00 30.26 401 PHE D CA 1
ATOM 2614 C C . PHE D 1 87 ? 54.144 15.930 55.272 1.00 30.68 401 PHE D C 1
ATOM 2615 O O . PHE D 1 87 ? 54.050 15.223 54.259 1.00 29.28 401 PHE D O 1
ATOM 2623 N N . GLU D 1 88 ? 55.200 16.689 55.539 1.00 31.12 402 GLU D N 1
ATOM 2624 C CA . GLU D 1 88 ? 56.367 16.700 54.672 1.00 32.20 402 GLU D CA 1
ATOM 2625 C C . GLU D 1 88 ? 57.559 16.217 55.455 1.00 31.75 402 GLU D C 1
ATOM 2626 O O . GLU D 1 88 ? 57.645 16.468 56.643 1.00 31.61 402 GLU D O 1
ATOM 2632 N N . TRP D 1 89 ? 58.474 15.523 54.782 1.00 31.57 403 TRP D N 1
ATOM 2633 C CA . TRP D 1 89 ? 59.689 15.029 55.415 1.00 31.46 403 TRP D CA 1
ATOM 2634 C C . TRP D 1 89 ? 60.787 14.816 54.362 1.00 31.63 403 TRP D C 1
ATOM 2635 O O . TRP D 1 89 ? 60.575 14.090 53.389 1.00 31.18 403 TRP D O 1
ATOM 2646 N N . ASN D 1 90 ? 61.952 15.449 54.557 1.00 31.56 404 ASN D N 1
ATOM 2647 C CA . ASN D 1 90 ? 63.134 15.136 53.768 1.00 31.42 404 ASN D CA 1
ATOM 2648 C C . ASN D 1 90 ? 62.829 15.213 52.251 1.00 31.33 404 ASN D C 1
ATOM 2649 O O . ASN D 1 90 ? 63.137 14.288 51.516 1.00 31.62 404 ASN D O 1
ATOM 2654 N N . GLY D 1 91 ? 62.189 16.296 51.803 1.00 30.83 405 GLY D N 1
ATOM 2655 C CA . GLY D 1 91 ? 61.864 16.493 50.373 1.00 30.97 405 GLY D CA 1
ATOM 2656 C C . GLY D 1 91 ? 60.628 15.753 49.842 1.00 31.05 405 GLY D C 1
ATOM 2657 O O . GLY D 1 91 ? 60.289 15.830 48.656 1.00 30.65 405 GLY D O 1
ATOM 2658 N N . PHE D 1 92 ? 59.949 15.036 50.721 1.00 30.76 406 PHE D N 1
ATOM 2659 C CA . PHE D 1 92 ? 58.763 14.264 50.333 1.00 31.78 406 PHE D CA 1
ATOM 2660 C C . PHE D 1 92 ? 57.502 14.762 51.035 1.00 31.19 406 PHE D C 1
ATOM 2661 O O . PHE D 1 92 ? 57.569 15.342 52.126 1.00 30.25 406 PHE D O 1
ATOM 2669 N N . SER D 1 93 ? 56.357 14.505 50.411 1.00 30.80 407 SER D N 1
ATOM 2670 C CA . SER D 1 93 ? 55.082 14.635 51.093 1.00 30.50 407 SER D CA 1
ATOM 2671 C C . SER D 1 93 ? 54.450 13.249 51.195 1.00 30.75 407 SER D C 1
ATOM 2672 O O . SER D 1 93 ? 54.689 12.383 50.347 1.00 29.68 407 SER D O 1
ATOM 2675 N N . PHE D 1 94 ? 53.677 13.055 52.266 1.00 30.62 408 PHE D N 1
ATOM 2676 C CA . PHE D 1 94 ? 52.958 11.825 52.544 1.00 30.59 408 PHE D CA 1
ATOM 2677 C C . PHE D 1 94 ? 51.559 12.265 52.922 1.00 30.60 408 PHE D C 1
ATOM 2678 O O . PHE D 1 94 ? 51.407 13.014 53.876 1.00 30.46 408 PHE D O 1
ATOM 2686 N N . GLU D 1 95 ? 50.556 11.831 52.158 1.00 30.29 409 GLU D N 1
ATOM 2687 C CA . GLU D 1 95 ? 49.147 12.087 52.468 1.00 30.29 409 GLU D CA 1
ATOM 2688 C C . GLU D 1 95 ? 48.371 10.750 52.569 1.00 30.17 409 GLU D C 1
ATOM 2689 O O . GLU D 1 95 ? 48.514 9.862 51.707 1.00 29.79 409 GLU D O 1
ATOM 2695 N N . VAL D 1 96 ? 47.587 10.597 53.632 1.00 28.99 410 VAL D N 1
ATOM 2696 C CA . VAL D 1 96 ? 46.656 9.460 53.748 1.00 28.70 410 VAL D CA 1
ATOM 2697 C C . VAL D 1 96 ? 45.545 9.587 52.673 1.00 28.92 410 VAL D C 1
ATOM 2698 O O . VAL D 1 96 ? 44.737 10.506 52.687 1.00 28.70 410 VAL D O 1
ATOM 2702 N N . VAL D 1 97 ? 45.522 8.665 51.729 1.00 28.86 411 VAL D N 1
ATOM 2703 C CA . VAL D 1 97 ? 44.439 8.647 50.764 1.00 29.06 411 VAL D CA 1
ATOM 2704 C C . VAL D 1 97 ? 43.376 7.556 51.023 1.00 28.34 411 VAL D C 1
ATOM 2705 O O . VAL D 1 97 ? 42.263 7.641 50.509 1.00 29.10 411 VAL D O 1
ATOM 2709 N N . ASP D 1 98 ? 43.714 6.546 51.816 1.00 27.98 412 ASP D N 1
ATOM 2710 C CA . ASP D 1 98 ? 42.726 5.533 52.222 1.00 28.03 412 ASP D CA 1
ATOM 2711 C C . ASP D 1 98 ? 43.000 4.881 53.567 1.00 27.77 412 ASP D C 1
ATOM 2712 O O . ASP D 1 98 ? 44.102 4.423 53.847 1.00 27.26 412 ASP D O 1
ATOM 2725 N N . ASP D 1 100 ? 41.309 1.745 56.016 1.00 28.76 414 ASP D N 1
ATOM 2726 C CA . ASP D 1 100 ? 40.347 0.671 56.174 1.00 29.10 414 ASP D CA 1
ATOM 2727 C C . ASP D 1 100 ? 40.185 0.428 57.670 1.00 30.26 414 ASP D C 1
ATOM 2728 O O . ASP D 1 100 ? 41.003 -0.249 58.305 1.00 30.48 414 ASP D O 1
ATOM 2733 N N . ARG D 1 101 ? 39.129 1.035 58.213 1.00 30.89 415 ARG D N 1
ATOM 2734 C CA . ARG D 1 101 ? 38.935 1.233 59.650 1.00 31.21 415 ARG D CA 1
ATOM 2735 C C . ARG D 1 101 ? 40.166 1.906 60.282 1.00 31.73 415 ARG D C 1
ATOM 2736 O O . ARG D 1 101 ? 40.431 3.106 60.004 1.00 31.47 415 ARG D O 1
ATOM 2738 N N . THR D 1 102 ? 40.917 1.162 61.110 1.00 32.07 416 THR D N 1
ATOM 2739 C CA . THR D 1 102 ? 42.167 1.677 61.753 1.00 31.77 416 THR D CA 1
ATOM 2740 C C . THR D 1 102 ? 43.426 1.473 60.897 1.00 31.38 416 THR D C 1
ATOM 2741 O O . THR D 1 102 ? 44.514 1.927 61.254 1.00 32.09 416 THR D O 1
ATOM 2745 N N . ARG D 1 103 ? 43.300 0.783 59.766 1.00 30.59 417 ARG D N 1
ATOM 2746 C CA . ARG D 1 103 ? 44.470 0.543 58.945 1.00 29.58 417 ARG D CA 1
ATOM 2747 C C . ARG D 1 103 ? 44.704 1.724 58.003 1.00 29.23 417 ARG D C 1
ATOM 2748 O O . ARG D 1 103 ? 43.781 2.146 57.307 1.00 29.27 417 ARG D O 1
ATOM 2756 N N . VAL D 1 104 ? 45.940 2.235 57.988 1.00 28.28 418 VAL D N 1
ATOM 2757 C CA . VAL D 1 104 ? 46.402 3.201 57.006 1.00 28.22 418 VAL D CA 1
ATOM 2758 C C . VAL D 1 104 ? 46.763 2.387 55.744 1.00 28.42 418 VAL D C 1
ATOM 2759 O O . VAL D 1 104 ? 47.886 1.850 55.606 1.00 28.40 418 VAL D O 1
ATOM 2763 N N . ASP D 1 105 ? 45.790 2.295 54.841 1.00 27.25 419 ASP D N 1
ATOM 2764 C CA . ASP D 1 105 ? 45.865 1.387 53.721 1.00 26.31 419 ASP D CA 1
ATOM 2765 C C . ASP D 1 105 ? 46.634 1.894 52.500 1.00 26.85 419 ASP D C 1
ATOM 2766 O O . ASP D 1 105 ? 47.393 1.117 51.876 1.00 27.88 419 ASP D O 1
ATOM 2771 N N . LYS D 1 106 ? 46.457 3.170 52.151 1.00 26.09 420 LYS D N 1
ATOM 2772 C CA . LYS D 1 106 ? 47.163 3.745 51.002 1.00 26.48 420 LYS D CA 1
ATOM 2773 C C . LYS D 1 106 ? 47.633 5.157 51.300 1.00 27.44 420 LYS D C 1
ATOM 2774 O O . LYS D 1 106 ? 46.932 5.948 51.952 1.00 28.46 420 LYS D O 1
ATOM 2780 N N . ILE D 1 107 ? 48.855 5.443 50.867 1.00 27.36 421 ILE D N 1
ATOM 2781 C CA . ILE D 1 107 ? 49.509 6.719 51.101 1.00 27.90 421 ILE D CA 1
ATOM 2782 C C . ILE D 1 107 ? 49.901 7.285 49.743 1.00 28.68 421 ILE D C 1
ATOM 2783 O O . ILE D 1 107 ? 50.410 6.571 48.899 1.00 29.76 421 ILE D O 1
ATOM 2788 N N . LEU D 1 108 ? 49.639 8.562 49.526 1.00 29.72 422 LEU D N 1
ATOM 2789 C CA . LEU D 1 108 ? 50.162 9.248 48.368 1.00 30.20 422 LEU D CA 1
ATOM 2790 C C . LEU D 1 108 ? 51.484 9.906 48.744 1.00 31.03 422 LEU D C 1
ATOM 2791 O O . LEU D 1 108 ? 51.552 10.744 49.653 1.00 31.06 422 LEU D O 1
ATOM 2796 N N . VAL D 1 109 ? 52.530 9.517 48.028 1.00 31.72 423 VAL D N 1
ATOM 2797 C CA . VAL D 1 109 ? 53.890 9.961 48.297 1.00 32.90 423 VAL D CA 1
ATOM 2798 C C . VAL D 1 109 ? 54.397 10.750 47.081 1.00 33.67 423 VAL D C 1
ATOM 2799 O O . VAL D 1 109 ? 54.303 10.274 45.945 1.00 33.95 423 VAL D O 1
ATOM 2803 N N . GLN D 1 110 ? 54.898 11.961 47.309 1.00 34.02 424 GLN D N 1
ATOM 2804 C CA . GLN D 1 110 ? 55.490 12.724 46.217 1.00 35.17 424 GLN D CA 1
ATOM 2805 C C . GLN D 1 110 ? 56.836 13.317 46.610 1.00 35.61 424 GLN D C 1
ATOM 2806 O O . GLN D 1 110 ? 56.992 13.869 47.693 1.00 35.70 424 GLN D O 1
ATOM 2812 N N . ARG D 1 111 ? 57.795 13.192 45.702 1.00 35.99 425 ARG D N 1
ATOM 2813 C CA . ARG D 1 111 ? 59.116 13.771 45.860 1.00 37.00 425 ARG D CA 1
ATOM 2814 C C . ARG D 1 111 ? 59.070 15.160 45.237 1.00 37.01 425 ARG D C 1
ATOM 2815 O O . ARG D 1 111 ? 58.671 15.304 44.091 1.00 37.24 425 ARG D O 1
ATOM 2823 N N . HIS D 1 112 ? 59.438 16.180 46.004 1.00 37.53 426 HIS D N 1
ATOM 2824 C CA . HIS D 1 112 ? 59.561 17.541 45.463 1.00 38.75 426 HIS D CA 1
ATOM 2825 C C . HIS D 1 112 ? 61.019 17.937 45.191 1.00 38.59 426 HIS D C 1
ATOM 2826 O O . HIS D 1 112 ? 61.916 17.616 45.983 1.00 38.82 426 HIS D O 1
ATOM 2833 N N . ASP E 1 27 ? 13.965 7.839 30.007 1.00 48.32 341 ASP E N 1
ATOM 2834 C CA . ASP E 1 27 ? 14.724 7.875 28.712 1.00 48.19 341 ASP E CA 1
ATOM 2835 C C . ASP E 1 27 ? 14.655 6.564 27.921 1.00 47.17 341 ASP E C 1
ATOM 2836 O O . ASP E 1 27 ? 15.305 5.560 28.285 1.00 47.19 341 ASP E O 1
ATOM 2841 N N . GLU E 1 28 ? 13.900 6.595 26.823 1.00 45.24 342 GLU E N 1
ATOM 2842 C CA . GLU E 1 28 ? 13.713 5.421 25.988 1.00 43.64 342 GLU E CA 1
ATOM 2843 C C . GLU E 1 28 ? 14.907 5.229 25.060 1.00 40.68 342 GLU E C 1
ATOM 2844 O O . GLU E 1 28 ? 14.879 5.570 23.864 1.00 39.52 342 GLU E O 1
ATOM 2850 N N . ILE E 1 29 ? 15.969 4.710 25.668 1.00 37.92 343 ILE E N 1
ATOM 2851 C CA . ILE E 1 29 ? 17.196 4.312 24.992 1.00 34.82 343 ILE E CA 1
ATOM 2852 C C . ILE E 1 29 ? 17.773 3.188 25.817 1.00 32.78 343 ILE E C 1
ATOM 2853 O O . ILE E 1 29 ? 17.799 3.267 27.047 1.00 31.23 343 ILE E O 1
ATOM 2854 N N . VAL E 1 30 ? 18.210 2.136 25.136 1.00 30.41 344 VAL E N 1
ATOM 2855 C CA . VAL E 1 30 ? 18.732 0.946 25.789 1.00 29.64 344 VAL E CA 1
ATOM 2856 C C . VAL E 1 30 ? 20.024 0.581 25.118 1.00 27.86 344 VAL E C 1
ATOM 2857 O O . VAL E 1 30 ? 20.103 0.514 23.882 1.00 26.66 344 VAL E O 1
ATOM 2861 N N . GLN E 1 31 ? 21.029 0.314 25.939 1.00 26.73 345 GLN E N 1
ATOM 2862 C CA . GLN E 1 31 ? 22.361 0.057 25.407 1.00 26.53 345 GLN E CA 1
ATOM 2863 C C . GLN E 1 31 ? 22.530 -1.413 25.085 1.00 25.73 345 GLN E C 1
ATOM 2864 O O . GLN E 1 31 ? 22.133 -2.250 25.859 1.00 24.23 345 GLN E O 1
ATOM 2870 N N . ARG E 1 32 ? 23.129 -1.685 23.924 1.00 25.98 346 ARG E N 1
ATOM 2871 C CA . ARG E 1 32 ? 23.511 -3.019 23.504 1.00 27.01 346 ARG E CA 1
ATOM 2872 C C . ARG E 1 32 ? 24.894 -3.378 24.000 1.00 26.23 346 ARG E C 1
ATOM 2873 O O . ARG E 1 32 ? 25.632 -2.519 24.454 1.00 26.09 346 ARG E O 1
ATOM 2881 N N . GLU E 1 33 ? 25.237 -4.653 23.903 1.00 26.46 347 GLU E N 1
ATOM 2882 C CA . GLU E 1 33 ? 26.440 -5.152 24.546 1.00 27.34 347 GLU E CA 1
ATOM 2883 C C . GLU E 1 33 ? 27.708 -4.654 23.866 1.00 27.01 347 GLU E C 1
ATOM 2884 O O . GLU E 1 33 ? 28.769 -4.681 24.491 1.00 26.82 347 GLU E O 1
ATOM 2890 N N . ASP E 1 34 ? 27.584 -4.207 22.606 1.00 27.26 348 ASP E N 1
ATOM 2891 C CA . ASP E 1 34 ? 28.700 -3.577 21.872 1.00 27.82 348 ASP E CA 1
ATOM 2892 C C . ASP E 1 34 ? 28.873 -2.080 22.186 1.00 27.51 348 ASP E C 1
ATOM 2893 O O . ASP E 1 34 ? 29.798 -1.442 21.661 1.00 28.17 348 ASP E O 1
ATOM 2898 N N . GLY E 1 35 ? 28.017 -1.524 23.045 1.00 26.60 349 GLY E N 1
ATOM 2899 C CA . GLY E 1 35 ? 28.071 -0.076 23.314 1.00 25.94 349 GLY E CA 1
ATOM 2900 C C . GLY E 1 35 ? 27.141 0.819 22.487 1.00 26.17 349 GLY E C 1
ATOM 2901 O O . GLY E 1 35 ? 26.938 1.980 22.836 1.00 26.21 349 GLY E O 1
ATOM 2902 N N . SER E 1 36 ? 26.584 0.308 21.389 1.00 25.77 350 SER E N 1
ATOM 2903 C CA . SER E 1 36 ? 25.536 1.034 20.664 1.00 25.92 350 SER E CA 1
ATOM 2904 C C . SER E 1 36 ? 24.234 1.091 21.494 1.00 26.33 350 SER E C 1
ATOM 2905 O O . SER E 1 36 ? 24.065 0.344 22.498 1.00 24.59 350 SER E O 1
ATOM 2908 N N . TRP E 1 37 ? 23.341 2.007 21.098 1.00 25.82 351 TRP E N 1
ATOM 2909 C CA . TRP E 1 37 ? 22.056 2.186 21.757 1.00 26.37 351 TRP E CA 1
ATOM 2910 C C . TRP E 1 37 ? 20.916 2.106 20.742 1.00 26.94 351 TRP E C 1
ATOM 2911 O O . TRP E 1 37 ? 21.008 2.691 19.623 1.00 27.59 351 TRP E O 1
ATOM 2922 N N . LEU E 1 38 ? 19.825 1.460 21.152 1.00 25.71 352 LEU E N 1
ATOM 2923 C CA . LEU E 1 38 ? 18.544 1.580 20.454 1.00 24.88 352 LEU E CA 1
ATOM 2924 C C . LEU E 1 38 ? 17.731 2.704 21.092 1.00 24.91 352 LEU E C 1
ATOM 2925 O O . LEU E 1 38 ? 17.348 2.609 22.250 1.00 23.68 352 LEU E O 1
ATOM 2930 N N . VAL E 1 39 ? 17.524 3.774 20.322 1.00 24.48 353 VAL E N 1
ATOM 2931 C CA . VAL E 1 39 ? 16.884 4.988 20.821 1.00 24.46 353 VAL E CA 1
ATOM 2932 C C . VAL E 1 39 ? 15.574 5.280 20.079 1.00 24.53 353 VAL E C 1
ATOM 2933 O O . VAL E 1 39 ? 15.512 5.232 18.867 1.00 23.29 353 VAL E O 1
ATOM 2937 N N . ASP E 1 40 ? 14.525 5.521 20.844 1.00 25.41 354 ASP E N 1
ATOM 2938 C CA . ASP E 1 40 ? 13.215 5.923 20.328 1.00 26.53 354 ASP E CA 1
ATOM 2939 C C . ASP E 1 40 ? 13.338 7.285 19.622 1.00 26.48 354 ASP E C 1
ATOM 2940 O O . ASP E 1 40 ? 14.031 8.168 20.115 1.00 26.32 354 ASP E O 1
ATOM 2945 N N . GLY E 1 41 ? 12.679 7.441 18.477 1.00 26.09 355 GLY E N 1
ATOM 2946 C CA . GLY E 1 41 ? 12.735 8.692 17.749 1.00 26.21 355 GLY E CA 1
ATOM 2947 C C . GLY E 1 41 ? 12.142 9.869 18.523 1.00 26.46 355 GLY E C 1
ATOM 2948 O O . GLY E 1 41 ? 12.496 11.014 18.277 1.00 24.79 355 GLY E O 1
ATOM 2957 N N . VAL E 1 43 ? 12.642 10.715 21.618 1.00 28.27 357 VAL E N 1
ATOM 2958 C CA . VAL E 1 43 ? 13.506 11.280 22.664 1.00 28.40 357 VAL E CA 1
ATOM 2959 C C . VAL E 1 43 ? 13.835 12.740 22.352 1.00 28.34 357 VAL E C 1
ATOM 2960 O O . VAL E 1 43 ? 14.207 13.073 21.228 1.00 27.63 357 VAL E O 1
ATOM 2964 N N . SER E 1 44 ? 13.690 13.598 23.356 1.00 28.40 358 SER E N 1
ATOM 2965 C CA . SER E 1 44 ? 14.002 15.003 23.185 1.00 29.37 358 SER E CA 1
ATOM 2966 C C . SER E 1 44 ? 15.497 15.188 22.995 1.00 29.25 358 SER E C 1
ATOM 2967 O O . SER E 1 44 ? 16.295 14.375 23.460 1.00 28.71 358 SER E O 1
ATOM 2970 N N . LEU E 1 45 ? 15.869 16.275 22.334 1.00 29.65 359 LEU E N 1
ATOM 2971 C CA . LEU E 1 45 ? 17.283 16.567 22.105 1.00 30.54 359 LEU E CA 1
ATOM 2972 C C . LEU E 1 45 ? 18.039 17.035 23.348 1.00 31.63 359 LEU E C 1
ATOM 2973 O O . LEU E 1 45 ? 19.246 16.801 23.456 1.00 30.94 359 LEU E O 1
ATOM 2978 N N . ASP E 1 46 ? 17.333 17.674 24.286 1.00 32.32 360 ASP E N 1
ATOM 2979 C CA . ASP E 1 46 ? 17.955 18.069 25.547 1.00 33.94 360 ASP E CA 1
ATOM 2980 C C . ASP E 1 46 ? 18.427 16.846 26.303 1.00 34.45 360 ASP E C 1
ATOM 2981 O O . ASP E 1 46 ? 19.579 16.789 26.726 1.00 34.37 360 ASP E O 1
ATOM 2986 N N . ARG E 1 47 ? 17.524 15.882 26.470 1.00 35.19 361 ARG E N 1
ATOM 2987 C CA . ARG E 1 47 ? 17.829 14.652 27.159 1.00 36.90 361 ARG E CA 1
ATOM 2988 C C . ARG E 1 47 ? 18.975 13.893 26.447 1.00 37.00 361 ARG E C 1
ATOM 2989 O O . ARG E 1 47 ? 19.966 13.532 27.083 1.00 37.13 361 ARG E O 1
ATOM 2997 N N . PHE E 1 48 ? 18.854 13.717 25.130 1.00 36.90 362 PHE E N 1
ATOM 2998 C CA . PHE E 1 48 ? 19.887 13.072 24.305 1.00 36.89 362 PHE E CA 1
ATOM 2999 C C . PHE E 1 48 ? 21.278 13.718 24.461 1.00 37.78 362 PHE E C 1
ATOM 3000 O O . PHE E 1 48 ? 22.293 13.040 24.702 1.00 36.76 362 PHE E O 1
ATOM 3008 N N . ARG E 1 49 ? 21.300 15.031 24.264 1.00 38.83 363 ARG E N 1
ATOM 3009 C CA . ARG E 1 49 ? 22.528 15.807 24.103 1.00 39.94 363 ARG E CA 1
ATOM 3010 C C . ARG E 1 49 ? 23.223 15.953 25.438 1.00 39.93 363 ARG E C 1
ATOM 3011 O O . ARG E 1 49 ? 24.462 16.000 25.525 1.00 40.18 363 ARG E O 1
ATOM 3019 N N . GLU E 1 50 ? 22.406 15.981 26.483 1.00 40.02 364 GLU E N 1
ATOM 3020 C CA . GLU E 1 50 ? 22.903 15.948 27.848 1.00 40.20 364 GLU E CA 1
ATOM 3021 C C . GLU E 1 50 ? 23.521 14.582 28.111 1.00 39.40 364 GLU E C 1
ATOM 3022 O O . GLU E 1 50 ? 24.672 14.497 28.554 1.00 39.38 364 GLU E O 1
ATOM 3028 N N . PHE E 1 51 ? 22.769 13.521 27.825 1.00 38.67 365 PHE E N 1
ATOM 3029 C CA . PHE E 1 51 ? 23.261 12.166 28.101 1.00 38.65 365 PHE E CA 1
ATOM 3030 C C . PHE E 1 51 ? 24.577 11.807 27.367 1.00 38.61 365 PHE E C 1
ATOM 3031 O O . PHE E 1 51 ? 25.563 11.435 28.019 1.00 38.50 365 PHE E O 1
ATOM 3039 N N . PHE E 1 52 ? 24.592 11.934 26.037 1.00 37.99 366 PHE E N 1
ATOM 3040 C CA . PHE E 1 52 ? 25.764 11.579 25.223 1.00 38.26 366 PHE E CA 1
ATOM 3041 C C . PHE E 1 52 ? 26.941 12.591 25.250 1.00 38.48 366 PHE E C 1
ATOM 3042 O O . PHE E 1 52 ? 27.878 12.489 24.450 1.00 38.71 366 PHE E O 1
ATOM 3050 N N . GLU E 1 53 ? 26.877 13.560 26.165 1.00 38.83 367 GLU E N 1
ATOM 3051 C CA . GLU E 1 53 ? 27.898 14.623 26.329 1.00 39.00 367 GLU E CA 1
ATOM 3052 C C . GLU E 1 53 ? 28.213 15.450 25.058 1.00 39.08 367 GLU E C 1
ATOM 3053 O O . GLU E 1 53 ? 29.364 15.870 24.861 1.00 39.14 367 GLU E O 1
ATOM 3059 N N . LEU E 1 54 ? 27.206 15.700 24.214 1.00 38.82 368 LEU E N 1
ATOM 3060 C CA . LEU E 1 54 ? 27.414 16.429 22.959 1.00 38.28 368 LEU E CA 1
ATOM 3061 C C . LEU E 1 54 ? 27.638 17.927 23.205 1.00 38.30 368 LEU E C 1
ATOM 3062 O O . LEU E 1 54 ? 26.791 18.610 23.807 1.00 38.22 368 LEU E O 1
ATOM 3067 N N . GLU E 1 55 ? 28.787 18.434 22.758 1.00 37.60 369 GLU E N 1
ATOM 3068 C CA . GLU E 1 55 ? 29.057 19.875 22.840 1.00 36.98 369 GLU E CA 1
ATOM 3069 C C . GLU E 1 55 ? 28.797 20.605 21.510 1.00 36.11 369 GLU E C 1
ATOM 3070 O O . GLU E 1 55 ? 29.137 21.797 21.381 1.00 36.01 369 GLU E O 1
ATOM 3076 N N . ALA E 1 56 ? 28.187 19.893 20.548 1.00 34.17 370 ALA E N 1
ATOM 3077 C CA . ALA E 1 56 ? 27.863 20.450 19.232 1.00 32.65 370 ALA E CA 1
ATOM 3078 C C . ALA E 1 56 ? 26.425 20.117 18.840 1.00 31.87 370 ALA E C 1
ATOM 3079 O O . ALA E 1 56 ? 25.976 18.992 19.071 1.00 31.97 370 ALA E O 1
ATOM 3081 N N . PRO E 1 57 ? 25.682 21.095 18.271 1.00 30.82 371 PRO E N 1
ATOM 3082 C CA . PRO E 1 57 ? 24.319 20.821 17.814 1.00 30.22 371 PRO E CA 1
ATOM 3083 C C . PRO E 1 57 ? 24.228 19.651 16.834 1.00 28.98 371 PRO E C 1
ATOM 3084 O O . PRO E 1 57 ? 25.128 19.422 16.042 1.00 28.20 371 PRO E O 1
ATOM 3088 N N . LEU E 1 58 ? 23.122 18.931 16.886 1.00 28.81 372 LEU E N 1
ATOM 3089 C CA . LEU E 1 58 ? 22.843 17.894 15.893 1.00 28.74 372 LEU E CA 1
ATOM 3090 C C . LEU E 1 58 ? 22.428 18.563 14.570 1.00 27.74 372 LEU E C 1
ATOM 3091 O O . LEU E 1 58 ? 22.064 19.745 14.564 1.00 27.02 372 LEU E O 1
ATOM 3096 N N . PRO E 1 59 ? 22.524 17.832 13.448 1.00 27.18 373 PRO E N 1
ATOM 3097 C CA . PRO E 1 59 ? 22.047 18.375 12.175 1.00 26.49 373 PRO E CA 1
ATOM 3098 C C . PRO E 1 59 ? 20.664 19.025 12.300 1.00 25.57 373 PRO E C 1
ATOM 3099 O O . PRO E 1 59 ? 19.710 18.388 12.768 1.00 23.74 373 PRO E O 1
ATOM 3103 N N . GLY E 1 60 ? 20.586 20.303 11.932 1.00 25.18 374 GLY E N 1
ATOM 3104 C CA . GLY E 1 60 ? 19.319 21.064 11.963 1.00 26.63 374 GLY E CA 1
ATOM 3105 C C . GLY E 1 60 ? 18.941 21.686 13.313 1.00 27.07 374 GLY E C 1
ATOM 3106 O O . GLY E 1 60 ? 18.102 22.585 13.367 1.00 27.88 374 GLY E O 1
ATOM 3107 N N . GLU E 1 61 ? 19.552 21.226 14.397 1.00 26.82 375 GLU E N 1
ATOM 3108 C CA . GLU E 1 61 ? 19.171 21.660 15.753 1.00 26.93 375 GLU E CA 1
ATOM 3109 C C . GLU E 1 61 ? 19.476 23.140 16.024 1.00 27.57 375 GLU E C 1
ATOM 3110 O O . GLU E 1 61 ? 18.793 23.773 16.847 1.00 28.20 375 GLU E O 1
ATOM 3116 N N . ALA E 1 62 ? 20.482 23.699 15.339 1.00 27.22 376 ALA E N 1
ATOM 3117 C CA . ALA E 1 62 ? 20.860 25.106 15.524 1.00 27.07 376 ALA E CA 1
ATOM 3118 C C . ALA E 1 62 ? 19.739 26.095 15.165 1.00 26.41 376 ALA E C 1
ATOM 3119 O O . ALA E 1 62 ? 19.626 27.172 15.770 1.00 26.53 376 ALA E O 1
ATOM 3121 N N . GLY E 1 63 ? 18.913 25.731 14.192 1.00 25.23 377 GLY E N 1
ATOM 3122 C CA . GLY E 1 63 ? 17.766 26.555 13.823 1.00 24.30 377 GLY E CA 1
ATOM 3123 C C . GLY E 1 63 ? 16.754 26.799 14.941 1.00 22.84 377 GLY E C 1
ATOM 3124 O O . GLY E 1 63 ? 15.982 27.747 14.874 1.00 22.78 377 GLY E O 1
ATOM 3125 N N . GLY E 1 64 ? 16.736 25.923 15.947 1.00 22.46 378 GLY E N 1
ATOM 3126 C CA . GLY E 1 64 ? 15.876 26.093 17.124 1.00 22.19 378 GLY E CA 1
ATOM 3127 C C . GLY E 1 64 ? 14.487 25.489 16.975 1.00 22.11 378 GLY E C 1
ATOM 3128 O O . GLY E 1 64 ? 13.630 25.635 17.856 1.00 21.68 378 GLY E O 1
ATOM 3129 N N . ASN E 1 65 ? 14.263 24.788 15.877 1.00 21.56 379 ASN E N 1
ATOM 3130 C CA . ASN E 1 65 ? 12.936 24.259 15.594 1.00 23.12 379 ASN E CA 1
ATOM 3131 C C . ASN E 1 65 ? 12.827 22.723 15.585 1.00 23.54 379 ASN E C 1
ATOM 3132 O O . ASN E 1 65 ? 11.803 22.182 15.197 1.00 23.61 379 ASN E O 1
ATOM 3137 N N . ILE E 1 66 ? 13.884 22.042 16.013 1.00 24.24 380 ILE E N 1
ATOM 3138 C CA . ILE E 1 66 ? 13.928 20.590 15.992 1.00 25.49 380 ILE E CA 1
ATOM 3139 C C . ILE E 1 66 ? 14.261 20.106 17.391 1.00 25.50 380 ILE E C 1
ATOM 3140 O O . ILE E 1 66 ? 15.349 20.402 17.915 1.00 25.93 380 ILE E O 1
ATOM 3145 N N . HIS E 1 67 ? 13.353 19.335 17.981 1.00 25.35 381 HIS E N 1
ATOM 3146 C CA . HIS E 1 67 ? 13.471 18.972 19.381 1.00 25.61 381 HIS E CA 1
ATOM 3147 C C . HIS E 1 67 ? 13.388 17.484 19.689 1.00 25.91 381 HIS E C 1
ATOM 3148 O O . HIS E 1 67 ? 13.353 17.110 20.853 1.00 26.59 381 HIS E O 1
ATOM 3155 N N . THR E 1 68 ? 13.348 16.645 18.659 1.00 26.00 382 THR E N 1
ATOM 3156 C CA . THR E 1 68 ? 13.434 15.194 18.829 1.00 25.75 382 THR E CA 1
ATOM 3157 C C . THR E 1 68 ? 14.473 14.611 17.896 1.00 25.93 382 THR E C 1
ATOM 3158 O O . THR E 1 68 ? 14.816 15.226 16.890 1.00 25.59 382 THR E O 1
ATOM 3162 N N . LEU E 1 69 ? 14.946 13.407 18.236 1.00 25.15 383 LEU E N 1
ATOM 3163 C CA . LEU E 1 69 ? 15.908 12.702 17.413 1.00 25.76 383 LEU E CA 1
ATOM 3164 C C . LEU E 1 69 ? 15.345 12.288 16.062 1.00 25.15 383 LEU E C 1
ATOM 3165 O O . LEU E 1 69 ? 16.090 12.298 15.050 1.00 23.55 383 LEU E O 1
ATOM 3170 N N . ALA E 1 70 ? 14.064 11.884 16.036 1.00 24.30 384 ALA E N 1
ATOM 3171 C CA . ALA E 1 70 ? 13.372 11.644 14.739 1.00 25.15 384 ALA E CA 1
ATOM 3172 C C . ALA E 1 70 ? 13.452 12.904 13.861 1.00 25.13 384 ALA E C 1
ATOM 3173 O O . ALA E 1 70 ? 13.744 12.819 12.675 1.00 25.51 384 ALA E O 1
ATOM 3175 N N . GLY E 1 71 ? 13.159 14.074 14.443 1.00 25.48 385 GLY E N 1
ATOM 3176 C CA . GLY E 1 71 ? 13.265 15.339 13.680 1.00 25.81 385 GLY E CA 1
ATOM 3177 C C . GLY E 1 71 ? 14.659 15.539 13.081 1.00 25.82 385 GLY E C 1
ATOM 3178 O O . GLY E 1 71 ? 14.814 16.106 11.985 1.00 26.32 385 GLY E O 1
ATOM 3179 N N . VAL E 1 72 ? 15.693 15.118 13.811 1.00 25.29 386 VAL E N 1
ATOM 3180 C CA . VAL E 1 72 ? 17.054 15.158 13.268 1.00 23.92 386 VAL E CA 1
ATOM 3181 C C . VAL E 1 72 ? 17.213 14.204 12.096 1.00 24.13 386 VAL E C 1
ATOM 3182 O O . VAL E 1 72 ? 17.848 14.544 11.076 1.00 25.15 386 VAL E O 1
ATOM 3194 N N . LEU E 1 74 ? 14.893 13.124 10.061 1.00 23.29 388 LEU E N 1
ATOM 3195 C CA . LEU E 1 74 ? 14.162 13.681 8.911 1.00 24.21 388 LEU E CA 1
ATOM 3196 C C . LEU E 1 74 ? 14.895 14.876 8.235 1.00 24.40 388 LEU E C 1
ATOM 3197 O O . LEU E 1 74 ? 14.920 14.986 6.994 1.00 23.83 388 LEU E O 1
ATOM 3202 N N . TYR E 1 75 ? 15.463 15.776 9.042 1.00 24.07 389 TYR E N 1
ATOM 3203 C CA . TYR E 1 75 ? 16.305 16.855 8.498 1.00 24.24 389 TYR E CA 1
ATOM 3204 C C . TYR E 1 75 ? 17.428 16.292 7.654 1.00 24.61 389 TYR E C 1
ATOM 3205 O O . TYR E 1 75 ? 17.649 16.743 6.512 1.00 23.33 389 TYR E O 1
ATOM 3214 N N . GLN E 1 76 ? 18.150 15.318 8.234 1.00 25.07 390 GLN E N 1
ATOM 3215 C CA . GLN E 1 76 ? 19.357 14.795 7.602 1.00 25.69 390 GLN E CA 1
ATOM 3216 C C . GLN E 1 76 ? 19.080 13.921 6.373 1.00 25.28 390 GLN E C 1
ATOM 3217 O O . GLN E 1 76 ? 19.765 14.041 5.352 1.00 24.52 390 GLN E O 1
ATOM 3223 N N . LEU E 1 77 ? 18.051 13.078 6.475 1.00 25.39 391 LEU E N 1
ATOM 3224 C CA . LEU E 1 77 ? 17.814 12.004 5.499 1.00 24.56 391 LEU E CA 1
ATOM 3225 C C . LEU E 1 77 ? 16.602 12.171 4.613 1.00 25.05 391 LEU E C 1
ATOM 3226 O O . LEU E 1 77 ? 16.401 11.371 3.689 1.00 24.73 391 LEU E O 1
ATOM 3231 N N . GLY E 1 78 ? 15.780 13.188 4.887 1.00 24.93 392 GLY E N 1
ATOM 3232 C CA . GLY E 1 78 ? 14.558 13.386 4.100 1.00 25.02 392 GLY E CA 1
ATOM 3233 C C . GLY E 1 78 ? 13.295 12.978 4.849 1.00 26.27 392 GLY E C 1
ATOM 3234 O O . GLY E 1 78 ? 13.346 12.339 5.919 1.00 24.76 392 GLY E O 1
ATOM 3235 N N . ARG E 1 79 ? 12.167 13.332 4.251 1.00 26.88 393 ARG E N 1
ATOM 3236 C CA A ARG E 1 79 ? 10.853 13.123 4.844 0.50 27.71 393 ARG E CA 1
ATOM 3237 C CA B ARG E 1 79 ? 10.877 13.120 4.878 0.50 28.02 393 ARG E CA 1
ATOM 3238 C C . ARG E 1 79 ? 10.510 11.660 5.005 1.00 28.34 393 ARG E C 1
ATOM 3239 O O . ARG E 1 79 ? 9.869 11.271 5.974 1.00 29.02 393 ARG E O 1
ATOM 3254 N N . VAL E 1 80 ? 10.931 10.839 4.061 1.00 29.56 394 VAL E N 1
ATOM 3255 C CA . VAL E 1 80 ? 10.717 9.416 4.301 1.00 31.33 394 VAL E CA 1
ATOM 3256 C C . VAL E 1 80 ? 11.993 8.603 4.170 1.00 30.55 394 VAL E C 1
ATOM 3257 O O . VAL E 1 80 ? 12.332 8.093 3.098 1.00 30.39 394 VAL E O 1
ATOM 3261 N N . PRO E 1 81 ? 12.720 8.501 5.296 1.00 30.48 395 PRO E N 1
ATOM 3262 C CA . PRO E 1 81 ? 13.935 7.718 5.386 1.00 30.16 395 PRO E CA 1
ATOM 3263 C C . PRO E 1 81 ? 13.579 6.242 5.208 1.00 30.06 395 PRO E C 1
ATOM 3264 O O . PRO E 1 81 ? 12.402 5.878 5.297 1.00 30.42 395 PRO E O 1
ATOM 3268 N N . SER E 1 82 ? 14.575 5.414 4.913 1.00 29.35 396 SER E N 1
ATOM 3269 C CA . SER E 1 82 ? 14.368 3.969 4.826 1.00 29.12 396 SER E CA 1
ATOM 3270 C C . SER E 1 82 ? 15.189 3.314 5.909 1.00 27.77 396 SER E C 1
ATOM 3271 O O . SER E 1 82 ? 16.231 3.846 6.304 1.00 26.25 396 SER E O 1
ATOM 3274 N N . VAL E 1 83 ? 14.728 2.170 6.414 1.00 27.16 397 VAL E N 1
ATOM 3275 C CA A VAL E 1 83 ? 15.507 1.382 7.359 0.50 26.96 397 VAL E CA 1
ATOM 3276 C CA B VAL E 1 83 ? 15.547 1.434 7.379 0.50 27.00 397 VAL E CA 1
ATOM 3277 C C . VAL E 1 83 ? 16.892 1.128 6.721 1.00 26.80 397 VAL E C 1
ATOM 3278 O O . VAL E 1 83 ? 16.976 0.926 5.482 1.00 25.55 397 VAL E O 1
ATOM 3285 N N . THR E 1 84 ? 17.929 1.122 7.564 1.00 26.68 398 THR E N 1
ATOM 3286 C CA . THR E 1 84 ? 19.371 1.068 7.211 1.00 27.29 398 THR E CA 1
ATOM 3287 C C . THR E 1 84 ? 19.940 2.435 6.782 1.00 28.10 398 THR E C 1
ATOM 3288 O O . THR E 1 84 ? 21.169 2.612 6.781 1.00 28.14 398 THR E O 1
ATOM 3292 N N . ASP E 1 85 ? 19.090 3.402 6.429 1.00 28.12 399 ASP E N 1
ATOM 3293 C CA . ASP E 1 85 ? 19.613 4.759 6.144 1.00 29.32 399 ASP E CA 1
ATOM 3294 C C . ASP E 1 85 ? 20.454 5.210 7.350 1.00 30.08 399 ASP E C 1
ATOM 3295 O O . ASP E 1 85 ? 20.058 4.991 8.516 1.00 29.50 399 ASP E O 1
ATOM 3300 N N . ARG E 1 86 ? 21.609 5.809 7.071 1.00 30.48 400 ARG E N 1
ATOM 3301 C CA . ARG E 1 86 ? 22.660 5.985 8.082 1.00 31.45 400 ARG E CA 1
ATOM 3302 C C . ARG E 1 86 ? 23.524 7.209 7.759 1.00 31.10 400 ARG E C 1
ATOM 3303 O O . ARG E 1 86 ? 23.689 7.557 6.595 1.00 30.90 400 ARG E O 1
ATOM 3311 N N . PHE E 1 87 ? 24.037 7.871 8.800 1.00 30.33 401 PHE E N 1
ATOM 3312 C CA . PHE E 1 87 ? 25.032 8.913 8.656 1.00 29.54 401 PHE E CA 1
ATOM 3313 C C . PHE E 1 87 ? 25.876 8.943 9.915 1.00 29.53 401 PHE E C 1
ATOM 3314 O O . PHE E 1 87 ? 25.467 8.435 10.975 1.00 28.27 401 PHE E O 1
ATOM 3322 N N . GLU E 1 88 ? 27.076 9.493 9.768 1.00 30.00 402 GLU E N 1
ATOM 3323 C CA . GLU E 1 88 ? 27.977 9.719 10.887 1.00 31.89 402 GLU E CA 1
ATOM 3324 C C . GLU E 1 88 ? 28.025 11.244 11.143 1.00 31.25 402 GLU E C 1
ATOM 3325 O O . GLU E 1 88 ? 27.934 12.073 10.217 1.00 31.13 402 GLU E O 1
ATOM 3331 N N . TRP E 1 89 ? 28.076 11.636 12.408 1.00 30.78 403 TRP E N 1
ATOM 3332 C CA . TRP E 1 89 ? 28.096 13.076 12.715 1.00 30.33 403 TRP E CA 1
ATOM 3333 C C . TRP E 1 89 ? 28.932 13.257 13.967 1.00 29.31 403 TRP E C 1
ATOM 3334 O O . TRP E 1 89 ? 28.603 12.691 14.988 1.00 28.52 403 TRP E O 1
ATOM 3345 N N . ASN E 1 90 ? 30.028 14.006 13.899 1.00 29.57 404 ASN E N 1
ATOM 3346 C CA . ASN E 1 90 ? 30.749 14.336 15.137 1.00 30.58 404 ASN E CA 1
ATOM 3347 C C . ASN E 1 90 ? 31.137 13.109 15.986 1.00 29.74 404 ASN E C 1
ATOM 3348 O O . ASN E 1 90 ? 31.043 13.160 17.215 1.00 29.42 404 ASN E O 1
ATOM 3353 N N . GLY E 1 91 ? 31.531 12.001 15.347 1.00 29.86 405 GLY E N 1
ATOM 3354 C CA . GLY E 1 91 ? 32.015 10.829 16.093 1.00 29.21 405 GLY E CA 1
ATOM 3355 C C . GLY E 1 91 ? 30.946 9.814 16.476 1.00 29.32 405 GLY E C 1
ATOM 3356 O O . GLY E 1 91 ? 31.247 8.819 17.140 1.00 29.41 405 GLY E O 1
ATOM 3357 N N . PHE E 1 92 ? 29.707 10.076 16.057 1.00 29.25 406 PHE E N 1
ATOM 3358 C CA . PHE E 1 92 ? 28.537 9.193 16.251 1.00 29.51 406 PHE E CA 1
ATOM 3359 C C . PHE E 1 92 ? 27.980 8.651 14.926 1.00 29.91 406 PHE E C 1
ATOM 3360 O O . PHE E 1 92 ? 28.079 9.296 13.884 1.00 31.11 406 PHE E O 1
ATOM 3368 N N . SER E 1 93 ? 27.392 7.464 14.954 1.00 29.80 407 SER E N 1
ATOM 3369 C CA . SER E 1 93 ? 26.602 7.014 13.830 1.00 28.83 407 SER E CA 1
ATOM 3370 C C . SER E 1 93 ? 25.138 6.918 14.278 1.00 28.95 407 SER E C 1
ATOM 3371 O O . SER E 1 93 ? 24.843 6.706 15.458 1.00 29.17 407 SER E O 1
ATOM 3374 N N . PHE E 1 94 ? 24.244 7.119 13.323 1.00 28.02 408 PHE E N 1
ATOM 3375 C CA . PHE E 1 94 ? 22.806 7.158 13.531 1.00 28.00 408 PHE E CA 1
ATOM 3376 C C . PHE E 1 94 ? 22.277 6.352 12.367 1.00 28.43 408 PHE E C 1
ATOM 3377 O O . PHE E 1 94 ? 22.544 6.703 11.187 1.00 28.26 408 PHE E O 1
ATOM 3385 N N . GLU E 1 95 ? 21.584 5.266 12.681 1.00 28.18 409 GLU E N 1
ATOM 3386 C CA . GLU E 1 95 ? 21.037 4.379 11.656 1.00 29.03 409 GLU E CA 1
ATOM 3387 C C . GLU E 1 95 ? 19.564 4.131 11.956 1.00 28.28 409 GLU E C 1
ATOM 3388 O O . GLU E 1 95 ? 19.214 3.762 13.076 1.00 28.71 409 GLU E O 1
ATOM 3394 N N . VAL E 1 96 ? 18.701 4.379 10.973 1.00 27.38 410 VAL E N 1
ATOM 3395 C CA . VAL E 1 96 ? 17.282 4.026 11.090 1.00 26.60 410 VAL E CA 1
ATOM 3396 C C . VAL E 1 96 ? 17.116 2.511 11.161 1.00 27.07 410 VAL E C 1
ATOM 3397 O O . VAL E 1 96 ? 17.477 1.810 10.225 1.00 27.36 410 VAL E O 1
ATOM 3401 N N . VAL E 1 97 ? 16.557 1.987 12.253 1.00 25.79 411 VAL E N 1
ATOM 3402 C CA . VAL E 1 97 ? 16.422 0.534 12.292 1.00 25.18 411 VAL E CA 1
ATOM 3403 C C . VAL E 1 97 ? 14.954 0.091 12.338 1.00 24.73 411 VAL E C 1
ATOM 3404 O O . VAL E 1 97 ? 14.665 -1.065 12.183 1.00 25.06 411 VAL E O 1
ATOM 3408 N N . ASP E 1 98 ? 14.055 1.033 12.592 1.00 24.43 412 ASP E N 1
ATOM 3409 C CA . ASP E 1 98 ? 12.617 0.781 12.499 1.00 24.08 412 ASP E CA 1
ATOM 3410 C C . ASP E 1 98 ? 11.826 2.026 12.122 1.00 24.33 412 ASP E C 1
ATOM 3411 O O . ASP E 1 98 ? 12.004 3.114 12.719 1.00 23.44 412 ASP E O 1
ATOM 3424 N N . ASP E 1 100 ? 7.665 3.132 11.539 1.00 24.41 414 ASP E N 1
ATOM 3425 C CA . ASP E 1 100 ? 6.249 2.759 11.617 1.00 24.83 414 ASP E CA 1
ATOM 3426 C C . ASP E 1 100 ? 5.446 3.663 10.706 1.00 24.52 414 ASP E C 1
ATOM 3427 O O . ASP E 1 100 ? 5.137 4.815 11.031 1.00 23.94 414 ASP E O 1
ATOM 3432 N N . ARG E 1 101 ? 5.121 3.122 9.544 1.00 25.27 415 ARG E N 1
ATOM 3433 C CA . ARG E 1 101 ? 4.720 3.934 8.397 1.00 26.38 415 ARG E CA 1
ATOM 3434 C C . ARG E 1 101 ? 5.675 5.129 8.219 1.00 26.23 415 ARG E C 1
ATOM 3435 O O . ARG E 1 101 ? 6.842 4.909 7.852 1.00 26.52 415 ARG E O 1
ATOM 3443 N N . THR E 1 102 ? 5.236 6.368 8.474 1.00 25.88 416 THR E N 1
ATOM 3444 C CA . THR E 1 102 ? 6.135 7.526 8.237 1.00 26.02 416 THR E CA 1
ATOM 3445 C C . THR E 1 102 ? 6.983 7.886 9.476 1.00 25.79 416 THR E C 1
ATOM 3446 O O . THR E 1 102 ? 7.788 8.789 9.432 1.00 26.27 416 THR E O 1
ATOM 3450 N N . ARG E 1 103 ? 6.805 7.173 10.579 1.00 25.93 417 ARG E N 1
ATOM 3451 C CA . ARG E 1 103 ? 7.434 7.571 11.822 1.00 25.11 417 ARG E CA 1
ATOM 3452 C C . ARG E 1 103 ? 8.764 6.885 11.942 1.00 24.23 417 ARG E C 1
ATOM 3453 O O . ARG E 1 103 ? 8.881 5.654 11.736 1.00 24.08 417 ARG E O 1
ATOM 3461 N N . VAL E 1 104 ? 9.778 7.684 12.239 1.00 23.88 418 VAL E N 1
ATOM 3462 C CA . VAL E 1 104 ? 11.101 7.147 12.548 1.00 24.24 418 VAL E CA 1
ATOM 3463 C C . VAL E 1 104 ? 11.042 6.653 13.998 1.00 25.09 418 VAL E C 1
ATOM 3464 O O . VAL E 1 104 ? 11.172 7.438 14.948 1.00 26.13 418 VAL E O 1
ATOM 3468 N N . ASP E 1 105 ? 10.838 5.353 14.162 1.00 25.76 419 ASP E N 1
ATOM 3469 C CA . ASP E 1 105 ? 10.466 4.795 15.472 1.00 25.17 419 ASP E CA 1
ATOM 3470 C C . ASP E 1 105 ? 11.670 4.393 16.313 1.00 25.61 419 ASP E C 1
ATOM 3471 O O . ASP E 1 105 ? 11.633 4.529 17.533 1.00 25.81 419 ASP E O 1
ATOM 3476 N N . LYS E 1 106 ? 12.729 3.882 15.677 1.00 25.21 420 LYS E N 1
ATOM 3477 C CA . LYS E 1 106 ? 13.915 3.459 16.424 1.00 25.76 420 LYS E CA 1
ATOM 3478 C C . LYS E 1 106 ? 15.186 3.758 15.632 1.00 25.67 420 LYS E C 1
ATOM 3479 O O . LYS E 1 106 ? 15.266 3.466 14.437 1.00 26.31 420 LYS E O 1
ATOM 3485 N N . ILE E 1 107 ? 16.171 4.338 16.316 1.00 26.15 421 ILE E N 1
ATOM 3486 C CA . ILE E 1 107 ? 17.467 4.661 15.733 1.00 26.14 421 ILE E CA 1
ATOM 3487 C C . ILE E 1 107 ? 18.549 3.892 16.493 1.00 26.55 421 ILE E C 1
ATOM 3488 O O . ILE E 1 107 ? 18.497 3.805 17.736 1.00 27.02 421 ILE E O 1
ATOM 3493 N N . LEU E 1 108 ? 19.492 3.316 15.752 1.00 25.95 422 LEU E N 1
ATOM 3494 C CA . LEU E 1 108 ? 20.680 2.755 16.364 1.00 26.93 422 LEU E CA 1
ATOM 3495 C C . LEU E 1 108 ? 21.725 3.836 16.449 1.00 26.08 422 LEU E C 1
ATOM 3496 O O . LEU E 1 108 ? 22.137 4.391 15.430 1.00 25.89 422 LEU E O 1
ATOM 3501 N N . VAL E 1 109 ? 22.124 4.160 17.668 1.00 25.67 423 VAL E N 1
ATOM 3502 C CA . VAL E 1 109 ? 23.078 5.249 17.868 1.00 25.68 423 VAL E CA 1
ATOM 3503 C C . VAL E 1 109 ? 24.355 4.672 18.468 1.00 26.23 423 VAL E C 1
ATOM 3504 O O . VAL E 1 109 ? 24.291 3.778 19.334 1.00 25.83 423 VAL E O 1
ATOM 3508 N N . GLN E 1 110 ? 25.506 5.121 17.972 1.00 25.75 424 GLN E N 1
ATOM 3509 C CA . GLN E 1 110 ? 26.767 4.601 18.480 1.00 26.79 424 GLN E CA 1
ATOM 3510 C C . GLN E 1 110 ? 27.868 5.634 18.449 1.00 26.74 424 GLN E C 1
ATOM 3511 O O . GLN E 1 110 ? 28.098 6.276 17.423 1.00 27.37 424 GLN E O 1
ATOM 3517 N N . ARG E 1 111 ? 28.525 5.826 19.595 1.00 27.36 425 ARG E N 1
ATOM 3518 C CA . ARG E 1 111 ? 29.735 6.648 19.648 1.00 27.76 425 ARG E CA 1
ATOM 3519 C C . ARG E 1 111 ? 30.956 5.788 19.297 1.00 27.63 425 ARG E C 1
ATOM 3520 O O . ARG E 1 111 ? 31.129 4.695 19.831 1.00 26.74 425 ARG E O 1
ATOM 3528 N N . HIS E 1 112 ? 31.770 6.283 18.367 1.00 28.31 426 HIS E N 1
ATOM 3529 C CA . HIS E 1 112 ? 32.880 5.506 17.827 1.00 29.08 426 HIS E CA 1
ATOM 3530 C C . HIS E 1 112 ? 34.260 5.802 18.441 1.00 30.65 426 HIS E C 1
ATOM 3531 O O . HIS E 1 112 ? 35.290 5.565 17.829 1.00 30.16 426 HIS E O 1
ATOM 3538 N N . HIS E 1 113 ? 34.241 6.305 19.681 1.00 32.48 427 HIS E N 1
ATOM 3539 C CA . HIS E 1 113 ? 35.407 6.341 20.568 1.00 34.19 427 HIS E CA 1
ATOM 3540 C C . HIS E 1 113 ? 34.980 6.135 22.048 1.00 34.18 427 HIS E C 1
ATOM 3541 O O . HIS E 1 113 ? 35.819 5.964 22.940 1.00 34.21 427 HIS E O 1
ATOM 3549 N N . ASP F 1 27 ? 10.138 -9.753 0.451 1.00 43.31 341 ASP F N 1
ATOM 3550 C CA . ASP F 1 27 ? 10.429 -10.173 1.858 1.00 42.50 341 ASP F CA 1
ATOM 3551 C C . ASP F 1 27 ? 10.336 -8.977 2.792 1.00 41.50 341 ASP F C 1
ATOM 3552 O O . ASP F 1 27 ? 10.936 -7.952 2.529 1.00 41.27 341 ASP F O 1
ATOM 3557 N N . GLU F 1 28 ? 9.564 -9.121 3.870 1.00 40.53 342 GLU F N 1
ATOM 3558 C CA . GLU F 1 28 ? 9.489 -8.132 4.959 1.00 39.93 342 GLU F CA 1
ATOM 3559 C C . GLU F 1 28 ? 10.810 -8.005 5.764 1.00 38.22 342 GLU F C 1
ATOM 3560 O O . GLU F 1 28 ? 10.807 -8.019 7.013 1.00 37.01 342 GLU F O 1
ATOM 3566 N N . ILE F 1 29 ? 11.925 -7.857 5.041 1.00 36.54 343 ILE F N 1
ATOM 3567 C CA . ILE F 1 29 ? 13.264 -7.834 5.652 1.00 35.00 343 ILE F CA 1
ATOM 3568 C C . ILE F 1 29 ? 14.246 -7.049 4.806 1.00 33.81 343 ILE F C 1
ATOM 3569 O O . ILE F 1 29 ? 14.188 -7.115 3.575 1.00 33.63 343 ILE F O 1
ATOM 3570 N N . VAL F 1 30 ? 15.131 -6.301 5.462 1.00 31.78 344 VAL F N 1
ATOM 3571 C CA . VAL F 1 30 ? 16.118 -5.470 4.763 1.00 30.68 344 VAL F CA 1
ATOM 3572 C C . VAL F 1 30 ? 17.508 -5.736 5.345 1.00 29.73 344 VAL F C 1
ATOM 3573 O O . VAL F 1 30 ? 17.695 -5.773 6.570 1.00 27.62 344 VAL F O 1
ATOM 3577 N N . GLN F 1 31 ? 18.477 -5.918 4.443 1.00 28.62 345 GLN F N 1
ATOM 3578 C CA . GLN F 1 31 ? 19.808 -6.295 4.851 1.00 27.65 345 GLN F CA 1
ATOM 3579 C C . GLN F 1 31 ? 20.650 -5.079 5.158 1.00 27.79 345 GLN F C 1
ATOM 3580 O O . GLN F 1 31 ? 20.652 -4.145 4.383 1.00 27.27 345 GLN F O 1
ATOM 3586 N N . ARG F 1 32 ? 21.358 -5.091 6.296 1.00 27.84 346 ARG F N 1
ATOM 3587 C CA . ARG F 1 32 ? 22.266 -4.002 6.657 1.00 28.17 346 ARG F CA 1
ATOM 3588 C C . ARG F 1 32 ? 23.655 -4.207 6.029 1.00 28.25 346 ARG F C 1
ATOM 3589 O O . ARG F 1 32 ? 23.955 -5.287 5.524 1.00 28.26 346 ARG F O 1
ATOM 3597 N N A GLU F 1 33 ? 24.492 -3.169 6.107 0.50 28.72 347 GLU F N 1
ATOM 3598 N N B GLU F 1 33 ? 24.485 -3.169 6.081 0.50 28.79 347 GLU F N 1
ATOM 3599 C CA A GLU F 1 33 ? 25.875 -3.174 5.590 0.50 29.23 347 GLU F CA 1
ATOM 3600 C CA B GLU F 1 33 ? 25.864 -3.217 5.586 0.50 29.26 347 GLU F CA 1
ATOM 3601 C C A GLU F 1 33 ? 26.761 -4.350 6.086 0.50 28.93 347 GLU F C 1
ATOM 3602 C C B GLU F 1 33 ? 26.638 -4.473 6.026 0.50 29.01 347 GLU F C 1
ATOM 3603 O O A GLU F 1 33 ? 27.671 -4.775 5.379 0.50 28.78 347 GLU F O 1
ATOM 3604 O O B GLU F 1 33 ? 27.332 -5.084 5.221 0.50 28.92 347 GLU F O 1
ATOM 3615 N N . ASP F 1 34 ? 26.504 -4.849 7.295 1.00 28.59 348 ASP F N 1
ATOM 3616 C CA . ASP F 1 34 ? 27.268 -5.979 7.863 1.00 28.29 348 ASP F CA 1
ATOM 3617 C C . ASP F 1 34 ? 26.674 -7.372 7.587 1.00 27.70 348 ASP F C 1
ATOM 3618 O O . ASP F 1 34 ? 27.176 -8.362 8.112 1.00 27.44 348 ASP F O 1
ATOM 3623 N N . GLY F 1 35 ? 25.595 -7.428 6.802 1.00 26.67 349 GLY F N 1
ATOM 3624 C CA . GLY F 1 35 ? 24.986 -8.688 6.420 1.00 25.34 349 GLY F CA 1
ATOM 3625 C C . GLY F 1 35 ? 23.763 -9.075 7.245 1.00 24.87 349 GLY F C 1
ATOM 3626 O O . GLY F 1 35 ? 22.991 -9.968 6.851 1.00 24.00 349 GLY F O 1
ATOM 3627 N N . SER F 1 36 ? 23.593 -8.463 8.408 1.00 23.42 350 SER F N 1
ATOM 3628 C CA . SER F 1 36 ? 22.395 -8.787 9.210 1.00 23.58 350 SER F CA 1
ATOM 3629 C C . SER F 1 36 ? 21.115 -8.283 8.528 1.00 22.92 350 SER F C 1
ATOM 3630 O O . SER F 1 36 ? 21.154 -7.554 7.549 1.00 22.40 350 SER F O 1
ATOM 3633 N N . TRP F 1 37 ? 19.977 -8.699 9.059 1.00 22.66 351 TRP F N 1
ATOM 3634 C CA . TRP F 1 37 ? 18.714 -8.360 8.462 1.00 22.73 351 TRP F CA 1
ATOM 3635 C C . TRP F 1 37 ? 17.799 -7.754 9.534 1.00 23.07 351 TRP F C 1
ATOM 3636 O O . TRP F 1 37 ? 17.648 -8.314 10.636 1.00 22.93 351 TRP F O 1
ATOM 3647 N N . LEU F 1 38 ? 17.172 -6.643 9.185 1.00 22.79 352 LEU F N 1
ATOM 3648 C CA . LEU F 1 38 ? 16.100 -6.086 9.987 1.00 23.40 352 LEU F CA 1
ATOM 3649 C C . LEU F 1 38 ? 14.833 -6.655 9.469 1.00 23.56 352 LEU F C 1
ATOM 3650 O O . LEU F 1 38 ? 14.462 -6.410 8.321 1.00 24.52 352 LEU F O 1
ATOM 3655 N N . VAL F 1 39 ? 14.167 -7.438 10.318 1.00 24.34 353 VAL F N 1
ATOM 3656 C CA . VAL F 1 39 ? 12.985 -8.158 9.919 1.00 23.90 353 VAL F CA 1
ATOM 3657 C C . VAL F 1 39 ? 11.760 -7.766 10.772 1.00 24.51 353 VAL F C 1
ATOM 3658 O O . VAL F 1 39 ? 11.834 -7.753 12.017 1.00 24.11 353 VAL F O 1
ATOM 3662 N N . ASP F 1 40 ? 10.638 -7.497 10.118 1.00 23.57 354 ASP F N 1
ATOM 3663 C CA . ASP F 1 40 ? 9.369 -7.241 10.821 1.00 25.11 354 ASP F CA 1
ATOM 3664 C C . ASP F 1 40 ? 8.854 -8.438 11.644 1.00 24.02 354 ASP F C 1
ATOM 3665 O O . ASP F 1 40 ? 8.922 -9.592 11.202 1.00 23.21 354 ASP F O 1
ATOM 3670 N N . GLY F 1 41 ? 8.383 -8.158 12.857 1.00 23.90 355 GLY F N 1
ATOM 3671 C CA . GLY F 1 41 ? 7.739 -9.156 13.703 1.00 23.81 355 GLY F CA 1
ATOM 3672 C C . GLY F 1 41 ? 6.589 -9.854 12.994 1.00 25.50 355 GLY F C 1
ATOM 3673 O O . GLY F 1 41 ? 6.336 -11.019 13.249 1.00 24.23 355 GLY F O 1
ATOM 3687 N N . VAL F 1 43 ? 6.350 -10.798 9.859 1.00 28.03 357 VAL F N 1
ATOM 3688 C CA . VAL F 1 43 ? 6.687 -11.673 8.739 1.00 28.25 357 VAL F CA 1
ATOM 3689 C C . VAL F 1 43 ? 6.220 -13.111 9.028 1.00 28.06 357 VAL F C 1
ATOM 3690 O O . VAL F 1 43 ? 6.438 -13.635 10.126 1.00 28.47 357 VAL F O 1
ATOM 3694 N N . SER F 1 44 ? 5.568 -13.738 8.056 1.00 27.35 358 SER F N 1
ATOM 3695 C CA . SER F 1 44 ? 5.168 -15.140 8.201 1.00 28.58 358 SER F CA 1
ATOM 3696 C C . SER F 1 44 ? 6.383 -16.071 8.331 1.00 28.52 358 SER F C 1
ATOM 3697 O O . SER F 1 44 ? 7.447 -15.796 7.779 1.00 28.41 358 SER F O 1
ATOM 3700 N N . LEU F 1 45 ? 6.220 -17.152 9.086 1.00 28.05 359 LEU F N 1
ATOM 3701 C CA . LEU F 1 45 ? 7.290 -18.139 9.262 1.00 28.36 359 LEU F CA 1
ATOM 3702 C C . LEU F 1 45 ? 7.566 -19.021 8.047 1.00 28.65 359 LEU F C 1
ATOM 3703 O O . LEU F 1 45 ? 8.687 -19.538 7.903 1.00 28.75 359 LEU F O 1
ATOM 3708 N N . ASP F 1 46 ? 6.558 -19.207 7.190 1.00 29.40 360 ASP F N 1
ATOM 3709 C CA . ASP F 1 46 ? 6.741 -19.898 5.890 1.00 29.66 360 ASP F CA 1
ATOM 3710 C C . ASP F 1 46 ? 7.643 -19.071 4.947 1.00 29.27 360 ASP F C 1
ATOM 3711 O O . ASP F 1 46 ? 8.580 -19.592 4.338 1.00 29.03 360 ASP F O 1
ATOM 3716 N N . ARG F 1 47 ? 7.345 -17.784 4.838 1.00 28.86 361 ARG F N 1
ATOM 3717 C CA . ARG F 1 47 ? 8.175 -16.829 4.115 1.00 29.82 361 ARG F CA 1
ATOM 3718 C C . ARG F 1 47 ? 9.611 -16.752 4.704 1.00 29.28 361 ARG F C 1
ATOM 3719 O O . ARG F 1 47 ? 10.607 -16.788 3.978 1.00 28.71 361 ARG F O 1
ATOM 3727 N N . PHE F 1 48 ? 9.704 -16.665 6.031 1.00 28.29 362 PHE F N 1
ATOM 3728 C CA . PHE F 1 48 ? 10.984 -16.531 6.703 1.00 27.80 362 PHE F CA 1
ATOM 3729 C C . PHE F 1 48 ? 11.812 -17.784 6.425 1.00 27.53 362 PHE F C 1
ATOM 3730 O O . PHE F 1 48 ? 12.989 -17.686 6.096 1.00 26.79 362 PHE F O 1
ATOM 3738 N N . ARG F 1 49 ? 11.192 -18.957 6.575 1.00 27.54 363 ARG F N 1
ATOM 3739 C CA . ARG F 1 49 ? 11.894 -20.226 6.363 1.00 27.76 363 ARG F CA 1
ATOM 3740 C C . ARG F 1 49 ? 12.271 -20.448 4.904 1.00 26.90 363 ARG F C 1
ATOM 3741 O O . ARG F 1 49 ? 13.314 -21.005 4.620 1.00 26.62 363 ARG F O 1
ATOM 3749 N N . GLU F 1 50 ? 11.421 -19.993 3.999 1.00 27.49 364 GLU F N 1
ATOM 3750 C CA . GLU F 1 50 ? 11.704 -20.041 2.566 1.00 29.65 364 GLU F CA 1
ATOM 3751 C C . GLU F 1 50 ? 12.912 -19.152 2.209 1.00 28.82 364 GLU F C 1
ATOM 3752 O O . GLU F 1 50 ? 13.848 -19.601 1.547 1.00 28.89 364 GLU F O 1
ATOM 3758 N N . PHE F 1 51 ? 12.886 -17.902 2.673 1.00 28.61 365 PHE F N 1
ATOM 3759 C CA . PHE F 1 51 ? 13.917 -16.937 2.336 1.00 28.54 365 PHE F CA 1
ATOM 3760 C C . PHE F 1 51 ? 15.311 -17.353 2.831 1.00 28.10 365 PHE F C 1
ATOM 3761 O O . PHE F 1 51 ? 16.289 -17.265 2.085 1.00 27.37 365 PHE F O 1
ATOM 3769 N N . PHE F 1 52 ? 15.380 -17.807 4.084 1.00 27.85 366 PHE F N 1
ATOM 3770 C CA . PHE F 1 52 ? 16.628 -18.236 4.704 1.00 28.83 366 PHE F CA 1
ATOM 3771 C C . PHE F 1 52 ? 16.942 -19.730 4.490 1.00 29.51 366 PHE F C 1
ATOM 3772 O O . PHE F 1 52 ? 17.980 -20.223 4.943 1.00 30.56 366 PHE F O 1
ATOM 3780 N N . GLU F 1 53 ? 16.052 -20.430 3.787 1.00 29.54 367 GLU F N 1
ATOM 3781 C CA . GLU F 1 53 ? 16.248 -21.844 3.399 1.00 31.05 367 GLU F CA 1
ATOM 3782 C C . GLU F 1 53 ? 16.407 -22.759 4.631 1.00 29.56 367 GLU F C 1
ATOM 3783 O O . GLU F 1 53 ? 17.257 -23.659 4.667 1.00 30.36 367 GLU F O 1
ATOM 3789 N N . LEU F 1 54 ? 15.578 -22.514 5.638 1.00 28.20 368 LEU F N 1
ATOM 3790 C CA . LEU F 1 54 ? 15.659 -23.239 6.904 1.00 27.23 368 LEU F CA 1
ATOM 3791 C C . LEU F 1 54 ? 15.047 -24.650 6.775 1.00 26.17 368 LEU F C 1
ATOM 3792 O O . LEU F 1 54 ? 14.012 -24.855 6.144 1.00 24.56 368 LEU F O 1
ATOM 3797 N N . GLU F 1 55 ? 15.721 -25.626 7.359 1.00 25.76 369 GLU F N 1
ATOM 3798 C CA . GLU F 1 55 ? 15.316 -27.003 7.202 1.00 25.08 369 GLU F CA 1
ATOM 3799 C C . GLU F 1 55 ? 14.776 -27.584 8.488 1.00 24.14 369 GLU F C 1
ATOM 3800 O O . GLU F 1 55 ? 14.604 -28.810 8.601 1.00 24.17 369 GLU F O 1
ATOM 3806 N N . ALA F 1 56 ? 14.509 -26.707 9.453 1.00 23.23 370 ALA F N 1
ATOM 3807 C CA . ALA F 1 56 ? 13.850 -27.104 10.703 1.00 23.08 370 ALA F CA 1
ATOM 3808 C C . ALA F 1 56 ? 12.904 -25.992 11.162 1.00 22.66 370 ALA F C 1
ATOM 3809 O O . ALA F 1 56 ? 13.146 -24.826 10.862 1.00 22.82 370 ALA F O 1
ATOM 3811 N N . PRO F 1 57 ? 11.846 -26.363 11.904 1.00 22.55 371 PRO F N 1
ATOM 3812 C CA . PRO F 1 57 ? 10.930 -25.389 12.477 1.00 22.13 371 PRO F CA 1
ATOM 3813 C C . PRO F 1 57 ? 11.656 -24.505 13.470 1.00 22.42 371 PRO F C 1
ATOM 3814 O O . PRO F 1 57 ? 12.566 -24.974 14.199 1.00 21.98 371 PRO F O 1
ATOM 3818 N N . LEU F 1 58 ? 11.265 -23.232 13.504 1.00 22.32 372 LEU F N 1
ATOM 3819 C CA . LEU F 1 58 ? 11.786 -22.301 14.528 1.00 22.34 372 LEU F CA 1
ATOM 3820 C C . LEU F 1 58 ? 11.191 -22.647 15.895 1.00 22.34 372 LEU F C 1
ATOM 3821 O O . LEU F 1 58 ? 10.198 -23.351 15.955 1.00 21.29 372 LEU F O 1
ATOM 3826 N N . PRO F 1 59 ? 11.819 -22.181 16.993 1.00 23.43 373 PRO F N 1
ATOM 3827 C CA . PRO F 1 59 ? 11.285 -22.438 18.347 1.00 24.21 373 PRO F CA 1
ATOM 3828 C C . PRO F 1 59 ? 9.784 -22.070 18.491 1.00 24.23 373 PRO F C 1
ATOM 3829 O O . PRO F 1 59 ? 9.368 -21.009 18.056 1.00 24.12 373 PRO F O 1
ATOM 3833 N N . GLY F 1 60 ? 8.995 -22.983 19.039 1.00 24.19 374 GLY F N 1
ATOM 3834 C CA . GLY F 1 60 ? 7.577 -22.755 19.196 1.00 25.21 374 GLY F CA 1
ATOM 3835 C C . GLY F 1 60 ? 6.677 -23.199 18.044 1.00 25.58 374 GLY F C 1
ATOM 3836 O O . GLY F 1 60 ? 5.487 -23.293 18.241 1.00 25.09 374 GLY F O 1
ATOM 3837 N N . GLU F 1 61 ? 7.215 -23.417 16.841 1.00 25.47 375 GLU F N 1
ATOM 3838 C CA . GLU F 1 61 ? 6.362 -23.805 15.714 1.00 26.89 375 GLU F CA 1
ATOM 3839 C C . GLU F 1 61 ? 5.740 -25.150 15.888 1.00 27.55 375 GLU F C 1
ATOM 3840 O O . GLU F 1 61 ? 4.551 -25.305 15.591 1.00 27.88 375 GLU F O 1
ATOM 3846 N N . ALA F 1 62 ? 6.537 -26.133 16.331 1.00 28.89 376 ALA F N 1
ATOM 3847 C CA . ALA F 1 62 ? 6.049 -27.516 16.480 1.00 30.59 376 ALA F CA 1
ATOM 3848 C C . ALA F 1 62 ? 4.865 -27.568 17.418 1.00 32.08 376 ALA F C 1
ATOM 3849 O O . ALA F 1 62 ? 4.010 -28.446 17.291 1.00 33.52 376 ALA F O 1
ATOM 3851 N N . GLY F 1 63 ? 4.832 -26.622 18.362 1.00 33.73 377 GLY F N 1
ATOM 3852 C CA . GLY F 1 63 ? 3.679 -26.357 19.233 1.00 35.26 377 GLY F CA 1
ATOM 3853 C C . GLY F 1 63 ? 2.347 -26.273 18.509 1.00 35.98 377 GLY F C 1
ATOM 3854 O O . GLY F 1 63 ? 1.367 -26.856 18.961 1.00 36.16 377 GLY F O 1
ATOM 3855 N N . GLY F 1 64 ? 2.315 -25.518 17.409 1.00 36.83 378 GLY F N 1
ATOM 3856 C CA . GLY F 1 64 ? 1.198 -25.541 16.451 1.00 37.19 378 GLY F CA 1
ATOM 3857 C C . GLY F 1 64 ? 0.496 -24.207 16.236 1.00 37.55 378 GLY F C 1
ATOM 3858 O O . GLY F 1 64 ? -0.156 -23.982 15.201 1.00 38.58 378 GLY F O 1
ATOM 3859 N N . ASN F 1 65 ? 0.623 -23.314 17.205 1.00 36.55 379 ASN F N 1
ATOM 3860 C CA . ASN F 1 65 ? -0.204 -22.131 17.227 1.00 35.98 379 ASN F CA 1
ATOM 3861 C C . ASN F 1 65 ? 0.535 -20.824 16.871 1.00 34.63 379 ASN F C 1
ATOM 3862 O O . ASN F 1 65 ? 0.062 -19.747 17.211 1.00 34.76 379 ASN F O 1
ATOM 3867 N N . ILE F 1 66 ? 1.681 -20.902 16.208 1.00 32.59 380 ILE F N 1
ATOM 3868 C CA . ILE F 1 66 ? 2.399 -19.668 15.876 1.00 32.88 380 ILE F CA 1
ATOM 3869 C C . ILE F 1 66 ? 2.797 -19.642 14.409 1.00 31.98 380 ILE F C 1
ATOM 3870 O O . ILE F 1 66 ? 3.244 -20.657 13.864 1.0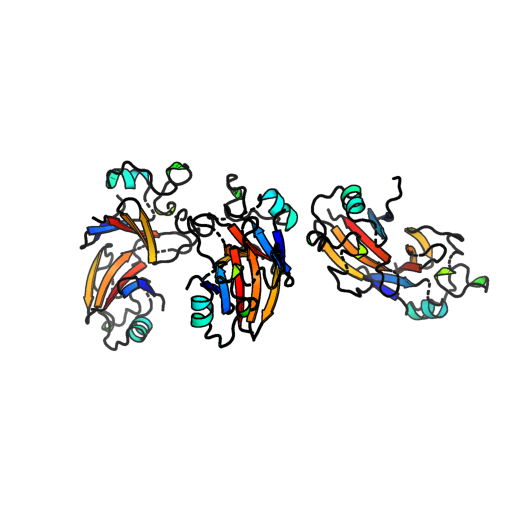0 31.42 380 ILE F O 1
ATOM 3875 N N . HIS F 1 67 ? 2.611 -18.480 13.783 1.00 30.46 381 HIS F N 1
ATOM 3876 C CA . HIS F 1 67 ? 2.835 -18.356 12.356 1.00 29.88 381 HIS F CA 1
ATOM 3877 C C . HIS F 1 67 ? 3.601 -17.106 11.958 1.00 29.08 381 HIS F C 1
ATOM 3878 O O . HIS F 1 67 ? 3.750 -16.846 10.759 1.00 29.62 381 HIS F O 1
ATOM 3885 N N . THR F 1 68 ? 4.063 -16.321 12.941 1.00 27.14 382 THR F N 1
ATOM 3886 C CA . THR F 1 68 ? 4.901 -15.153 12.626 1.00 25.12 382 THR F CA 1
ATOM 3887 C C . THR F 1 68 ? 6.185 -15.178 13.403 1.00 24.52 382 THR F C 1
ATOM 3888 O O . THR F 1 68 ? 6.254 -15.807 14.448 1.00 24.76 382 THR F O 1
ATOM 3892 N N . LEU F 1 69 ? 7.185 -14.424 12.948 1.00 24.03 383 LEU F N 1
ATOM 3893 C CA . LEU F 1 69 ? 8.434 -14.347 13.704 1.00 23.81 383 LEU F CA 1
ATOM 3894 C C . LEU F 1 69 ? 8.287 -13.760 15.132 1.00 23.03 383 LEU F C 1
ATOM 3895 O O . LEU F 1 69 ? 8.967 -14.188 16.066 1.00 23.52 383 LEU F O 1
ATOM 3900 N N . ALA F 1 70 ? 7.409 -12.789 15.300 1.00 22.67 384 ALA F N 1
ATOM 3901 C CA . ALA F 1 70 ? 7.142 -12.265 16.642 1.00 23.15 384 ALA F CA 1
ATOM 3902 C C . ALA F 1 70 ? 6.684 -13.397 17.575 1.00 22.91 384 ALA F C 1
ATOM 3903 O O . ALA F 1 70 ? 7.095 -13.448 18.732 1.00 24.55 384 ALA F O 1
ATOM 3905 N N . GLY F 1 71 ? 5.802 -14.275 17.084 1.00 23.20 385 GLY F N 1
ATOM 3906 C CA . GLY F 1 71 ? 5.313 -15.404 17.877 1.00 21.98 385 GLY F CA 1
ATOM 3907 C C . GLY F 1 71 ? 6.459 -16.310 18.333 1.00 22.65 385 GLY F C 1
ATOM 3908 O O . GLY F 1 71 ? 6.418 -16.839 19.422 1.00 22.23 385 GLY F O 1
ATOM 3909 N N . VAL F 1 72 ? 7.489 -16.464 17.496 1.00 22.84 386 VAL F N 1
ATOM 3910 C CA . VAL F 1 72 ? 8.706 -17.181 17.895 1.00 22.78 386 VAL F CA 1
ATOM 3911 C C . VAL F 1 72 ? 9.455 -16.459 19.031 1.00 22.74 386 VAL F C 1
ATOM 3912 O O . VAL F 1 72 ? 9.969 -17.105 19.958 1.00 21.50 386 VAL F O 1
ATOM 3924 N N . LEU F 1 74 ? 8.201 -14.467 21.317 1.00 21.64 388 LEU F N 1
ATOM 3925 C CA . LEU F 1 74 ? 7.409 -14.692 22.536 1.00 22.34 388 LEU F CA 1
ATOM 3926 C C . LEU F 1 74 ? 7.610 -16.082 23.131 1.00 21.16 388 LEU F C 1
ATOM 3927 O O . LEU F 1 74 ? 7.772 -16.229 24.327 1.00 21.20 388 LEU F O 1
ATOM 3932 N N . TYR F 1 75 ? 7.590 -17.101 22.303 1.00 21.04 389 TYR F N 1
ATOM 3933 C CA . TYR F 1 75 ? 7.809 -18.455 22.808 1.00 21.23 389 TYR F CA 1
ATOM 3934 C C . TYR F 1 75 ? 9.212 -18.533 23.431 1.00 21.09 389 TYR F C 1
ATOM 3935 O O . TYR F 1 75 ? 9.397 -19.062 24.522 1.00 21.90 389 TYR F O 1
ATOM 3944 N N . GLN F 1 76 ? 10.205 -17.952 22.774 1.00 21.70 390 GLN F N 1
ATOM 3945 C CA . GLN F 1 76 ? 11.581 -18.132 23.252 1.00 21.99 390 GLN F CA 1
ATOM 3946 C C . GLN F 1 76 ? 11.906 -17.204 24.432 1.00 21.97 390 GLN F C 1
ATOM 3947 O O . GLN F 1 76 ? 12.536 -17.618 25.411 1.00 22.01 390 GLN F O 1
ATOM 3953 N N . LEU F 1 77 ? 11.446 -15.959 24.342 1.00 21.55 391 LEU F N 1
ATOM 3954 C CA . LEU F 1 77 ? 11.874 -14.923 25.279 1.00 21.44 391 LEU F CA 1
ATOM 3955 C C . LEU F 1 77 ? 10.814 -14.516 26.284 1.00 21.21 391 LEU F C 1
ATOM 3956 O O . LEU F 1 77 ? 11.102 -13.718 27.185 1.00 22.19 391 LEU F O 1
ATOM 3961 N N . GLY F 1 78 ? 9.602 -15.057 26.145 1.00 20.62 392 GLY F N 1
ATOM 3962 C CA . GLY F 1 78 ? 8.523 -14.803 27.106 1.00 20.81 392 GLY F CA 1
ATOM 3963 C C . GLY F 1 78 ? 7.504 -13.821 26.548 1.00 21.21 392 GLY F C 1
ATOM 3964 O O . GLY F 1 78 ? 7.755 -13.187 25.506 1.00 21.41 392 GLY F O 1
ATOM 3965 N N . ARG F 1 79 ? 6.385 -13.671 27.251 1.00 21.04 393 ARG F N 1
ATOM 3966 C CA . ARG F 1 79 ? 5.278 -12.849 26.788 1.00 21.34 393 ARG F CA 1
ATOM 3967 C C . ARG F 1 79 ? 5.623 -11.360 26.730 1.00 21.93 393 ARG F C 1
ATOM 3968 O O . ARG F 1 79 ? 5.005 -10.621 25.969 1.00 21.81 393 ARG F O 1
ATOM 3976 N N . VAL F 1 80 ? 6.562 -10.899 27.554 1.00 22.30 394 VAL F N 1
ATOM 3977 C CA . VAL F 1 80 ? 6.997 -9.492 27.455 1.00 23.09 394 VAL F CA 1
ATOM 3978 C C . VAL F 1 80 ? 8.519 -9.426 27.360 1.00 22.28 394 VAL F C 1
ATOM 3979 O O . VAL F 1 80 ? 9.195 -9.195 28.336 1.00 22.91 394 VAL F O 1
ATOM 3983 N N . PRO F 1 81 ? 9.050 -9.646 26.155 1.00 21.84 395 PRO F N 1
ATOM 3984 C CA . PRO F 1 81 ? 10.480 -9.534 25.929 1.00 21.39 395 PRO F CA 1
ATOM 3985 C C . PRO F 1 81 ? 10.904 -8.075 26.086 1.00 21.62 395 PRO F C 1
ATOM 3986 O O . PRO F 1 81 ? 10.043 -7.169 26.205 1.00 20.92 395 PRO F O 1
ATOM 3990 N N . SER F 1 82 ? 12.207 -7.842 26.057 1.00 20.73 396 SER F N 1
ATOM 3991 C CA . SER F 1 82 ? 12.728 -6.487 26.095 1.00 21.47 396 SER F CA 1
ATOM 3992 C C . SER F 1 82 ? 13.621 -6.277 24.888 1.00 21.43 396 SER F C 1
ATOM 3993 O O . SER F 1 82 ? 14.251 -7.210 24.390 1.00 21.57 396 SER F O 1
ATOM 3996 N N . VAL F 1 83 ? 13.672 -5.043 24.424 1.00 21.31 397 VAL F N 1
ATOM 3997 C CA . VAL F 1 83 ? 14.653 -4.613 23.436 1.00 21.75 397 VAL F CA 1
ATOM 3998 C C . VAL F 1 83 ? 16.042 -5.048 23.926 1.00 21.86 397 VAL F C 1
ATOM 3999 O O . VAL F 1 83 ? 16.335 -4.945 25.125 1.00 20.18 397 VAL F O 1
ATOM 4003 N N . THR F 1 84 ? 16.826 -5.594 22.993 1.00 22.00 398 THR F N 1
ATOM 4004 C CA . THR F 1 84 ? 18.130 -6.248 23.214 1.00 23.03 398 THR F CA 1
ATOM 4005 C C . THR F 1 84 ? 18.087 -7.706 23.661 1.00 23.46 398 THR F C 1
ATOM 4006 O O . THR F 1 84 ? 19.104 -8.354 23.638 1.00 23.81 398 THR F O 1
ATOM 4010 N N . ASP F 1 85 ? 16.925 -8.236 24.033 1.00 24.04 399 ASP F N 1
ATOM 4011 C CA . ASP F 1 85 ? 16.809 -9.674 24.268 1.00 23.46 399 ASP F CA 1
ATOM 4012 C C . ASP F 1 85 ? 17.200 -10.411 23.004 1.00 23.89 399 ASP F C 1
ATOM 4013 O O . ASP F 1 85 ? 16.897 -9.956 21.888 1.00 23.91 399 ASP F O 1
ATOM 4018 N N . ARG F 1 86 ? 17.839 -11.569 23.175 1.00 23.38 400 ARG F N 1
ATOM 4019 C CA . ARG F 1 86 ? 18.503 -12.238 22.066 1.00 23.36 400 ARG F CA 1
ATOM 4020 C C . ARG F 1 86 ? 18.698 -13.701 22.355 1.00 22.58 400 ARG F C 1
ATOM 4021 O O . ARG F 1 86 ? 18.887 -14.076 23.501 1.00 22.88 400 ARG F O 1
ATOM 4029 N N . PHE F 1 87 ? 18.621 -14.533 21.323 1.00 22.40 401 PHE F N 1
ATOM 4030 C CA . PHE F 1 87 ? 19.009 -15.943 21.459 1.00 22.73 401 PHE F CA 1
ATOM 4031 C C . PHE F 1 87 ? 19.624 -16.430 20.159 1.00 23.38 401 PHE F C 1
ATOM 4032 O O . PHE F 1 87 ? 19.453 -15.793 19.104 1.00 22.65 401 PHE F O 1
ATOM 4040 N N . GLU F 1 88 ? 20.306 -17.568 20.232 1.00 23.45 402 GLU F N 1
ATOM 4041 C CA . GLU F 1 88 ? 20.816 -18.234 19.044 1.00 25.03 402 GLU F CA 1
ATOM 4042 C C . GLU F 1 88 ? 19.979 -19.431 18.726 1.00 26.12 402 GLU F C 1
ATOM 4043 O O . GLU F 1 88 ? 19.439 -20.090 19.630 1.00 26.25 402 GLU F O 1
ATOM 4049 N N . TRP F 1 89 ? 19.831 -19.728 17.434 1.00 27.01 403 TRP F N 1
ATOM 4050 C CA . TRP F 1 89 ? 19.130 -20.961 17.060 1.00 26.89 403 TRP F CA 1
ATOM 4051 C C . TRP F 1 89 ? 19.610 -21.468 15.698 1.00 26.74 403 TRP F C 1
ATOM 4052 O O . TRP F 1 89 ? 19.534 -20.722 14.729 1.00 26.35 403 TRP F O 1
ATOM 4063 N N . ASN F 1 90 ? 20.101 -22.712 15.629 1.00 27.22 404 ASN F N 1
ATOM 4064 C CA . ASN F 1 90 ? 20.388 -23.369 14.331 1.00 28.09 404 ASN F CA 1
ATOM 4065 C C . ASN F 1 90 ? 21.192 -22.440 13.382 1.00 27.40 404 ASN F C 1
ATOM 4066 O O . ASN F 1 90 ? 20.795 -22.202 12.238 1.00 26.97 404 ASN F O 1
ATOM 4071 N N . GLY F 1 91 ? 22.287 -21.862 13.873 1.00 27.25 405 GLY F N 1
ATOM 4072 C CA . GLY F 1 91 ? 23.112 -20.978 13.045 1.00 27.47 405 GLY F CA 1
ATOM 4073 C C . GLY F 1 91 ? 22.690 -19.528 12.817 1.00 27.79 405 GLY F C 1
ATOM 4074 O O . GLY F 1 91 ? 23.305 -18.840 11.993 1.00 28.03 405 GLY F O 1
ATOM 4075 N N . PHE F 1 92 ? 21.673 -19.048 13.539 1.00 27.51 406 PHE F N 1
ATOM 4076 C CA . PHE F 1 92 ? 21.230 -17.637 13.463 1.00 27.82 406 PHE F CA 1
ATOM 4077 C C . PHE F 1 92 ? 21.132 -16.993 14.833 1.00 27.00 406 PHE F C 1
ATOM 4078 O O . PHE F 1 92 ? 20.834 -17.673 15.803 1.00 27.73 406 PHE F O 1
ATOM 4086 N N . SER F 1 93 ? 21.390 -15.692 14.914 1.00 26.55 407 SER F N 1
ATOM 4087 C CA . SER F 1 93 ? 21.013 -14.916 16.090 1.00 26.42 407 SER F CA 1
ATOM 4088 C C . SER F 1 93 ? 19.706 -14.137 15.823 1.00 26.50 407 SER F C 1
ATOM 4089 O O . SER F 1 93 ? 19.456 -13.686 14.692 1.00 25.41 407 SER F O 1
ATOM 4092 N N . PHE F 1 94 ? 18.891 -13.993 16.876 1.00 26.04 408 PHE F N 1
ATOM 4093 C CA . PHE F 1 94 ? 17.641 -13.240 16.836 1.00 25.64 408 PHE F CA 1
ATOM 4094 C C . PHE F 1 94 ? 17.683 -12.256 18.000 1.00 25.30 408 PHE F C 1
ATOM 4095 O O . PHE F 1 94 ? 17.828 -12.679 19.135 1.00 24.97 408 PHE F O 1
ATOM 4103 N N . GLU F 1 95 ? 17.571 -10.963 17.717 1.00 24.47 409 GLU F N 1
ATOM 4104 C CA . GLU F 1 95 ? 17.589 -9.923 18.748 1.00 23.81 409 GLU F CA 1
ATOM 4105 C C . GLU F 1 95 ? 16.386 -8.982 18.549 1.00 22.92 409 GLU F C 1
ATOM 4106 O O . GLU F 1 95 ? 16.133 -8.509 17.447 1.00 22.83 409 GLU F O 1
ATOM 4112 N N . VAL F 1 96 ? 15.652 -8.718 19.631 1.00 21.89 410 VAL F N 1
ATOM 4113 C CA . VAL F 1 96 ? 14.564 -7.739 19.626 1.00 20.23 410 VAL F CA 1
ATOM 4114 C C . VAL F 1 96 ? 15.174 -6.352 19.539 1.00 21.18 410 VAL F C 1
ATOM 4115 O O . VAL F 1 96 ? 15.914 -5.896 20.439 1.00 21.25 410 VAL F O 1
ATOM 4119 N N . VAL F 1 97 ? 14.888 -5.667 18.445 1.00 21.19 411 VAL F N 1
ATOM 4120 C CA . VAL F 1 97 ? 15.403 -4.308 18.337 1.00 21.37 411 VAL F CA 1
ATOM 4121 C C . VAL F 1 97 ? 14.307 -3.228 18.465 1.00 20.31 411 VAL F C 1
ATOM 4122 O O . VAL F 1 97 ? 14.607 -2.059 18.706 1.00 20.08 411 VAL F O 1
ATOM 4126 N N . ASP F 1 98 ? 13.035 -3.634 18.356 1.00 19.23 412 ASP F N 1
ATOM 4127 C CA . ASP F 1 98 ? 11.922 -2.716 18.650 1.00 18.57 412 ASP F CA 1
ATOM 4128 C C . ASP F 1 98 ? 10.610 -3.356 19.093 1.00 18.89 412 ASP F C 1
ATOM 4129 O O . ASP F 1 98 ? 10.173 -4.329 18.510 1.00 18.49 412 ASP F O 1
ATOM 4142 N N . ASP F 1 100 ? 6.479 -2.226 20.003 1.00 19.87 414 ASP F N 1
ATOM 4143 C CA . ASP F 1 100 ? 5.444 -1.201 20.074 1.00 20.19 414 ASP F CA 1
ATOM 4144 C C . ASP F 1 100 ? 4.403 -1.710 21.054 1.00 21.46 414 ASP F C 1
ATOM 4145 O O . ASP F 1 100 ? 3.649 -2.659 20.780 1.00 20.83 414 ASP F O 1
ATOM 4150 N N . ARG F 1 101 ? 4.405 -1.058 22.216 1.00 22.18 415 ARG F N 1
ATOM 4151 C CA . ARG F 1 101 ? 3.819 -1.573 23.435 1.00 22.72 415 ARG F CA 1
ATOM 4152 C C . ARG F 1 101 ? 4.214 -3.037 23.612 1.00 21.60 415 ARG F C 1
ATOM 4153 O O . ARG F 1 101 ? 5.406 -3.333 23.750 1.00 21.13 415 ARG F O 1
ATOM 4161 N N . THR F 1 102 ? 3.246 -3.951 23.580 1.00 20.73 416 THR F N 1
ATOM 4162 C CA . THR F 1 102 ? 3.522 -5.370 23.900 1.00 20.93 416 THR F CA 1
ATOM 4163 C C . THR F 1 102 ? 3.973 -6.179 22.680 1.00 20.83 416 THR F C 1
ATOM 4164 O O . THR F 1 102 ? 4.352 -7.340 22.806 1.00 20.09 416 THR F O 1
ATOM 4168 N N . ARG F 1 103 ? 3.907 -5.556 21.503 1.00 21.36 417 ARG F N 1
ATOM 4169 C CA . ARG F 1 103 ? 4.194 -6.227 20.248 1.00 22.47 417 ARG F CA 1
ATOM 4170 C C . ARG F 1 103 ? 5.670 -6.144 19.923 1.00 21.32 417 ARG F C 1
ATOM 4171 O O . ARG F 1 103 ? 6.277 -5.084 20.003 1.00 21.03 417 ARG F O 1
ATOM 4179 N N . VAL F 1 104 ? 6.235 -7.283 19.555 1.00 19.88 418 VAL F N 1
ATOM 4180 C CA . VAL F 1 104 ? 7.570 -7.358 19.017 1.00 20.04 418 VAL F CA 1
ATOM 4181 C C . VAL F 1 104 ? 7.505 -6.866 17.558 1.00 20.47 418 VAL F C 1
ATOM 4182 O O . VAL F 1 104 ? 6.954 -7.529 16.679 1.00 19.88 418 VAL F O 1
ATOM 4186 N N . ASP F 1 105 ? 8.073 -5.698 17.312 1.00 20.92 419 ASP F N 1
ATOM 4187 C CA . ASP F 1 105 ? 7.887 -5.060 16.015 1.00 21.66 419 ASP F CA 1
ATOM 4188 C C . ASP F 1 105 ? 9.041 -5.262 15.029 1.00 21.44 419 ASP F C 1
ATOM 4189 O O . ASP F 1 105 ? 8.826 -5.381 13.799 1.00 21.11 419 ASP F O 1
ATOM 4194 N N . LYS F 1 106 ? 10.259 -5.256 15.550 1.00 21.82 420 LYS F N 1
ATOM 4195 C CA . LYS F 1 106 ? 11.440 -5.439 14.683 1.00 22.00 420 LYS F CA 1
ATOM 4196 C C . LYS F 1 106 ? 12.470 -6.349 15.350 1.00 22.09 420 LYS F C 1
ATOM 4197 O O . LYS F 1 106 ? 12.751 -6.237 16.547 1.00 21.93 420 LYS F O 1
ATOM 4203 N N . ILE F 1 107 ? 12.976 -7.297 14.560 1.00 22.95 421 ILE F N 1
ATOM 4204 C CA . ILE F 1 107 ? 13.981 -8.264 14.979 1.00 23.01 421 ILE F CA 1
ATOM 4205 C C . ILE F 1 107 ? 15.226 -8.090 14.111 1.00 23.43 421 ILE F C 1
ATOM 4206 O O . ILE F 1 107 ? 15.121 -7.978 12.897 1.00 22.07 421 ILE F O 1
ATOM 4211 N N . LEU F 1 108 ? 16.393 -8.086 14.754 1.00 23.54 422 LEU F N 1
ATOM 4212 C CA . LEU F 1 108 ? 17.665 -8.172 14.050 1.00 26.00 422 LEU F CA 1
ATOM 4213 C C . LEU F 1 108 ? 18.089 -9.640 13.971 1.00 26.57 422 LEU F C 1
ATOM 4214 O O . LEU F 1 108 ? 18.340 -10.278 15.001 1.00 26.01 422 LEU F O 1
ATOM 4219 N N . VAL F 1 109 ? 18.158 -10.124 12.735 1.00 26.78 423 VAL F N 1
ATOM 4220 C CA . VAL F 1 109 ? 18.474 -11.503 12.401 1.00 27.61 423 VAL F CA 1
ATOM 4221 C C . VAL F 1 109 ? 19.855 -11.539 11.717 1.00 29.12 423 VAL F C 1
ATOM 4222 O O . VAL F 1 109 ? 20.088 -10.780 10.777 1.00 28.67 423 VAL F O 1
ATOM 4226 N N . GLN F 1 110 ? 20.743 -12.424 12.163 1.00 30.96 424 GLN F N 1
ATOM 4227 C CA . GLN F 1 110 ? 21.989 -12.660 11.424 1.00 34.05 424 GLN F CA 1
ATOM 4228 C C . GLN F 1 110 ? 22.361 -14.133 11.316 1.00 34.34 424 GLN F C 1
ATOM 4229 O O . GLN F 1 110 ? 22.224 -14.879 12.277 1.00 34.55 424 GLN F O 1
ATOM 4235 N N . ARG F 1 111 ? 22.822 -14.546 10.137 1.00 36.04 425 ARG F N 1
ATOM 4236 C CA . ARG F 1 111 ? 23.469 -15.854 9.964 1.00 37.66 425 ARG F CA 1
ATOM 4237 C C . ARG F 1 111 ? 24.837 -15.847 10.638 1.00 38.50 425 ARG F C 1
ATOM 4238 O O . ARG F 1 111 ? 25.659 -14.954 10.383 1.00 39.49 425 ARG F O 1
ATOM 4246 N N . HIS F 1 112 ? 25.095 -16.851 11.470 1.00 38.98 426 HIS F N 1
ATOM 4247 C CA . HIS F 1 112 ? 26.363 -16.975 12.193 1.00 39.42 426 HIS F CA 1
ATOM 4248 C C . HIS F 1 112 ? 27.569 -17.076 11.262 1.00 39.59 426 HIS F C 1
ATOM 4249 O O . HIS F 1 112 ? 27.432 -17.529 10.126 1.00 39.78 426 HIS F O 1
#